Protein AF-0000000066448929 (afdb_homodimer)

Foldseek 3Di:
DPPPPPPADDLCNLCVQLVHHSVLLVCLVVVPDDDDPVSNVSSVVSCVVRVHDPPVVVVCVVVVAPLEEEEEEQADVLLCDDPLVCDLSVLLQPLLQVVSVVVVHGYHYDHYPDDCPVPDDHQAYEYEFAFAVRPNVVVCVVVVHQYEYAAWYPDDPATAAYEHQPLLLLLLVQLVLLVVLPWQAEAEEDEQTHTPNRVSNVVSQVVSCVVRHDYHYHHFHSNNFLCRLQVVLVVCCVVPVSGLEYEYARLSSVLNNLVNCVVVPNDANPRHAYAYEDPGPSQCVDVFRHKYKASVSSQSSVQRSVVRVCVVVVHDHRYHHGDRIGIDDTRRRPD/DPPPPPPQQDLCNLCVQLVHHSVLLVCLVVVPDDDDPVSSVSSVVSCVVRVHDPPVVVVCVVVVAPLEEEEEEQADQLLQDDPLNCWLSVLLQPLLQVVSVVVVHGYHYDHYPDDCPVPDDHQAYEYEFAFAVRPNVVVCVVVVHQYEYAAWYPDDPATAAYEHQPLLLLLLVQLVLLVVLPWQAEAEEDEQTHTPNRVSNVVSQVVSCVVRHDYHYHHFHSNNFLCRLQVVLVVCCVPPVSGLEYEYARLSSVLNNLVNCVVVPNDANPRHAYAYEGPGPSQCPDVFRHKYKASVSSQSSVQRSVVRVCVVVVHDHRYHHGDRIGIDDTRRRPD

Organism: Salmonella typhimurium (strain LT2 / SGSC1412 / ATCC 700720) (NCBI:txid99287)

Structure (mmCIF, N/CA/C/O backbone):
data_AF-0000000066448929-model_v1
#
loop_
_entity.id
_entity.type
_entity.pdbx_description
1 polymer 'Bacterial regulatory protein'
#
loop_
_atom_site.group_PDB
_atom_site.id
_atom_site.type_symbol
_atom_site.label_atom_id
_atom_site.label_alt_id
_atom_site.label_comp_id
_atom_site.label_asym_id
_atom_site.label_entity_id
_atom_site.label_seq_id
_atom_site.pdbx_PDB_ins_code
_atom_site.Cartn_x
_atom_site.Cartn_y
_atom_site.Cartn_z
_atom_site.occupancy
_atom_site.B_iso_or_equiv
_atom_site.auth_seq_id
_atom_site.auth_comp_id
_atom_site.auth_asym_id
_atom_site.auth_atom_id
_atom_site.pdbx_PDB_model_num
ATOM 1 N N . MET A 1 1 ? -36.062 29.766 12.711 1 28.19 1 MET A N 1
ATOM 2 C CA . MET A 1 1 ? -35.094 29.734 13.82 1 28.19 1 MET A CA 1
ATOM 3 C C . MET A 1 1 ? -33.656 29.812 13.312 1 28.19 1 MET A C 1
ATOM 5 O O . MET A 1 1 ? -33.25 29.016 12.461 1 28.19 1 MET A O 1
ATOM 9 N N . ALA A 1 2 ? -33.062 30.953 13.414 1 33.97 2 ALA A N 1
ATOM 10 C CA . ALA A 1 2 ? -31.672 31.25 13.008 1 33.97 2 ALA A CA 1
ATOM 11 C C . ALA A 1 2 ? -30.719 30.188 13.531 1 33.97 2 ALA A C 1
ATOM 13 O O . ALA A 1 2 ? -30.703 29.891 14.734 1 33.97 2 ALA A O 1
ATOM 14 N N . VAL A 1 3 ? -30.453 29.188 12.773 1 35.62 3 VAL A N 1
ATOM 15 C CA . VAL A 1 3 ? -29.359 28.297 13.141 1 35.62 3 VAL A CA 1
ATOM 16 C C . VAL A 1 3 ? -28.188 29.125 13.703 1 35.62 3 VAL A C 1
ATOM 18 O O . VAL A 1 3 ? -27.594 29.922 12.984 1 35.62 3 VAL A O 1
ATOM 21 N N . GLN A 1 4 ? -28.422 29.734 14.859 1 34.84 4 GLN A N 1
ATOM 22 C CA . GLN A 1 4 ? -27.328 30.391 15.562 1 34.84 4 GLN A CA 1
ATOM 23 C C . GLN A 1 4 ? -26.016 29.641 15.375 1 34.84 4 GLN A C 1
ATOM 25 O O . GLN A 1 4 ? -25.938 28.438 15.641 1 34.84 4 GLN A O 1
ATOM 30 N N . ASN A 1 5 ? -25.234 29.922 14.461 1 40.62 5 ASN A N 1
ATOM 31 C CA . ASN A 1 5 ? -23.859 29.516 14.242 1 40.62 5 ASN A CA 1
ATOM 32 C C . ASN A 1 5 ? -23.125 29.328 15.562 1 40.62 5 ASN A C 1
ATOM 34 O O . ASN A 1 5 ? -22.672 30.297 16.188 1 40.62 5 ASN A O 1
ATOM 38 N N . LYS A 1 6 ? -23.578 28.547 16.438 1 47.84 6 LYS A N 1
ATOM 39 C CA . LYS A 1 6 ? -22.953 28.328 17.734 1 47.84 6 LYS A CA 1
ATOM 40 C C . LYS A 1 6 ? -21.438 28.219 17.609 1 47.84 6 LYS A C 1
ATOM 42 O O . LYS A 1 6 ? -20.922 27.375 16.875 1 47.84 6 LYS A O 1
ATOM 47 N N . LYS A 1 7 ? -20.75 29.219 17.859 1 55.66 7 LYS A N 1
ATOM 48 C CA . LYS A 1 7 ? -19.297 29.359 17.922 1 55.66 7 LYS A CA 1
ATOM 49 C C . LYS A 1 7 ? -18.672 28.188 18.672 1 55.66 7 LYS A C 1
ATOM 51 O O . LYS A 1 7 ? -19.109 27.828 19.766 1 55.66 7 LYS A O 1
ATOM 56 N N . ARG A 1 8 ? -17.953 27.328 18.016 1 61.47 8 ARG A N 1
ATOM 57 C CA . ARG A 1 8 ? -17.203 26.25 18.656 1 61.47 8 ARG A CA 1
ATOM 58 C C . ARG A 1 8 ? -16.453 26.75 19.875 1 61.47 8 ARG A C 1
ATOM 60 O O . ARG A 1 8 ? -15.859 27.828 19.844 1 61.47 8 ARG A O 1
ATOM 67 N N . ALA A 1 9 ? -16.719 26.094 21.078 1 72.94 9 ALA A N 1
ATOM 68 C CA . ALA A 1 9 ? -16.031 26.453 22.312 1 72.94 9 ALA A CA 1
ATOM 69 C C . ALA A 1 9 ? -14.523 26.484 22.109 1 72.94 9 ALA A C 1
ATOM 71 O O . ALA A 1 9 ? -13.977 25.641 21.375 1 72.94 9 ALA A O 1
ATOM 72 N N . LYS A 1 10 ? -13.883 27.531 22.469 1 79.06 10 LYS A N 1
ATOM 73 C CA . LYS A 1 10 ? -12.43 27.656 22.469 1 79.06 10 LYS A CA 1
ATOM 74 C C . LYS A 1 10 ? -11.844 27.219 23.797 1 79.06 10 LYS A C 1
ATOM 76 O O . LYS A 1 10 ? -12.578 27.047 24.781 1 79.06 10 LYS A O 1
ATOM 81 N N . LEU A 1 11 ? -10.594 26.953 23.656 1 80.81 11 LEU A N 1
ATOM 82 C CA . LEU A 1 11 ? -9.891 26.531 24.875 1 80.81 11 LEU A CA 1
ATOM 83 C C . LEU A 1 11 ? -10.148 27.516 26 1 80.81 11 LEU A C 1
ATOM 85 O O . LEU A 1 11 ? -10.305 27.109 27.156 1 80.81 11 LEU A O 1
ATOM 89 N N . ILE A 1 12 ? -10.305 28.781 25.656 1 82.81 12 ILE A N 1
ATOM 90 C CA . ILE A 1 12 ? -10.516 29.812 26.641 1 82.81 12 ILE A CA 1
ATOM 91 C C . ILE A 1 12 ? -11.898 29.656 27.281 1 82.81 12 ILE A C 1
ATOM 93 O O . ILE A 1 12 ? -12.086 29.938 28.469 1 82.81 12 ILE A O 1
ATOM 97 N N . ASP A 1 13 ? -12.773 29.141 26.5 1 87 13 ASP A N 1
ATOM 98 C CA . ASP A 1 13 ? -14.109 28.906 27.031 1 87 13 ASP A CA 1
ATOM 99 C C . ASP A 1 13 ? -14.109 27.766 28.047 1 87 13 ASP A C 1
ATOM 101 O O . ASP A 1 13 ? -14.797 27.828 29.062 1 87 13 ASP A O 1
ATOM 105 N N . VAL A 1 14 ? -13.352 26.75 27.641 1 88.31 14 VAL A N 1
ATOM 106 C CA . VAL A 1 14 ? -13.195 25.625 28.562 1 88.31 14 VAL A CA 1
ATOM 107 C C . VAL A 1 14 ? -12.547 26.125 29.859 1 88.31 14 VAL A C 1
ATOM 109 O O . VAL A 1 14 ? -12.984 25.766 30.953 1 88.31 14 VAL A O 1
ATOM 112 N N . ALA A 1 15 ? -11.602 26.906 29.703 1 89.88 15 ALA A N 1
ATOM 113 C CA . ALA A 1 15 ? -10.891 27.469 30.844 1 89.88 15 ALA A CA 1
ATOM 114 C C . ALA A 1 15 ? -11.828 28.266 31.75 1 89.88 15 ALA A C 1
ATOM 116 O O . ALA A 1 15 ? -11.836 28.094 32.969 1 89.88 15 ALA A O 1
ATOM 117 N N . ARG A 1 16 ? -12.609 29.047 31.172 1 90 16 ARG A N 1
ATOM 118 C CA . ARG A 1 16 ? -13.578 29.859 31.891 1 90 16 ARG A CA 1
ATOM 119 C C . ARG A 1 16 ? -14.602 29 32.625 1 90 16 ARG A C 1
ATOM 121 O O . ARG A 1 16 ? -14.906 29.234 33.781 1 90 16 ARG A O 1
ATOM 128 N N . HIS A 1 17 ? -14.992 28.062 31.859 1 91.88 17 HIS A N 1
ATOM 129 C CA . HIS A 1 17 ? -16 27.172 32.406 1 91.88 17 HIS A CA 1
ATOM 130 C C . HIS A 1 17 ? -15.445 26.359 33.594 1 91.88 17 HIS A C 1
ATOM 132 O O . HIS A 1 17 ? -16.156 26.109 34.562 1 91.88 17 HIS A O 1
ATOM 138 N N . ALA A 1 18 ? -14.297 25.953 33.438 1 91.56 18 ALA A N 1
ATOM 139 C CA . ALA A 1 18 ? -13.648 25.125 34.469 1 91.56 18 ALA A CA 1
ATOM 140 C C . ALA A 1 18 ? -13.047 25.984 35.562 1 91.56 18 ALA A C 1
ATOM 142 O O . ALA A 1 18 ? -12.625 25.453 36.594 1 91.56 18 ALA A O 1
ATOM 143 N N . GLY A 1 19 ? -12.984 27.281 35.406 1 91.69 19 GLY A N 1
ATOM 144 C CA . GLY A 1 19 ? -12.43 28.188 36.406 1 91.69 19 GLY A CA 1
ATOM 145 C C . GLY A 1 19 ? -10.922 28.109 36.5 1 91.69 19 GLY A C 1
ATOM 146 O O . GLY A 1 19 ? -10.359 28.188 37.594 1 91.69 19 GLY A O 1
ATOM 147 N N . VAL A 1 20 ? -10.297 27.75 35.469 1 91.31 20 VAL A N 1
ATOM 148 C CA . VAL A 1 20 ? -8.844 27.656 35.438 1 91.31 20 VAL A CA 1
ATOM 149 C C . VAL A 1 20 ? -8.281 28.469 34.281 1 91.31 20 VAL A C 1
ATOM 151 O O . VAL A 1 20 ? -9.039 29.031 33.5 1 91.31 20 VAL A O 1
ATOM 154 N N . SER A 1 21 ? -6.992 28.672 34.281 1 85.25 21 SER A N 1
ATOM 155 C CA . SER A 1 21 ? -6.34 29.359 33.156 1 85.25 21 SER A CA 1
ATOM 156 C C . SER A 1 21 ? -6.34 28.516 31.906 1 85.25 21 SER A C 1
ATOM 158 O O . SER A 1 21 ? -6.43 27.281 31.969 1 85.25 21 SER A O 1
ATOM 160 N N . PRO A 1 22 ? -6.25 29.141 30.656 1 86.5 22 PRO A N 1
ATOM 161 C CA . PRO A 1 22 ? -6.113 28.359 29.406 1 86.5 22 PRO A CA 1
ATOM 162 C C . PRO A 1 22 ? -4.902 27.438 29.422 1 86.5 22 PRO A C 1
ATOM 164 O O . PRO A 1 22 ? -4.961 26.328 28.891 1 86.5 22 PRO A O 1
ATOM 167 N N . GLY A 1 23 ? -3.865 27.844 30.078 1 80.25 23 GLY A N 1
ATOM 168 C CA . GLY A 1 23 ? -2.682 27 30.203 1 80.25 23 GLY A CA 1
ATOM 169 C C . GLY A 1 23 ? -2.938 25.719 30.969 1 80.25 23 GLY A C 1
ATOM 170 O O . GLY A 1 23 ? -2.438 24.656 30.594 1 80.25 23 GLY A O 1
ATOM 171 N N . THR A 1 24 ? -3.74 25.891 32.031 1 83.31 24 THR A N 1
ATOM 172 C CA . THR A 1 24 ? -4.078 24.719 32.844 1 83.31 24 THR A CA 1
ATOM 173 C C . THR A 1 24 ? -4.91 23.734 32.031 1 83.31 24 THR A C 1
ATOM 175 O O . THR A 1 24 ? -4.711 22.516 32.125 1 83.31 24 THR A O 1
ATOM 178 N N . VAL A 1 25 ? -5.77 24.266 31.172 1 85.88 25 VAL A N 1
ATOM 179 C CA . VAL A 1 25 ? -6.574 23.406 30.312 1 85.88 25 VAL A CA 1
ATOM 180 C C . VAL A 1 25 ? -5.668 22.703 29.312 1 85.88 25 VAL A C 1
ATOM 182 O O . VAL A 1 25 ? -5.793 21.484 29.109 1 85.88 25 VAL A O 1
ATOM 185 N N . SER A 1 26 ? -4.789 23.453 28.766 1 78.06 26 SER A N 1
ATOM 186 C CA . SER A 1 26 ? -3.852 22.891 27.797 1 78.06 26 SER A CA 1
ATOM 187 C C . SER A 1 26 ? -3.016 21.766 28.422 1 78.06 26 SER A C 1
ATOM 189 O O . SER A 1 26 ? -2.865 20.703 27.844 1 78.06 26 SER A O 1
ATOM 191 N N . ASN A 1 27 ? -2.564 22.062 29.594 1 74.19 27 ASN A N 1
ATOM 192 C CA . ASN A 1 27 ? -1.768 21.078 30.312 1 74.19 27 ASN A CA 1
ATOM 193 C C . ASN A 1 27 ? -2.57 19.812 30.609 1 74.19 27 ASN A C 1
ATOM 195 O O . ASN A 1 27 ? -2.057 18.688 30.469 1 74.19 27 ASN A O 1
ATOM 199 N N . ALA A 1 28 ? -3.777 20 30.969 1 76.62 28 ALA A N 1
ATOM 200 C CA . ALA A 1 28 ? -4.641 18.859 31.297 1 76.62 28 ALA A CA 1
ATOM 201 C C . ALA A 1 28 ? -4.949 18.031 30.062 1 76.62 28 ALA A C 1
ATOM 203 O O . ALA A 1 28 ? -4.977 16.797 30.125 1 76.62 28 ALA A O 1
ATOM 204 N N . LEU A 1 29 ? -5.137 18.719 29 1 74.5 29 LEU A N 1
ATOM 205 C CA . LEU A 1 29 ? -5.547 18.062 27.766 1 74.5 29 LEU A CA 1
ATOM 206 C C . LEU A 1 29 ? -4.387 17.297 27.156 1 74.5 29 LEU A C 1
ATOM 208 O O . LEU A 1 29 ? -4.586 16.234 26.562 1 74.5 29 LEU A O 1
ATOM 212 N N . HIS A 1 30 ? -3.199 17.844 27.391 1 66.12 30 HIS A N 1
ATOM 213 C CA . HIS A 1 30 ? -2.057 17.281 26.672 1 66.12 30 HIS A CA 1
ATOM 214 C C . HIS A 1 30 ? -1.045 16.672 27.641 1 66.12 30 HIS A C 1
ATOM 216 O O . HIS A 1 30 ? 0.01 16.188 27.219 1 66.12 30 HIS A O 1
ATOM 222 N N . ASN A 1 31 ? -1.4 16.719 28.797 1 64.88 31 ASN A N 1
ATOM 223 C CA . ASN A 1 31 ? -0.588 16.156 29.875 1 64.88 31 ASN A CA 1
ATOM 224 C C . ASN A 1 31 ? 0.851 16.656 29.812 1 64.88 31 ASN A C 1
ATOM 226 O O . ASN A 1 31 ? 1.795 15.875 29.906 1 64.88 31 ASN A O 1
ATOM 230 N N . THR A 1 32 ? 0.966 17.812 29.516 1 59.34 32 THR A N 1
ATOM 231 C CA . THR A 1 32 ? 2.289 18.422 29.406 1 59.34 32 THR A CA 1
ATOM 232 C C . THR A 1 32 ? 2.834 18.781 30.797 1 59.34 32 THR A C 1
ATOM 234 O O . THR A 1 32 ? 4.039 18.688 31.031 1 59.34 32 THR A O 1
ATOM 237 N N . ARG A 1 33 ? 1.99 19.266 31.688 1 65.5 33 ARG A N 1
ATOM 238 C CA . ARG A 1 33 ? 2.32 19.547 33.062 1 65.5 33 ARG A CA 1
ATOM 239 C C . ARG A 1 33 ? 1.284 18.953 34.031 1 65.5 33 ARG A C 1
ATOM 241 O O . ARG A 1 33 ? 0.167 18.641 33.594 1 65.5 33 ARG A O 1
ATOM 248 N N . PHE A 1 34 ? 1.691 18.734 35.25 1 74 34 PHE A N 1
ATOM 249 C CA . PHE A 1 34 ? 0.805 18.141 36.25 1 74 34 PHE A CA 1
ATOM 250 C C . PHE A 1 34 ? -0.386 19.047 36.531 1 74 34 PHE A C 1
ATOM 252 O O . PHE A 1 34 ? -0.222 20.25 36.719 1 74 34 PHE A O 1
ATOM 259 N N . VAL A 1 35 ? -1.53 18.406 36.438 1 82.62 35 VAL A N 1
ATOM 260 C CA . VAL A 1 35 ? -2.777 19.062 36.812 1 82.62 35 VAL A CA 1
ATOM 261 C C . VAL A 1 35 ? -3.492 18.234 37.875 1 82.62 35 VAL A C 1
ATOM 263 O O . VAL A 1 35 ? -3.611 17.016 37.75 1 82.62 35 VAL A O 1
ATOM 266 N N . GLU A 1 36 ? -3.809 18.859 39.062 1 83.44 36 GLU A N 1
ATOM 267 C CA . GLU A 1 36 ? -4.477 18.188 40.188 1 83.44 36 GLU A CA 1
ATOM 268 C C . GLU A 1 36 ? -5.711 17.438 39.719 1 83.44 36 GLU A C 1
ATOM 270 O O . GLU A 1 36 ? -6.441 17.906 38.844 1 83.44 36 GLU A O 1
ATOM 275 N N . PRO A 1 37 ? -5.938 16.297 40.281 1 84.75 37 PRO A N 1
ATOM 276 C CA . PRO A 1 37 ? -7.051 15.438 39.844 1 84.75 37 PRO A CA 1
ATOM 277 C C . PRO A 1 37 ? -8.391 16.172 39.875 1 84.75 37 PRO A C 1
ATOM 279 O O . PRO A 1 37 ? -9.227 15.977 39 1 84.75 37 PRO A O 1
ATOM 282 N N . GLN A 1 38 ? -8.594 16.938 40.906 1 88.06 38 GLN A N 1
ATOM 283 C CA . GLN A 1 38 ? -9.852 17.672 41.031 1 88.06 38 GLN A CA 1
ATOM 284 C C . GLN A 1 38 ? -10.008 18.656 39.875 1 88.06 38 GLN A C 1
ATOM 286 O O . GLN A 1 38 ? -11.094 18.797 39.312 1 88.06 38 GLN A O 1
ATOM 291 N N . THR A 1 39 ? -8.969 19.281 39.531 1 88.94 39 THR A N 1
ATOM 292 C CA . THR A 1 39 ? -8.961 20.25 38.438 1 88.94 39 THR A CA 1
ATOM 293 C C . THR A 1 39 ? -9.164 19.547 37.094 1 88.94 39 THR A C 1
ATOM 295 O O . THR A 1 39 ? -9.914 20.047 36.25 1 88.94 39 THR A O 1
ATOM 298 N N . ARG A 1 40 ? -8.523 18.469 36.844 1 88.5 40 ARG A N 1
ATOM 299 C CA . ARG A 1 40 ? -8.672 17.688 35.625 1 88.5 40 ARG A CA 1
ATOM 300 C C . ARG A 1 40 ? -10.133 17.281 35.406 1 88.5 40 ARG A C 1
ATOM 302 O O . ARG A 1 40 ? -10.641 17.328 34.281 1 88.5 40 ARG A O 1
ATOM 309 N N . ARG A 1 41 ? -10.742 16.875 36.5 1 88.19 41 ARG A N 1
ATOM 310 C CA . ARG A 1 41 ? -12.148 16.484 36.438 1 88.19 41 ARG A CA 1
ATOM 311 C C . ARG A 1 41 ? -13.008 17.656 35.969 1 88.19 41 ARG A C 1
ATOM 313 O O . ARG A 1 41 ? -13.898 17.5 35.156 1 88.19 41 ARG A O 1
ATOM 320 N N . ARG A 1 42 ? -12.773 18.812 36.594 1 89.81 42 ARG A N 1
ATOM 321 C CA . ARG A 1 42 ? -13.523 20.016 36.219 1 89.81 42 ARG A CA 1
ATOM 322 C C . ARG A 1 42 ? -13.328 20.344 34.719 1 89.81 42 ARG A C 1
ATOM 324 O O . ARG A 1 42 ? -14.273 20.734 34.062 1 89.81 42 ARG A O 1
ATOM 331 N N . ILE A 1 43 ? -12.078 20.156 34.281 1 89.62 43 ILE A N 1
ATOM 332 C CA . ILE A 1 43 ? -11.742 20.438 32.906 1 89.62 43 ILE A CA 1
ATOM 333 C C . ILE A 1 43 ? -12.477 19.453 31.984 1 89.62 43 ILE A C 1
ATOM 335 O O . ILE A 1 43 ? -13.062 19.844 30.984 1 89.62 43 ILE A O 1
ATOM 339 N N . GLU A 1 44 ? -12.43 18.234 32.344 1 86.94 44 GLU A N 1
ATOM 340 C CA . GLU A 1 44 ? -13.125 17.203 31.547 1 86.94 44 GLU A CA 1
ATOM 341 C C . GLU A 1 44 ? -14.625 17.484 31.484 1 86.94 44 GLU A C 1
ATOM 343 O O . GLU A 1 44 ? -15.242 17.297 30.438 1 86.94 44 GLU A O 1
ATOM 348 N N . GLU A 1 45 ? -15.203 17.859 32.625 1 87.31 45 GLU A N 1
ATOM 349 C CA . GLU A 1 45 ? -16.609 18.219 32.656 1 87.31 45 GLU A CA 1
ATOM 350 C C . GLU A 1 45 ? -16.906 19.422 31.766 1 87.31 45 GLU A C 1
ATOM 352 O O . GLU A 1 45 ? -17.938 19.453 31.094 1 87.31 45 GLU A O 1
ATOM 357 N N . ALA A 1 46 ? -16.062 20.375 31.797 1 88.06 46 ALA A N 1
ATOM 358 C CA . ALA A 1 46 ? -16.219 21.562 30.953 1 88.06 46 ALA A CA 1
ATOM 359 C C . ALA A 1 46 ? -16.141 21.203 29.484 1 88.06 46 ALA A C 1
ATOM 361 O O . ALA A 1 46 ? -16.906 21.719 28.656 1 88.06 46 ALA A O 1
ATOM 362 N N . ILE A 1 47 ? -15.18 20.344 29.141 1 82.19 47 ILE A N 1
ATOM 363 C CA . ILE A 1 47 ? -15.016 19.875 27.781 1 82.19 47 ILE A CA 1
ATOM 364 C C . ILE A 1 47 ? -16.297 19.203 27.297 1 82.19 47 ILE A C 1
ATOM 366 O O . ILE A 1 47 ? -16.781 19.484 26.203 1 82.19 47 ILE A O 1
ATOM 370 N N . ALA A 1 48 ? -16.859 18.422 28.125 1 80.25 48 ALA A N 1
ATOM 371 C CA . ALA A 1 48 ? -18.094 17.719 27.797 1 80.25 48 ALA A CA 1
ATOM 372 C C . ALA A 1 48 ? -19.266 18.703 27.688 1 80.25 48 ALA A C 1
ATOM 374 O O . ALA A 1 48 ? -20.062 18.594 26.75 1 80.25 48 ALA A O 1
ATOM 375 N N . ALA A 1 49 ? -19.312 19.578 28.641 1 83.5 49 ALA A N 1
ATOM 376 C CA . ALA A 1 49 ? -20.406 20.547 28.703 1 83.5 49 ALA A CA 1
ATOM 377 C C . ALA A 1 49 ? -20.406 21.453 27.484 1 83.5 49 ALA A C 1
ATOM 379 O O . ALA A 1 49 ? -21.469 21.828 26.969 1 83.5 49 ALA A O 1
ATOM 380 N N . LEU A 1 50 ? -19.188 21.766 27.047 1 82.25 50 LEU A N 1
ATOM 381 C CA . LEU A 1 50 ? -19.062 22.719 25.969 1 82.25 50 LEU A CA 1
ATOM 382 C C . LEU A 1 50 ? -18.875 22.016 24.625 1 82.25 50 LEU A C 1
ATOM 384 O O . LEU A 1 50 ? -18.781 22.656 23.578 1 82.25 50 LEU A O 1
ATOM 388 N N . ASN A 1 51 ? -18.766 20.75 24.719 1 76.94 51 ASN A N 1
ATOM 389 C CA . ASN A 1 51 ? -18.453 19.953 23.547 1 76.94 51 ASN A CA 1
ATOM 390 C C . ASN A 1 51 ? -17.172 20.438 22.859 1 76.94 51 ASN A C 1
ATOM 392 O O . ASN A 1 51 ? -17.172 20.656 21.641 1 76.94 51 ASN A O 1
ATOM 396 N N . TYR A 1 52 ? -16.234 20.672 23.797 1 74.06 52 TYR A N 1
ATOM 397 C CA . TYR A 1 52 ? -14.969 21.234 23.328 1 74.06 52 TYR A CA 1
ATOM 398 C C . TYR A 1 52 ? -14.086 20.156 22.734 1 74.06 52 TYR A C 1
ATOM 400 O O . TYR A 1 52 ? -13.922 19.078 23.312 1 74.06 52 TYR A O 1
ATOM 408 N N . THR A 1 53 ? -13.641 20.344 21.547 1 63.38 53 THR A N 1
ATOM 409 C CA . THR A 1 53 ? -12.602 19.531 20.938 1 63.38 53 THR A CA 1
ATOM 410 C C . THR A 1 53 ? -11.336 20.344 20.703 1 63.38 53 THR A C 1
ATOM 412 O O . THR A 1 53 ? -11.391 21.438 20.141 1 63.38 53 THR A O 1
ATOM 415 N N . PRO A 1 54 ? -10.281 19.859 21.516 1 60.34 54 PRO A N 1
ATOM 416 C CA . PRO A 1 54 ? -9.031 20.594 21.266 1 60.34 54 PRO A CA 1
ATOM 417 C C . PRO A 1 54 ? -8.758 20.828 19.781 1 60.34 54 PRO A C 1
ATOM 419 O O . PRO A 1 54 ? -9 19.922 18.969 1 60.34 54 PRO A O 1
ATOM 422 N N . ASN A 1 55 ? -8.617 22.109 19.578 1 59.94 55 ASN A N 1
ATOM 423 C CA . ASN A 1 55 ? -8.305 22.453 18.188 1 59.94 55 ASN A CA 1
ATOM 424 C C . ASN A 1 55 ? -6.855 22.109 17.844 1 59.94 55 ASN A C 1
ATOM 426 O O . ASN A 1 55 ? -5.938 22.859 18.203 1 59.94 55 ASN A O 1
ATOM 430 N N . ILE A 1 56 ? -6.562 20.969 17.375 1 59.5 56 ILE A N 1
ATOM 431 C CA . ILE A 1 56 ? -5.238 20.484 17.016 1 59.5 56 ILE A CA 1
ATOM 432 C C . ILE A 1 56 ? -4.543 21.5 16.109 1 59.5 56 ILE A C 1
ATOM 434 O O . ILE A 1 56 ? -3.336 21.719 16.234 1 59.5 56 ILE A O 1
ATOM 438 N N . ARG A 1 57 ? -5.27 22.156 15.391 1 62.44 57 ARG A N 1
ATOM 439 C CA . ARG A 1 57 ? -4.707 23.141 14.477 1 62.44 57 ARG A CA 1
ATOM 440 C C . ARG A 1 57 ? -4.074 24.297 15.25 1 62.44 57 ARG A C 1
ATOM 442 O O . ARG A 1 57 ? -2.99 24.766 14.906 1 62.44 57 ARG A O 1
ATOM 449 N N . ALA A 1 58 ? -4.801 24.703 16.219 1 57.25 58 ALA A N 1
ATOM 450 C CA . ALA A 1 58 ? -4.293 25.812 17.031 1 57.25 58 ALA A CA 1
ATOM 451 C C . ALA A 1 58 ? -2.988 25.422 17.734 1 57.25 58 ALA A C 1
ATOM 453 O O . ALA A 1 58 ? -2.062 26.234 17.812 1 57.25 58 ALA A O 1
ATOM 454 N N . ARG A 1 59 ? -2.945 24.266 18.188 1 58.19 59 ARG A N 1
ATOM 455 C CA . ARG A 1 59 ? -1.732 23.781 18.844 1 58.19 59 ARG A CA 1
ATOM 456 C C . ARG A 1 59 ? -0.569 23.719 17.859 1 58.19 59 ARG A C 1
ATOM 458 O O . ARG A 1 59 ? 0.557 24.094 18.188 1 58.19 59 ARG A O 1
ATOM 465 N N . GLN A 1 60 ? -0.875 23.188 16.75 1 63.09 60 GLN A N 1
ATOM 466 C CA . GLN A 1 60 ? 0.151 23.094 15.727 1 63.09 60 GLN A CA 1
ATOM 467 C C . GLN A 1 60 ? 0.674 24.469 15.336 1 63.09 60 GLN A C 1
ATOM 469 O O . GLN A 1 60 ? 1.87 24.641 15.086 1 63.09 60 GLN A O 1
ATOM 474 N N . LEU A 1 61 ? -0.169 25.391 15.398 1 57.94 61 LEU A N 1
ATOM 475 C CA . LEU A 1 61 ? 0.204 26.766 15.102 1 57.94 61 LEU A CA 1
ATOM 476 C C . LEU A 1 61 ? 1.149 27.328 16.172 1 57.94 61 LEU A C 1
ATOM 478 O O . LEU A 1 61 ? 2.109 28.031 15.852 1 57.94 61 LEU A O 1
ATOM 482 N N . ARG A 1 62 ? 0.886 26.906 17.359 1 54.5 62 ARG A N 1
ATOM 483 C CA . ARG A 1 62 ? 1.684 27.406 18.469 1 54.5 62 ARG A CA 1
ATOM 484 C C . ARG A 1 62 ? 3.053 26.734 18.516 1 54.5 62 ARG A C 1
ATOM 486 O O . ARG A 1 62 ? 4.07 27.406 18.719 1 54.5 62 ARG A O 1
ATOM 493 N N . THR A 1 63 ? 3.025 25.453 18.266 1 62.47 63 THR A N 1
ATOM 494 C CA . THR A 1 63 ? 4.258 24.688 18.422 1 62.47 63 THR A CA 1
ATOM 495 C C . THR A 1 63 ? 5.035 24.656 17.109 1 62.47 63 THR A C 1
ATOM 497 O O . THR A 1 63 ? 6.234 24.375 17.094 1 62.47 63 THR A O 1
ATOM 500 N N . GLY A 1 64 ? 4.324 24.859 16.094 1 68.94 64 GLY A N 1
ATOM 501 C CA . GLY A 1 64 ? 4.93 24.734 14.781 1 68.94 64 GLY A CA 1
ATOM 502 C C . GLY A 1 64 ? 5.09 23.297 14.328 1 68.94 64 GLY A C 1
ATOM 503 O O . GLY A 1 64 ? 5.711 23.031 13.305 1 68.94 64 GLY A O 1
ATOM 504 N N . LYS A 1 65 ? 4.578 22.406 15.203 1 79.5 65 LYS A N 1
ATOM 505 C CA . LYS A 1 65 ? 4.668 20.984 14.867 1 79.5 65 LYS A CA 1
ATOM 506 C C . LYS A 1 65 ? 3.434 20.516 14.102 1 79.5 65 LYS A C 1
ATOM 508 O O . LYS A 1 65 ? 2.314 20.938 14.406 1 79.5 65 LYS A O 1
ATOM 513 N N . THR A 1 66 ? 3.67 19.719 13.125 1 86.69 66 THR A N 1
ATOM 514 C CA . THR A 1 66 ? 2.568 19.219 12.312 1 86.69 66 THR A CA 1
ATOM 515 C C . THR A 1 66 ? 2.139 17.828 12.781 1 86.69 66 THR A C 1
ATOM 517 O O . THR A 1 66 ? 1.068 17.344 12.414 1 86.69 66 THR A O 1
ATOM 520 N N . ASN A 1 67 ? 2.988 17.125 13.539 1 91 67 ASN A N 1
ATOM 521 C CA . ASN A 1 67 ? 2.795 15.75 13.953 1 91 67 ASN A CA 1
ATOM 522 C C . ASN A 1 67 ? 2.633 14.82 12.758 1 91 67 ASN A C 1
ATOM 524 O O . ASN A 1 67 ? 1.772 13.938 12.766 1 91 67 ASN A O 1
ATOM 528 N N . THR A 1 68 ? 3.414 15.094 11.75 1 94.19 68 THR A N 1
ATOM 529 C CA . THR A 1 68 ? 3.396 14.242 10.57 1 94.19 68 THR A CA 1
ATOM 530 C C . THR A 1 68 ? 4.805 13.773 10.219 1 94.19 68 THR A C 1
ATOM 532 O O . THR A 1 68 ? 5.781 14.484 10.477 1 94.19 68 THR A O 1
ATOM 535 N N . ILE A 1 69 ? 4.855 12.594 9.742 1 96.94 69 ILE A N 1
ATOM 536 C CA . ILE A 1 69 ? 6.07 11.953 9.25 1 96.94 69 ILE A CA 1
ATOM 537 C C . ILE A 1 69 ? 5.91 11.609 7.773 1 96.94 69 ILE A C 1
ATOM 539 O O . ILE A 1 69 ? 4.93 10.977 7.379 1 96.94 69 ILE A O 1
ATOM 543 N N . ALA A 1 70 ? 6.848 12.031 6.949 1 97.06 70 ALA A N 1
ATOM 544 C CA . ALA A 1 70 ? 6.785 11.719 5.523 1 97.06 70 ALA A CA 1
ATOM 545 C C . ALA A 1 70 ? 7.52 10.422 5.219 1 97.06 70 ALA A C 1
ATOM 547 O O . ALA A 1 70 ? 8.648 10.211 5.676 1 97.06 70 ALA A O 1
ATOM 548 N N . LEU A 1 71 ? 6.852 9.539 4.539 1 96.81 71 LEU A N 1
ATOM 549 C CA . LEU A 1 71 ? 7.512 8.367 3.965 1 96.81 71 LEU A CA 1
ATOM 550 C C . LEU A 1 71 ? 7.934 8.641 2.523 1 96.81 71 LEU A C 1
ATOM 552 O O . LEU A 1 71 ? 7.082 8.828 1.651 1 96.81 71 LEU A O 1
ATOM 556 N N . LEU A 1 72 ? 9.242 8.609 2.26 1 95.38 72 LEU A N 1
ATOM 557 C CA . LEU A 1 72 ? 9.844 8.922 0.964 1 95.38 72 LEU A CA 1
ATOM 558 C C . LEU A 1 72 ? 10.562 7.703 0.398 1 95.38 72 LEU A C 1
ATOM 560 O O . LEU A 1 72 ? 10.875 6.762 1.133 1 95.38 72 LEU A O 1
ATOM 564 N N . SER A 1 73 ? 10.719 7.715 -0.877 1 92.69 73 SER A N 1
ATOM 565 C CA . SER A 1 73 ? 11.484 6.664 -1.536 1 92.69 73 SER A CA 1
ATOM 566 C C . SER A 1 73 ? 12.391 7.238 -2.621 1 92.69 73 SER A C 1
ATOM 568 O O . SER A 1 73 ? 11.984 8.133 -3.365 1 92.69 73 SER A O 1
ATOM 570 N N . SER A 1 74 ? 13.617 6.758 -2.666 1 90.12 74 SER A N 1
ATOM 571 C CA . SER A 1 74 ? 14.562 7.191 -3.689 1 90.12 74 SER A CA 1
ATOM 572 C C . SER A 1 74 ? 14.438 6.344 -4.953 1 90.12 74 SER A C 1
ATOM 574 O O . SER A 1 74 ? 15.125 6.59 -5.945 1 90.12 74 SER A O 1
ATOM 576 N N . VAL A 1 75 ? 13.539 5.375 -4.938 1 85.25 75 VAL A N 1
ATOM 577 C CA . VAL A 1 75 ? 13.312 4.52 -6.098 1 85.25 75 VAL A CA 1
ATOM 578 C C . VAL A 1 75 ? 12.375 5.215 -7.078 1 85.25 75 VAL A C 1
ATOM 580 O O . VAL A 1 75 ? 11.359 5.781 -6.68 1 85.25 75 VAL A O 1
ATOM 583 N N . PRO A 1 76 ? 12.742 5.141 -8.359 1 82.19 76 PRO A N 1
ATOM 584 C CA . PRO A 1 76 ? 11.891 5.82 -9.344 1 82.19 76 PRO A CA 1
ATOM 585 C C . PRO A 1 76 ? 10.5 5.195 -9.453 1 82.19 76 PRO A C 1
ATOM 587 O O . PRO A 1 76 ? 10.328 4.012 -9.148 1 82.19 76 PRO A O 1
ATOM 590 N N . LEU A 1 77 ? 9.617 6.02 -9.977 1 78.25 77 LEU A N 1
ATOM 591 C CA . LEU A 1 77 ? 8.219 5.621 -10.148 1 78.25 77 LEU A CA 1
ATOM 592 C C . LEU A 1 77 ? 8.109 4.465 -11.141 1 78.25 77 LEU A C 1
ATOM 594 O O . LEU A 1 77 ? 7.25 3.594 -10.984 1 78.25 77 LEU A O 1
ATOM 598 N N . ALA A 1 78 ? 8.938 4.367 -12.109 1 77.5 78 ALA A N 1
ATOM 599 C CA . ALA A 1 78 ? 8.891 3.342 -13.148 1 77.5 78 ALA A CA 1
ATOM 600 C C . ALA A 1 78 ? 9.102 1.95 -12.555 1 77.5 78 ALA A C 1
ATOM 602 O O . ALA A 1 78 ? 8.648 0.953 -13.125 1 77.5 78 ALA A O 1
ATOM 603 N N . ILE A 1 79 ? 9.773 1.89 -11.547 1 77.06 79 ILE A N 1
ATOM 604 C CA . ILE A 1 79 ? 10.016 0.628 -10.859 1 77.06 79 ILE A CA 1
ATOM 605 C C . ILE A 1 79 ? 8.812 0.276 -9.992 1 77.06 79 ILE A C 1
ATOM 607 O O . ILE A 1 79 ? 8.406 -0.887 -9.922 1 77.06 79 ILE A O 1
ATOM 611 N N . ALA A 1 80 ? 8.164 1.302 -9.531 1 64.38 80 ALA A N 1
ATOM 612 C CA . ALA A 1 80 ? 7.07 1.123 -8.578 1 64.38 80 ALA A CA 1
ATOM 613 C C . ALA A 1 80 ? 5.723 1.096 -9.289 1 64.38 80 ALA A C 1
ATOM 615 O O . ALA A 1 80 ? 4.676 0.97 -8.648 1 64.38 80 ALA A O 1
ATOM 616 N N . SER A 1 81 ? 5.594 1.062 -10.57 1 59.97 81 SER A N 1
ATOM 617 C CA . SER A 1 81 ? 4.348 1.256 -11.305 1 59.97 81 SER A CA 1
ATOM 618 C C . SER A 1 81 ? 3.65 -0.075 -11.57 1 59.97 81 SER A C 1
ATOM 620 O O . SER A 1 81 ? 4.246 -1.14 -11.391 1 59.97 81 SER A O 1
ATOM 622 N N . GLY A 1 82 ? 2.342 0.01 -11.867 1 56.69 82 GLY A N 1
ATOM 623 C CA . GLY A 1 82 ? 1.487 -1.119 -12.195 1 56.69 82 GLY A CA 1
ATOM 624 C C . GLY A 1 82 ? 0.777 -1.7 -10.984 1 56.69 82 GLY A C 1
ATOM 625 O O . GLY A 1 82 ? 0.713 -1.065 -9.93 1 56.69 82 GLY A O 1
ATOM 626 N N . ALA A 1 83 ? -0.024 -2.721 -11.281 1 51.28 83 ALA A N 1
ATOM 627 C CA . ALA A 1 83 ? -0.839 -3.395 -10.273 1 51.28 83 ALA A CA 1
ATOM 628 C C . ALA A 1 83 ? -0.004 -3.77 -9.055 1 51.28 83 ALA A C 1
ATOM 630 O O . ALA A 1 83 ? -0.537 -3.926 -7.953 1 51.28 83 ALA A O 1
ATOM 631 N N . SER A 1 84 ? 1.218 -3.896 -9.312 1 53.31 84 SER A N 1
ATOM 632 C CA . SER A 1 84 ? 2.162 -4.289 -8.273 1 53.31 84 SER A CA 1
ATOM 633 C C . SER A 1 84 ? 2.619 -3.084 -7.457 1 53.31 84 SER A C 1
ATOM 635 O O . SER A 1 84 ? 3.611 -3.162 -6.73 1 53.31 84 SER A O 1
ATOM 637 N N . ARG A 1 85 ? 1.793 -2.066 -7.633 1 53.53 85 ARG A N 1
ATOM 638 C CA . ARG A 1 85 ? 2.131 -0.811 -6.969 1 53.53 85 ARG A CA 1
ATOM 639 C C . ARG A 1 85 ? 2.262 -1.003 -5.465 1 53.53 85 ARG A C 1
ATOM 641 O O . ARG A 1 85 ? 2.691 -0.094 -4.75 1 53.53 85 ARG A O 1
ATOM 648 N N . LEU A 1 86 ? 1.844 -2.23 -5.055 1 57.25 86 LEU A N 1
ATOM 649 C CA . LEU A 1 86 ? 1.951 -2.57 -3.641 1 57.25 86 LEU A CA 1
ATOM 650 C C . LEU A 1 86 ? 3.363 -3.033 -3.299 1 57.25 86 LEU A C 1
ATOM 652 O O . LEU A 1 86 ? 3.545 -3.943 -2.486 1 57.25 86 LEU A O 1
ATOM 656 N N . GLY A 1 87 ? 4.23 -2.357 -3.783 1 75.88 87 GLY A N 1
ATOM 657 C CA . GLY A 1 87 ? 5.656 -2.645 -3.764 1 75.88 87 GLY A CA 1
ATOM 658 C C . GLY A 1 87 ? 6.297 -2.412 -2.408 1 75.88 87 GLY A C 1
ATOM 659 O O . GLY A 1 87 ? 5.617 -2.473 -1.379 1 75.88 87 GLY A O 1
ATOM 660 N N . PHE A 1 88 ? 7.465 -2.426 -2.271 1 83.44 88 PHE A N 1
ATOM 661 C CA . PHE A 1 88 ? 8.359 -2.244 -1.133 1 83.44 88 PHE A CA 1
ATOM 662 C C . PHE A 1 88 ? 7.887 -1.093 -0.253 1 83.44 88 PHE A C 1
ATOM 664 O O . PHE A 1 88 ? 7.684 -1.267 0.951 1 83.44 88 PHE A O 1
ATOM 671 N N . MET A 1 89 ? 7.43 -0.049 -0.81 1 89.06 89 MET A N 1
ATOM 672 C CA . MET A 1 89 ? 7.027 1.153 -0.084 1 89.06 89 MET A CA 1
ATOM 673 C C . MET A 1 89 ? 5.703 0.937 0.637 1 89.06 89 MET A C 1
ATOM 675 O O . MET A 1 89 ? 5.543 1.347 1.787 1 89.06 89 MET A O 1
ATOM 679 N N . MET A 1 90 ? 4.84 0.308 -0.019 1 86.62 90 MET A N 1
ATOM 680 C CA . MET A 1 90 ? 3.514 0.115 0.564 1 86.62 90 MET A CA 1
ATOM 681 C C . MET A 1 90 ? 3.568 -0.871 1.726 1 86.62 90 MET A C 1
ATOM 683 O O . MET A 1 90 ? 2.811 -0.745 2.689 1 86.62 90 MET A O 1
ATOM 687 N N . GLU A 1 91 ? 4.418 -1.811 1.628 1 86.5 91 GLU A N 1
ATOM 688 C CA . GLU A 1 91 ? 4.582 -2.756 2.73 1 86.5 91 GLU A CA 1
ATOM 689 C C . GLU A 1 91 ? 5.141 -2.064 3.971 1 86.5 91 GLU A C 1
ATOM 691 O O . GLU A 1 91 ? 4.809 -2.438 5.098 1 86.5 91 GLU A O 1
ATOM 696 N N . VAL A 1 92 ? 5.902 -1.095 3.74 1 91.25 92 VAL A N 1
ATOM 697 C CA . VAL A 1 92 ? 6.473 -0.321 4.836 1 91.25 92 VAL A CA 1
ATOM 698 C C . VAL A 1 92 ? 5.438 0.66 5.375 1 91.25 92 VAL A C 1
ATOM 700 O O . VAL A 1 92 ? 5.375 0.909 6.582 1 91.25 92 VAL A O 1
ATOM 703 N N . ALA A 1 93 ? 4.598 1.134 4.543 1 91.62 93 ALA A N 1
ATOM 704 C CA . ALA A 1 93 ? 3.727 2.275 4.816 1 91.62 93 ALA A CA 1
ATOM 705 C C . ALA A 1 93 ? 2.713 1.945 5.906 1 91.62 93 ALA A C 1
ATOM 707 O O . ALA A 1 93 ? 2.527 2.723 6.848 1 91.62 93 ALA A O 1
ATOM 708 N N . LEU A 1 94 ? 2.074 0.841 5.82 1 86.94 94 LEU A N 1
ATOM 709 C CA . LEU A 1 94 ? 0.981 0.569 6.746 1 86.94 94 LEU A CA 1
ATOM 710 C C . LEU A 1 94 ? 1.502 0.41 8.172 1 86.94 94 LEU A C 1
ATOM 712 O O . LEU A 1 94 ? 0.954 0.998 9.109 1 86.94 94 LEU A O 1
ATOM 716 N N . THR A 1 95 ? 2.518 -0.417 8.32 1 90.62 95 THR A N 1
ATOM 717 C CA . THR A 1 95 ? 3.105 -0.596 9.641 1 90.62 95 THR A CA 1
ATOM 718 C C . THR A 1 95 ? 3.607 0.735 10.195 1 90.62 95 THR A C 1
ATOM 720 O O . THR A 1 95 ? 3.4 1.043 11.375 1 90.62 95 THR A O 1
ATOM 723 N N . SER A 1 96 ? 4.191 1.499 9.344 1 95.06 96 SER A N 1
ATOM 724 C CA . SER A 1 96 ? 4.672 2.812 9.758 1 95.06 96 SER A CA 1
ATOM 725 C C . SER A 1 96 ? 3.516 3.711 10.195 1 95.06 96 SER A C 1
ATOM 727 O O . SER A 1 96 ? 3.611 4.406 11.203 1 95.06 96 SER A O 1
ATOM 729 N N . ALA A 1 97 ? 2.486 3.688 9.422 1 94.06 97 ALA A N 1
ATOM 730 C CA . ALA A 1 97 ? 1.323 4.516 9.734 1 94.06 97 ALA A CA 1
ATOM 731 C C . ALA A 1 97 ? 0.723 4.129 11.086 1 94.06 97 ALA A C 1
ATOM 733 O O . ALA A 1 97 ? 0.383 5 11.891 1 94.06 97 ALA A O 1
ATOM 734 N N . MET A 1 98 ? 0.601 2.834 11.336 1 91.62 98 MET A N 1
ATOM 735 C CA . MET A 1 98 ? 0.032 2.34 12.586 1 91.62 98 MET A CA 1
ATOM 736 C C . MET A 1 98 ? 0.879 2.771 13.781 1 91.62 98 MET A C 1
ATOM 738 O O . MET A 1 98 ? 0.358 3.318 14.75 1 91.62 98 MET A O 1
ATOM 742 N N . MET A 1 99 ? 2.119 2.623 13.688 1 95.06 99 MET A N 1
ATOM 743 C CA . MET A 1 99 ? 3.016 2.941 14.797 1 95.06 99 MET A CA 1
ATOM 744 C C . MET A 1 99 ? 3.111 4.449 15 1 95.06 99 MET A C 1
ATOM 746 O O . MET A 1 99 ? 3.176 4.922 16.141 1 95.06 99 MET A O 1
ATOM 750 N N . ALA A 1 100 ? 3.193 5.152 13.891 1 95.56 100 ALA A N 1
ATOM 751 C CA . ALA A 1 100 ? 3.223 6.605 14.008 1 95.56 100 ALA A CA 1
ATOM 752 C C . ALA A 1 100 ? 1.985 7.125 14.734 1 95.56 100 ALA A C 1
ATOM 754 O O . ALA A 1 100 ? 2.084 8.016 15.586 1 95.56 100 ALA A O 1
ATOM 755 N N . LEU A 1 101 ? 0.866 6.594 14.391 1 92.69 101 LEU A N 1
ATOM 756 C CA . LEU A 1 101 ? -0.381 7.051 14.992 1 92.69 101 LEU A CA 1
ATOM 757 C C . LEU A 1 101 ? -0.396 6.762 16.5 1 92.69 101 LEU A C 1
ATOM 759 O O . LEU A 1 101 ? -0.922 7.555 17.281 1 92.69 101 LEU A O 1
ATOM 763 N N . GLU A 1 102 ? 0.165 5.613 16.844 1 91.38 102 GLU A N 1
ATOM 764 C CA . GLU A 1 102 ? 0.304 5.297 18.266 1 91.38 102 GLU A CA 1
ATOM 765 C C . GLU A 1 102 ? 1.112 6.367 18.984 1 91.38 102 GLU A C 1
ATOM 767 O O . GLU A 1 102 ? 0.954 6.559 20.203 1 91.38 102 GLU A O 1
ATOM 772 N N . LYS A 1 103 ? 1.957 7.016 18.281 1 92.62 103 LYS A N 1
ATOM 773 C CA . LYS A 1 103 ? 2.793 8.078 18.844 1 92.62 103 LYS A CA 1
ATOM 774 C C . LYS A 1 103 ? 2.215 9.453 18.516 1 92.62 103 LYS A C 1
ATOM 776 O O . LYS A 1 103 ? 2.938 10.453 18.531 1 92.62 103 LYS A O 1
ATOM 781 N N . GLN A 1 104 ? 0.945 9.461 18.109 1 90.25 104 GLN A N 1
ATOM 782 C CA . GLN A 1 104 ? 0.19 10.68 17.859 1 90.25 104 GLN A CA 1
ATOM 783 C C . GLN A 1 104 ? 0.767 11.445 16.656 1 90.25 104 GLN A C 1
ATOM 785 O O . GLN A 1 104 ? 0.822 12.672 16.672 1 90.25 104 GLN A O 1
ATOM 790 N N . HIS A 1 105 ? 1.3 10.703 15.734 1 93.94 105 HIS A N 1
ATOM 791 C CA . HIS A 1 105 ? 1.752 11.227 14.453 1 93.94 105 HIS A CA 1
ATOM 792 C C . HIS A 1 105 ? 1.036 10.539 13.297 1 93.94 105 HIS A C 1
ATOM 794 O O . HIS A 1 105 ? 0.581 9.398 13.43 1 93.94 105 HIS A O 1
ATOM 800 N N . ALA A 1 106 ? 0.885 11.312 12.25 1 94.62 106 ALA A N 1
ATOM 801 C CA . ALA A 1 106 ? 0.312 10.719 11.047 1 94.62 106 ALA A CA 1
ATOM 802 C C . ALA A 1 106 ? 1.374 10.539 9.969 1 94.62 106 ALA A C 1
ATOM 804 O O . ALA A 1 106 ? 2.363 11.273 9.93 1 94.62 106 ALA A O 1
ATOM 805 N N . LEU A 1 107 ? 1.143 9.578 9.109 1 96.81 107 LEU A N 1
ATOM 806 C CA . LEU A 1 107 ? 2.09 9.289 8.039 1 96.81 107 LEU A CA 1
ATOM 807 C C . LEU A 1 107 ? 1.632 9.906 6.723 1 96.81 107 LEU A C 1
ATOM 809 O O . LEU A 1 107 ? 0.513 9.656 6.27 1 96.81 107 LEU A O 1
ATOM 813 N N . ILE A 1 108 ? 2.527 10.695 6.148 1 96.19 108 ILE A N 1
ATOM 814 C CA . ILE A 1 108 ? 2.326 11.227 4.805 1 96.19 108 ILE A CA 1
ATOM 815 C C . ILE A 1 108 ? 2.967 10.289 3.781 1 96.19 108 ILE A C 1
ATOM 817 O O . ILE A 1 108 ? 4.156 9.977 3.877 1 96.19 108 ILE A O 1
ATOM 821 N N . LEU A 1 109 ? 2.141 9.828 2.875 1 94.94 109 LEU A N 1
ATOM 822 C CA . LEU A 1 109 ? 2.637 9 1.78 1 94.94 109 LEU A CA 1
ATOM 823 C C . LEU A 1 109 ? 3.072 9.859 0.6 1 94.94 109 LEU A C 1
ATOM 825 O O . LEU A 1 109 ? 2.242 10.516 -0.034 1 94.94 109 LEU A O 1
ATOM 829 N N . VAL A 1 110 ? 4.344 9.828 0.281 1 93.31 110 VAL A N 1
ATOM 830 C CA . VAL A 1 110 ? 4.875 10.617 -0.824 1 93.31 110 VAL A CA 1
ATOM 831 C C . VAL A 1 110 ? 5.242 9.703 -1.988 1 93.31 110 VAL A C 1
ATOM 833 O O . VAL A 1 110 ? 6.043 8.781 -1.832 1 93.31 110 VAL A O 1
ATOM 836 N N . PRO A 1 111 ? 4.629 9.961 -3.146 1 88.81 111 PRO A N 1
ATOM 837 C CA . PRO A 1 111 ? 4.98 9.117 -4.293 1 88.81 111 PRO A CA 1
ATOM 838 C C . PRO A 1 111 ? 6.477 9.148 -4.609 1 88.81 111 PRO A C 1
ATOM 840 O O . PRO A 1 111 ? 7.125 10.18 -4.449 1 88.81 111 PRO A O 1
ATOM 843 N N . PRO A 1 112 ? 6.926 8.023 -5.102 1 83.69 112 PRO A N 1
ATOM 844 C CA . PRO A 1 112 ? 8.344 7.969 -5.461 1 83.69 112 PRO A CA 1
ATOM 845 C C . PRO A 1 112 ? 8.75 9.078 -6.43 1 83.69 112 PRO A C 1
ATOM 847 O O . PRO A 1 112 ? 8.008 9.383 -7.367 1 83.69 112 PRO A O 1
ATOM 850 N N . GLY A 1 113 ? 9.898 9.656 -6.113 1 75.44 113 GLY A N 1
ATOM 851 C CA . GLY A 1 113 ? 10.469 10.656 -7 1 75.44 113 GLY A CA 1
ATOM 852 C C . GLY A 1 113 ? 9.898 12.047 -6.773 1 75.44 113 GLY A C 1
ATOM 853 O O . GLY A 1 113 ? 10.344 13.016 -7.391 1 75.44 113 GLY A O 1
ATOM 854 N N . ALA A 1 114 ? 8.93 12.172 -5.945 1 81.5 114 ALA A N 1
ATOM 855 C CA . ALA A 1 114 ? 8.312 13.477 -5.711 1 81.5 114 ALA A CA 1
ATOM 856 C C . ALA A 1 114 ? 8.984 14.195 -4.543 1 81.5 114 ALA A C 1
ATOM 858 O O . ALA A 1 114 ? 9.57 13.555 -3.664 1 81.5 114 ALA A O 1
ATOM 859 N N . ASN A 1 115 ? 9.016 15.523 -4.629 1 78.69 115 ASN A N 1
ATOM 860 C CA . ASN A 1 115 ? 9.469 16.375 -3.531 1 78.69 115 ASN A CA 1
ATOM 861 C C . ASN A 1 115 ? 8.297 17.016 -2.793 1 78.69 115 ASN A C 1
ATOM 863 O O . ASN A 1 115 ? 7.668 17.938 -3.307 1 78.69 115 ASN A O 1
ATOM 867 N N . PRO A 1 116 ? 8.094 16.562 -1.605 1 82.19 116 PRO A N 1
ATOM 868 C CA . PRO A 1 116 ? 6.922 17.062 -0.886 1 82.19 116 PRO A CA 1
ATOM 869 C C . PRO A 1 116 ? 7.176 18.406 -0.201 1 82.19 116 PRO A C 1
ATOM 871 O O . PRO A 1 116 ? 6.23 19.062 0.239 1 82.19 116 PRO A O 1
ATOM 874 N N . LEU A 1 117 ? 8.359 18.875 -0.104 1 82.31 117 LEU A N 1
ATOM 875 C CA . LEU A 1 117 ? 8.711 20.016 0.729 1 82.31 117 LEU A CA 1
ATOM 876 C C . LEU A 1 117 ? 8.117 21.312 0.169 1 82.31 117 LEU A C 1
ATOM 878 O O . LEU A 1 117 ? 7.961 22.297 0.896 1 82.31 117 LEU A O 1
ATOM 882 N N . ASP A 1 118 ? 7.801 21.219 -1.085 1 75.56 118 ASP A N 1
ATOM 883 C CA . ASP A 1 118 ? 7.207 22.391 -1.697 1 75.56 118 ASP A CA 1
ATOM 884 C C . ASP A 1 118 ? 5.699 22.438 -1.46 1 75.56 118 ASP A C 1
ATOM 886 O O . ASP A 1 118 ? 5.074 23.5 -1.593 1 75.56 118 ASP A O 1
ATOM 890 N N . ALA A 1 119 ? 5.172 21.375 -1.096 1 79.38 119 ALA A N 1
ATOM 891 C CA . ALA A 1 119 ? 3.717 21.266 -1.039 1 79.38 119 ALA A CA 1
ATOM 892 C C . ALA A 1 119 ? 3.227 21.25 0.405 1 79.38 119 ALA A C 1
ATOM 894 O O . ALA A 1 119 ? 2.17 21.797 0.718 1 79.38 119 ALA A O 1
ATOM 895 N N . VAL A 1 120 ? 3.996 20.609 1.249 1 85.06 120 VAL A N 1
ATOM 896 C CA . VAL A 1 120 ? 3.482 20.359 2.592 1 85.06 120 VAL A CA 1
ATOM 897 C C . VAL A 1 120 ? 4.629 20.391 3.6 1 85.06 120 VAL A C 1
ATOM 899 O O . VAL A 1 120 ? 5.785 20.156 3.242 1 85.06 120 VAL A O 1
ATOM 902 N N . SER A 1 121 ? 4.25 20.766 4.832 1 84.62 121 SER A N 1
ATOM 903 C CA . SER A 1 121 ? 5.203 20.703 5.938 1 84.62 121 SER A CA 1
ATOM 904 C C . SER A 1 121 ? 5.043 19.406 6.73 1 84.62 121 SER A C 1
ATOM 906 O O . SER A 1 121 ? 3.934 18.891 6.848 1 84.62 121 SER A O 1
ATOM 908 N N . PHE A 1 122 ? 6.152 18.875 7.207 1 91.5 122 PHE A N 1
ATOM 909 C CA . PHE A 1 122 ? 6.156 17.703 8.086 1 91.5 122 PHE A CA 1
ATOM 910 C C . PHE A 1 122 ? 7.348 17.75 9.039 1 91.5 122 PHE A C 1
ATOM 912 O O . PHE A 1 122 ? 8.32 18.469 8.789 1 91.5 122 PHE A O 1
ATOM 919 N N . ASP A 1 123 ? 7.238 16.969 10.117 1 92.19 123 ASP A N 1
ATOM 920 C CA . ASP A 1 123 ? 8.18 17.125 11.227 1 92.19 123 ASP A CA 1
ATOM 921 C C . ASP A 1 123 ? 9.391 16.219 11.039 1 92.19 123 ASP A C 1
ATOM 923 O O . ASP A 1 123 ? 10.461 16.484 11.586 1 92.19 123 ASP A O 1
ATOM 927 N N . ALA A 1 124 ? 9.25 15.125 10.422 1 96.31 124 ALA A N 1
ATOM 928 C CA . ALA A 1 124 ? 10.312 14.141 10.227 1 96.31 124 ALA A CA 1
ATOM 929 C C . ALA A 1 124 ? 10.047 13.297 8.984 1 96.31 124 ALA A C 1
ATOM 931 O O . ALA A 1 124 ? 8.984 13.391 8.375 1 96.31 124 ALA A O 1
ATOM 932 N N . ALA A 1 125 ? 11.086 12.492 8.609 1 97.31 125 ALA A N 1
ATOM 933 C CA . ALA A 1 125 ? 10.914 11.688 7.398 1 97.31 125 ALA A CA 1
ATOM 934 C C . ALA A 1 125 ? 11.602 10.336 7.543 1 97.31 125 ALA A C 1
ATOM 936 O O . ALA A 1 125 ? 12.523 10.18 8.344 1 97.31 125 ALA A O 1
ATOM 937 N N . ILE A 1 126 ? 11.055 9.398 6.879 1 97.75 126 ILE A N 1
ATOM 938 C CA . ILE A 1 126 ? 11.703 8.133 6.582 1 97.75 126 ILE A CA 1
ATOM 939 C C . ILE A 1 126 ? 11.977 8.031 5.086 1 97.75 126 ILE A C 1
ATOM 941 O O . ILE A 1 126 ? 11.078 8.234 4.266 1 97.75 126 ILE A O 1
ATOM 945 N N . LEU A 1 127 ? 13.211 7.809 4.715 1 96.5 127 LEU A N 1
ATOM 946 C CA . LEU A 1 127 ? 13.578 7.656 3.312 1 96.5 127 LEU A CA 1
ATOM 947 C C . LEU A 1 127 ? 14.016 6.227 3.014 1 96.5 127 LEU A C 1
ATOM 949 O O . LEU A 1 127 ? 14.945 5.711 3.641 1 96.5 127 LEU A O 1
ATOM 953 N N . ILE A 1 128 ? 13.312 5.586 2.057 1 95.5 128 ILE A N 1
ATOM 954 C CA . ILE A 1 128 ? 13.602 4.207 1.679 1 95.5 128 ILE A CA 1
ATOM 955 C C . ILE A 1 128 ? 14.734 4.18 0.652 1 95.5 128 ILE A C 1
ATOM 957 O O . ILE A 1 128 ? 14.625 4.793 -0.413 1 95.5 128 ILE A O 1
ATOM 961 N N . GLU A 1 129 ? 15.797 3.48 0.998 1 94.56 129 GLU A N 1
ATOM 962 C CA . GLU A 1 129 ? 16.922 3.127 0.142 1 94.56 129 GLU A CA 1
ATOM 963 C C . GLU A 1 129 ? 17.516 4.363 -0.531 1 94.56 129 GLU A C 1
ATOM 965 O O . GLU A 1 129 ? 17.469 4.488 -1.757 1 94.56 129 GLU A O 1
ATOM 970 N N . PRO A 1 130 ? 18.188 5.184 0.213 1 96.12 130 PRO A N 1
ATOM 971 C CA . PRO A 1 130 ? 18.797 6.387 -0.354 1 96.12 130 PRO A CA 1
ATOM 972 C C . PRO A 1 130 ? 19.906 6.066 -1.354 1 96.12 130 PRO A C 1
ATOM 974 O O . PRO A 1 130 ? 20.625 5.078 -1.19 1 96.12 130 PRO A O 1
ATOM 977 N N . ALA A 1 131 ? 19.984 6.926 -2.359 1 95.94 131 ALA A N 1
ATOM 978 C CA . ALA A 1 131 ? 21.078 6.852 -3.318 1 95.94 131 ALA A CA 1
ATOM 979 C C . ALA A 1 131 ? 22.297 7.617 -2.814 1 95.94 131 ALA A C 1
ATOM 981 O O . ALA A 1 131 ? 22.203 8.375 -1.85 1 95.94 131 ALA A O 1
ATOM 982 N N . GLU A 1 132 ? 23.406 7.281 -3.42 1 96.44 132 GLU A N 1
ATOM 983 C CA . GLU A 1 132 ? 24.562 8.164 -3.223 1 96.44 132 GLU A CA 1
ATOM 984 C C . GLU A 1 132 ? 24.219 9.602 -3.633 1 96.44 132 GLU A C 1
ATOM 986 O O . GLU A 1 132 ? 23.656 9.828 -4.703 1 96.44 132 GLU A O 1
ATOM 991 N N . ASN A 1 133 ? 24.516 10.578 -2.736 1 94.19 133 ASN A N 1
ATOM 992 C CA . ASN A 1 133 ? 24.188 11.984 -2.971 1 94.19 133 ASN A CA 1
ATOM 993 C C . ASN A 1 133 ? 22.703 12.172 -3.232 1 94.19 133 ASN A C 1
ATOM 995 O O . ASN A 1 133 ? 22.312 12.891 -4.16 1 94.19 133 ASN A O 1
ATOM 999 N N . ASP A 1 134 ? 21.953 11.547 -2.49 1 94.56 134 ASP A N 1
ATOM 1000 C CA . ASP A 1 134 ? 20.5 11.555 -2.674 1 94.56 134 ASP A CA 1
ATOM 1001 C C . ASP A 1 134 ? 19.938 12.969 -2.551 1 94.56 134 ASP A C 1
ATOM 1003 O O . ASP A 1 134 ? 20.109 13.625 -1.521 1 94.56 134 ASP A O 1
ATOM 1007 N N . PRO A 1 135 ? 19.234 13.422 -3.559 1 92.25 135 PRO A N 1
ATOM 1008 C CA . PRO A 1 135 ? 18.703 14.789 -3.529 1 92.25 135 PRO A CA 1
ATOM 1009 C C . PRO A 1 135 ? 17.656 14.992 -2.445 1 92.25 135 PRO A C 1
ATOM 1011 O O . PRO A 1 135 ? 17.531 16.094 -1.89 1 92.25 135 PRO A O 1
ATOM 1014 N N . GLN A 1 136 ? 16.906 13.992 -2.135 1 92.69 136 GLN A N 1
ATOM 1015 C CA . GLN A 1 136 ? 15.891 14.133 -1.097 1 92.69 136 GLN A CA 1
ATOM 1016 C C . GLN A 1 136 ? 16.531 14.289 0.28 1 92.69 136 GLN A C 1
ATOM 1018 O O . GLN A 1 136 ? 16.062 15.078 1.103 1 92.69 136 GLN A O 1
ATOM 1023 N N . LEU A 1 137 ? 17.578 13.531 0.511 1 93.19 137 LEU A N 1
ATOM 1024 C CA . LEU A 1 137 ? 18.297 13.664 1.777 1 93.19 137 LEU A CA 1
ATOM 1025 C C . LEU A 1 137 ? 18.891 15.055 1.924 1 93.19 137 LEU A C 1
ATOM 1027 O O . LEU A 1 137 ? 18.859 15.641 3.01 1 93.19 137 LEU A O 1
ATOM 1031 N N . GLN A 1 138 ? 19.391 15.523 0.854 1 90.88 138 GLN A N 1
ATOM 1032 C CA . GLN A 1 138 ? 19.969 16.859 0.861 1 90.88 138 GLN A CA 1
ATOM 1033 C C . GLN A 1 138 ? 18.906 17.922 1.152 1 90.88 138 GLN A C 1
ATOM 1035 O O . GLN A 1 138 ? 19.125 18.828 1.949 1 90.88 138 GLN A O 1
ATOM 1040 N N . ALA A 1 139 ? 17.781 17.797 0.542 1 88.44 139 ALA A N 1
ATOM 1041 C CA . ALA A 1 139 ? 16.688 18.734 0.741 1 88.44 139 ALA A CA 1
ATOM 1042 C C . ALA A 1 139 ? 16.203 18.703 2.188 1 88.44 139 ALA A C 1
ATOM 1044 O O . ALA A 1 139 ? 15.93 19.766 2.773 1 88.44 139 ALA A O 1
ATOM 1045 N N . LEU A 1 140 ? 16.094 17.516 2.758 1 91.44 140 LEU A N 1
ATOM 1046 C CA . LEU A 1 140 ? 15.664 17.375 4.145 1 91.44 140 LEU A CA 1
ATOM 1047 C C . LEU A 1 140 ? 16.672 18.031 5.094 1 91.44 140 LEU A C 1
ATOM 1049 O O . LEU A 1 140 ? 16.281 18.734 6.027 1 91.44 140 LEU A O 1
ATOM 1053 N N . ALA A 1 141 ? 17.906 17.781 4.844 1 89.44 141 ALA A N 1
ATOM 1054 C CA . ALA A 1 141 ? 18.969 18.375 5.66 1 89.44 141 ALA A CA 1
ATOM 1055 C C . ALA A 1 141 ? 18.922 19.891 5.605 1 89.44 141 ALA A C 1
ATOM 1057 O O . ALA A 1 141 ? 19.031 20.562 6.637 1 89.44 141 ALA A O 1
ATOM 1058 N N . GLN A 1 142 ? 18.75 20.359 4.422 1 82.94 142 GLN A N 1
ATOM 1059 C CA . GLN A 1 142 ? 18.688 21.812 4.223 1 82.94 142 GLN A CA 1
ATOM 1060 C C . GLN A 1 142 ? 17.484 22.406 4.949 1 82.94 142 GLN A C 1
ATOM 1062 O O . GLN A 1 142 ? 17.562 23.516 5.473 1 82.94 142 GLN A O 1
ATOM 1067 N N . ALA A 1 143 ? 16.422 21.672 4.977 1 82.69 143 ALA A N 1
ATOM 1068 C CA . ALA A 1 143 ? 15.195 22.125 5.621 1 82.69 143 ALA A CA 1
ATOM 1069 C C . ALA A 1 143 ? 15.25 21.891 7.129 1 82.69 143 ALA A C 1
ATOM 1071 O O . ALA A 1 143 ? 14.352 22.312 7.859 1 82.69 143 ALA A O 1
ATOM 1072 N N . GLY A 1 144 ? 16.328 21.25 7.594 1 88.25 144 GLY A N 1
ATOM 1073 C CA . GLY A 1 144 ? 16.453 20.953 9.008 1 88.25 144 GLY A CA 1
ATOM 1074 C C . GLY A 1 144 ? 15.469 19.891 9.492 1 88.25 144 GLY A C 1
ATOM 1075 O O . GLY A 1 144 ? 15.07 19.891 10.656 1 88.25 144 GLY A O 1
ATOM 1076 N N . ILE A 1 145 ? 15.016 19.031 8.625 1 91.31 145 ILE A N 1
ATOM 1077 C CA . ILE A 1 145 ? 14.047 17.984 8.961 1 91.31 145 ILE A CA 1
ATOM 1078 C C . ILE A 1 145 ? 14.773 16.688 9.297 1 91.31 145 ILE A C 1
ATOM 1080 O O . ILE A 1 145 ? 15.484 16.141 8.453 1 91.31 145 ILE A O 1
ATOM 1084 N N . PRO A 1 146 ? 14.609 16.172 10.562 1 95.44 146 PRO A N 1
ATOM 1085 C CA . PRO A 1 146 ? 15.227 14.898 10.914 1 95.44 146 PRO A CA 1
ATOM 1086 C C . PRO A 1 146 ? 14.75 13.75 10.031 1 95.44 146 PRO A C 1
ATOM 1088 O O . PRO A 1 146 ? 13.586 13.711 9.641 1 95.44 146 PRO A O 1
ATOM 1091 N N . CYS A 1 147 ? 15.703 12.812 9.805 1 96.06 147 CYS A N 1
ATOM 1092 C CA . CYS A 1 147 ? 15.391 11.719 8.891 1 96.06 147 CYS A CA 1
ATOM 1093 C C . CYS A 1 147 ? 16.078 10.43 9.328 1 96.06 147 CYS A C 1
ATOM 1095 O O . CYS A 1 147 ? 17.203 10.469 9.844 1 96.06 147 CYS A O 1
ATOM 1097 N N . VAL A 1 148 ? 15.367 9.328 9.188 1 97.75 148 VAL A N 1
ATOM 1098 C CA . VAL A 1 148 ? 15.922 7.984 9.25 1 97.75 148 VAL A CA 1
ATOM 1099 C C . VAL A 1 148 ? 15.781 7.305 7.887 1 97.75 148 VAL A C 1
ATOM 1101 O O . VAL A 1 148 ? 14.797 7.535 7.172 1 97.75 148 VAL A O 1
ATOM 1104 N N . THR A 1 149 ? 16.812 6.527 7.527 1 97.69 149 THR A N 1
ATOM 1105 C CA . THR A 1 149 ? 16.719 5.84 6.246 1 97.69 149 THR A CA 1
ATOM 1106 C C . THR A 1 149 ? 16.547 4.336 6.445 1 97.69 149 THR A C 1
ATOM 1108 O O . THR A 1 149 ? 17 3.787 7.449 1 97.69 149 THR A O 1
ATOM 1111 N N . ILE A 1 150 ? 15.812 3.715 5.598 1 97.12 150 ILE A N 1
ATOM 1112 C CA . ILE A 1 150 ? 15.805 2.264 5.453 1 97.12 150 ILE A CA 1
ATOM 1113 C C . ILE A 1 150 ? 16.859 1.839 4.441 1 97.12 150 ILE A C 1
ATOM 1115 O O . ILE A 1 150 ? 16.688 2.023 3.236 1 97.12 150 ILE A O 1
ATOM 1119 N N . GLY A 1 151 ? 17.891 1.23 4.93 1 97.19 151 GLY A N 1
ATOM 1120 C CA . GLY A 1 151 ? 19.125 1.062 4.168 1 97.19 151 GLY A CA 1
ATOM 1121 C C . GLY A 1 151 ? 20.125 2.174 4.402 1 97.19 151 GLY A C 1
ATOM 1122 O O . GLY A 1 151 ? 19.75 3.342 4.516 1 97.19 151 GLY A O 1
ATOM 1123 N N . ARG A 1 152 ? 21.375 1.863 4.426 1 96.62 152 ARG A N 1
ATOM 1124 C CA . ARG A 1 152 ? 22.453 2.818 4.684 1 96.62 152 ARG A CA 1
ATOM 1125 C C . ARG A 1 152 ? 22.688 3.715 3.475 1 96.62 152 ARG A C 1
ATOM 1127 O O . ARG A 1 152 ? 22.672 3.244 2.334 1 96.62 152 ARG A O 1
ATOM 1134 N N . THR A 1 153 ? 22.891 5 3.75 1 96.12 153 THR A N 1
ATOM 1135 C CA . THR A 1 153 ? 23.281 5.914 2.682 1 96.12 153 THR A CA 1
ATOM 1136 C C . THR A 1 153 ? 24.703 5.629 2.211 1 96.12 153 THR A C 1
ATOM 1138 O O . THR A 1 153 ? 25.641 5.637 3.014 1 96.12 153 THR A O 1
ATOM 1141 N N . PRO A 1 154 ? 24.828 5.387 0.963 1 96.5 154 PRO A N 1
ATOM 1142 C CA . PRO A 1 154 ? 26.188 5.09 0.495 1 96.5 154 PRO A CA 1
ATOM 1143 C C . PRO A 1 154 ? 27.016 6.348 0.268 1 96.5 154 PRO A C 1
ATOM 1145 O O . PRO A 1 154 ? 26.469 7.441 0.121 1 96.5 154 PRO A O 1
ATOM 1148 N N . GLY A 1 155 ? 28.359 6.168 0.286 1 93.25 155 GLY A N 1
ATOM 1149 C CA . GLY A 1 155 ? 29.281 7.191 -0.171 1 93.25 155 GLY A CA 1
ATOM 1150 C C . GLY A 1 155 ? 29.469 8.32 0.83 1 93.25 155 GLY A C 1
ATOM 1151 O O . GLY A 1 155 ? 29.812 9.438 0.454 1 93.25 155 GLY A O 1
ATOM 1152 N N . THR A 1 156 ? 29.031 8.156 1.974 1 90.5 156 THR A N 1
ATOM 1153 C CA . THR A 1 156 ? 29.234 9.164 3.012 1 90.5 156 THR A CA 1
ATOM 1154 C C . THR A 1 156 ? 29.797 8.523 4.285 1 90.5 156 THR A C 1
ATOM 1156 O O . THR A 1 156 ? 29.453 7.387 4.609 1 90.5 156 THR A O 1
ATOM 1159 N N . ASP A 1 157 ? 30.547 9.305 5.004 1 87.06 157 ASP A N 1
ATOM 1160 C CA . ASP A 1 157 ? 31.141 8.859 6.266 1 87.06 157 ASP A CA 1
ATOM 1161 C C . ASP A 1 157 ? 30.203 9.148 7.438 1 87.06 157 ASP A C 1
ATOM 1163 O O . ASP A 1 157 ? 30.406 8.641 8.539 1 87.06 157 ASP A O 1
ATOM 1167 N N . THR A 1 158 ? 29.266 9.938 7.215 1 83.25 158 THR A N 1
ATOM 1168 C CA . THR A 1 158 ? 28.328 10.336 8.258 1 83.25 158 THR A CA 1
ATOM 1169 C C . THR A 1 158 ? 26.891 10.133 7.809 1 83.25 158 THR A C 1
ATOM 1171 O O . THR A 1 158 ? 26.125 11.094 7.664 1 83.25 158 THR A O 1
ATOM 1174 N N . PRO A 1 159 ? 26.594 8.922 7.723 1 84 159 PRO A N 1
ATOM 1175 C CA . PRO A 1 159 ? 25.219 8.656 7.305 1 84 159 PRO A CA 1
ATOM 1176 C C . PRO A 1 159 ? 24.188 9.055 8.359 1 84 159 PRO A C 1
ATOM 1178 O O . PRO A 1 159 ? 24.5 9.047 9.555 1 84 159 PRO A O 1
ATOM 1181 N N . VAL A 1 160 ? 23.047 9.469 7.891 1 93 160 VAL A N 1
ATOM 1182 C CA . VAL A 1 160 ? 21.922 9.617 8.812 1 93 160 VAL A CA 1
ATOM 1183 C C . VAL A 1 160 ? 21.578 8.273 9.445 1 93 160 VAL A C 1
ATOM 1185 O O . VAL A 1 160 ? 21.922 7.219 8.898 1 93 160 VAL A O 1
ATOM 1188 N N . PRO A 1 161 ? 20.984 8.297 10.664 1 96.81 161 PRO A N 1
ATOM 1189 C CA . PRO A 1 161 ? 20.594 7.016 11.258 1 96.81 161 PRO A CA 1
ATOM 1190 C C . PRO A 1 161 ? 19.812 6.129 10.297 1 96.81 161 PRO A C 1
ATOM 1192 O O . PRO A 1 161 ? 19.016 6.629 9.492 1 96.81 161 PRO A O 1
ATOM 1195 N N . TRP A 1 162 ? 20.109 4.844 10.352 1 98 162 TRP A N 1
ATOM 1196 C CA . TRP A 1 162 ? 19.484 3.973 9.359 1 98 162 TRP A CA 1
ATOM 1197 C C . TRP A 1 162 ? 19.141 2.615 9.961 1 98 162 TRP A C 1
ATOM 1199 O O . TRP A 1 162 ? 19.641 2.264 11.031 1 98 162 TRP A O 1
ATOM 1209 N N . VAL A 1 163 ? 18.219 1.902 9.312 1 98.25 163 VAL A N 1
ATOM 1210 C CA . VAL A 1 163 ? 17.938 0.492 9.562 1 98.25 163 VAL A CA 1
ATOM 1211 C C . VAL A 1 163 ? 18.641 -0.368 8.523 1 98.25 163 VAL A C 1
ATOM 1213 O O . VAL A 1 163 ? 18.516 -0.132 7.316 1 98.25 163 VAL A O 1
ATOM 1216 N N . GLU A 1 164 ? 19.391 -1.335 8.992 1 97.56 164 GLU A N 1
ATOM 1217 C CA . GLU A 1 164 ? 20.141 -2.213 8.102 1 97.56 164 GLU A CA 1
ATOM 1218 C C . GLU A 1 164 ? 19.219 -3.146 7.332 1 97.56 164 GLU A C 1
ATOM 1220 O O . GLU A 1 164 ? 18.297 -3.742 7.914 1 97.56 164 GLU A O 1
ATOM 1225 N N . LEU A 1 165 ? 19.453 -3.303 6.012 1 96.81 165 LEU A N 1
ATOM 1226 C CA . LEU A 1 165 ? 18.641 -4.176 5.176 1 96.81 165 LEU A CA 1
ATOM 1227 C C . LEU A 1 165 ? 19.391 -5.469 4.852 1 96.81 165 LEU A C 1
ATOM 1229 O O . LEU A 1 165 ? 18.812 -6.383 4.254 1 96.81 165 LEU A O 1
ATOM 1233 N N . HIS A 1 166 ? 20.625 -5.59 5.148 1 97.38 166 HIS A N 1
ATOM 1234 C CA . HIS A 1 166 ? 21.453 -6.781 4.949 1 97.38 166 HIS A CA 1
ATOM 1235 C C . HIS A 1 166 ? 21.484 -7.188 3.479 1 97.38 166 HIS A C 1
ATOM 1237 O O . HIS A 1 166 ? 21.203 -8.344 3.146 1 97.38 166 HIS A O 1
ATOM 1243 N N . SER A 1 167 ? 21.844 -6.176 2.678 1 97.44 167 SER A N 1
ATOM 1244 C CA . SER A 1 167 ? 21.859 -6.402 1.237 1 97.44 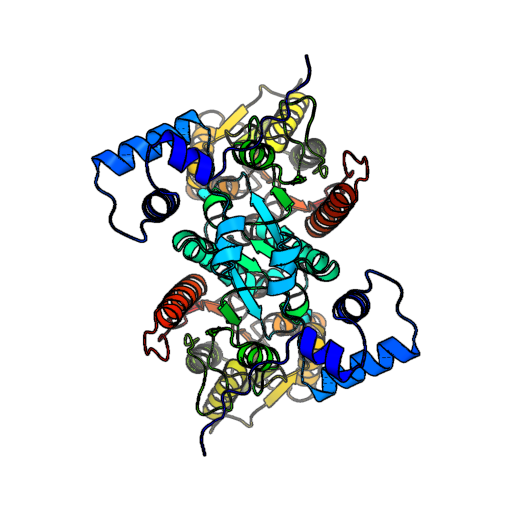167 SER A CA 1
ATOM 1245 C C . SER A 1 167 ? 22.938 -7.414 0.855 1 97.44 167 SER A C 1
ATOM 1247 O O . SER A 1 167 ? 22.75 -8.219 -0.054 1 97.44 167 SER A O 1
ATOM 1249 N N . ALA A 1 168 ? 24.062 -7.398 1.533 1 97.75 168 ALA A N 1
ATOM 1250 C CA . ALA A 1 168 ? 25.141 -8.352 1.264 1 97.75 168 ALA A CA 1
ATOM 1251 C C . ALA A 1 168 ? 24.688 -9.781 1.568 1 97.75 168 ALA A C 1
ATOM 1253 O O . ALA A 1 168 ? 24.922 -10.695 0.774 1 97.75 168 ALA A O 1
ATOM 1254 N N . ALA A 1 169 ? 24.062 -9.922 2.666 1 97.94 169 ALA A N 1
ATOM 1255 C CA . ALA A 1 169 ? 23.562 -11.234 3.057 1 97.94 169 ALA A CA 1
ATOM 1256 C C . ALA A 1 169 ? 22.516 -11.742 2.064 1 97.94 169 ALA A C 1
ATOM 1258 O O . ALA A 1 169 ? 22.5 -12.93 1.733 1 97.94 169 ALA A O 1
ATOM 1259 N N . THR A 1 170 ? 21.672 -10.867 1.646 1 98.38 170 THR A N 1
ATOM 1260 C CA . THR A 1 170 ? 20.656 -11.219 0.664 1 98.38 170 THR A CA 1
ATOM 1261 C C . THR A 1 170 ? 21.297 -11.734 -0.624 1 98.38 170 THR A C 1
ATOM 1263 O O . THR A 1 170 ? 20.906 -12.781 -1.142 1 98.38 170 THR A O 1
ATOM 1266 N N . ALA A 1 171 ? 22.281 -10.984 -1.096 1 98.56 171 ALA A N 1
ATOM 1267 C CA . ALA A 1 171 ? 22.953 -11.391 -2.324 1 98.56 171 ALA A CA 1
ATOM 1268 C C . ALA A 1 171 ? 23.641 -12.742 -2.154 1 98.56 171 ALA A C 1
ATOM 1270 O O . ALA A 1 171 ? 23.547 -13.609 -3.027 1 98.56 171 ALA A O 1
ATOM 1271 N N . GLN A 1 172 ? 24.281 -12.914 -1.068 1 97.81 172 GLN A N 1
ATOM 1272 C CA . GLN A 1 172 ? 24.969 -14.172 -0.789 1 97.81 172 GLN A CA 1
ATOM 1273 C C . GLN A 1 172 ? 23.984 -15.336 -0.747 1 97.81 172 GLN A C 1
ATOM 1275 O O . GLN A 1 172 ? 24.25 -16.406 -1.31 1 97.81 172 GLN A O 1
ATOM 1280 N N . LEU A 1 173 ? 22.844 -15.141 -0.074 1 98.19 173 LEU A N 1
ATOM 1281 C CA . LEU A 1 173 ? 21.812 -16.156 0.028 1 98.19 173 LEU A CA 1
ATOM 1282 C C . LEU A 1 173 ? 21.328 -16.578 -1.354 1 98.19 173 LEU A C 1
ATOM 1284 O O . LEU A 1 173 ? 21.188 -17.781 -1.633 1 98.19 173 LEU A O 1
ATOM 1288 N N . LEU A 1 174 ? 21.141 -15.617 -2.211 1 98.69 174 LEU A N 1
ATOM 1289 C CA . LEU A 1 174 ? 20.578 -15.875 -3.531 1 98.69 174 LEU A CA 1
ATOM 1290 C C . LEU A 1 174 ? 21.609 -16.531 -4.441 1 98.69 174 LEU A C 1
ATOM 1292 O O . LEU A 1 174 ? 21.281 -17.469 -5.172 1 98.69 174 LEU A O 1
ATOM 1296 N N . LEU A 1 175 ? 22.844 -16.141 -4.363 1 98.5 175 LEU A N 1
ATOM 1297 C CA . LEU A 1 175 ? 23.906 -16.719 -5.18 1 98.5 175 LEU A CA 1
ATOM 1298 C C . LEU A 1 175 ? 24.188 -18.156 -4.746 1 98.5 175 LEU A C 1
ATOM 1300 O O . LEU A 1 175 ? 24.359 -19.031 -5.586 1 98.5 175 LEU A O 1
ATOM 1304 N N . THR A 1 176 ? 24.25 -18.359 -3.471 1 97.94 176 THR A N 1
ATOM 1305 C CA . THR A 1 176 ? 24.453 -19.703 -2.949 1 97.94 176 THR A CA 1
ATOM 1306 C C . THR A 1 176 ? 23.328 -20.641 -3.398 1 97.94 176 THR A C 1
ATOM 1308 O O . THR A 1 176 ? 23.578 -21.781 -3.795 1 97.94 176 THR A O 1
ATOM 1311 N N . HIS A 1 177 ? 22.141 -20.094 -3.344 1 98.56 177 HIS A N 1
ATOM 1312 C CA . HIS A 1 177 ? 21 -20.906 -3.762 1 98.56 177 HIS A CA 1
ATOM 1313 C C . HIS A 1 177 ? 21.078 -21.25 -5.242 1 98.56 177 HIS A C 1
ATOM 1315 O O . HIS A 1 177 ? 20.797 -22.391 -5.637 1 98.56 177 HIS A O 1
ATOM 1321 N N . LEU A 1 178 ? 21.422 -20.266 -6.078 1 98.38 178 LEU A N 1
ATOM 1322 C CA . LEU A 1 178 ? 21.594 -20.547 -7.5 1 98.38 178 LEU A CA 1
ATOM 1323 C C . LEU A 1 178 ? 22.609 -21.656 -7.719 1 98.38 178 LEU A C 1
ATOM 1325 O O . LEU A 1 178 ? 22.359 -22.594 -8.477 1 98.38 178 LEU A O 1
ATOM 1329 N N . GLU A 1 179 ? 23.672 -21.609 -6.996 1 96.81 179 GLU A N 1
ATOM 1330 C CA . GLU A 1 179 ? 24.719 -22.609 -7.098 1 96.81 179 GLU A CA 1
ATOM 1331 C C . GLU A 1 179 ? 24.219 -23.984 -6.664 1 96.81 179 GLU A C 1
ATOM 1333 O O . GLU A 1 179 ? 24.406 -24.984 -7.371 1 96.81 179 GLU A O 1
ATOM 1338 N N . THR A 1 180 ? 23.562 -24.031 -5.551 1 97.12 180 THR A N 1
ATOM 1339 C CA . THR A 1 180 ? 23.109 -25.297 -4.984 1 97.12 180 THR A CA 1
ATOM 1340 C C . THR A 1 180 ? 21.984 -25.891 -5.84 1 97.12 180 THR A C 1
ATOM 1342 O O . THR A 1 180 ? 21.797 -27.109 -5.848 1 97.12 180 THR A O 1
ATOM 1345 N N . SER A 1 181 ? 21.297 -25 -6.586 1 97.38 181 SER A N 1
ATOM 1346 C CA . SER A 1 181 ? 20.219 -25.453 -7.457 1 97.38 181 SER A CA 1
ATOM 1347 C C . SER A 1 181 ? 20.75 -25.953 -8.789 1 97.38 181 SER A C 1
ATOM 1349 O O . SER A 1 181 ? 19.984 -26.438 -9.633 1 97.38 181 SER A O 1
ATOM 1351 N N . GLY A 1 182 ? 22.094 -25.734 -9.039 1 95.88 182 GLY A N 1
ATOM 1352 C CA . GLY A 1 182 ? 22.703 -26.359 -10.203 1 95.88 182 GLY A CA 1
ATOM 1353 C C . GLY A 1 182 ? 23.25 -25.344 -11.203 1 95.88 182 GLY A C 1
ATOM 1354 O O . GLY A 1 182 ? 23.781 -25.719 -12.25 1 95.88 182 GLY A O 1
ATOM 1355 N N . ALA A 1 183 ? 23.156 -24.062 -10.906 1 96.94 183 ALA A N 1
ATOM 1356 C CA . ALA A 1 183 ? 23.688 -23.078 -11.828 1 96.94 183 ALA A CA 1
ATOM 1357 C C . ALA A 1 183 ? 25.219 -23.109 -11.844 1 96.94 183 ALA A C 1
ATOM 1359 O O . ALA A 1 183 ? 25.859 -23.203 -10.789 1 96.94 183 ALA A O 1
ATOM 1360 N N . SER A 1 184 ? 25.766 -23.047 -13.008 1 96.12 184 SER A N 1
ATOM 1361 C CA . SER A 1 184 ? 27.219 -23.078 -13.172 1 96.12 184 SER A CA 1
ATOM 1362 C C . SER A 1 184 ? 27.766 -21.688 -13.445 1 96.12 184 SER A C 1
ATOM 1364 O O . SER A 1 184 ? 28.859 -21.344 -12.977 1 96.12 184 SER A O 1
ATOM 1366 N N . LYS A 1 185 ? 27.109 -20.938 -14.25 1 98.12 185 LYS A N 1
ATOM 1367 C CA . LYS A 1 185 ? 27.453 -19.547 -14.57 1 98.12 185 LYS A CA 1
ATOM 1368 C C . LYS A 1 185 ? 26.266 -18.609 -14.328 1 98.12 185 LYS A C 1
ATOM 1370 O O . LYS A 1 185 ? 25.156 -18.891 -14.773 1 98.12 185 LYS A O 1
ATOM 1375 N N . CYS A 1 186 ? 26.578 -17.5 -13.586 1 98.56 186 CYS A N 1
ATOM 1376 C CA . CYS A 1 186 ? 25.469 -16.625 -13.219 1 98.56 186 CYS A CA 1
ATOM 1377 C C . CYS A 1 186 ? 25.75 -15.195 -13.664 1 98.56 186 CYS A C 1
ATOM 1379 O O . CYS A 1 186 ? 26.906 -14.75 -13.68 1 98.56 186 CYS A O 1
ATOM 1381 N N . ALA A 1 187 ? 24.719 -14.523 -14.047 1 98.94 187 ALA A N 1
ATOM 1382 C CA . ALA A 1 187 ? 24.766 -13.094 -14.32 1 98.94 187 ALA A CA 1
ATOM 1383 C C . ALA A 1 187 ? 24.062 -12.305 -13.219 1 98.94 187 ALA A C 1
ATOM 1385 O O . ALA A 1 187 ? 23.281 -12.867 -12.445 1 98.94 187 ALA A O 1
ATOM 1386 N N . LEU A 1 188 ? 24.406 -11.023 -13.133 1 98.94 188 LEU A N 1
ATOM 1387 C CA . LEU A 1 188 ? 23.797 -10.102 -12.18 1 98.94 188 LEU A CA 1
ATOM 1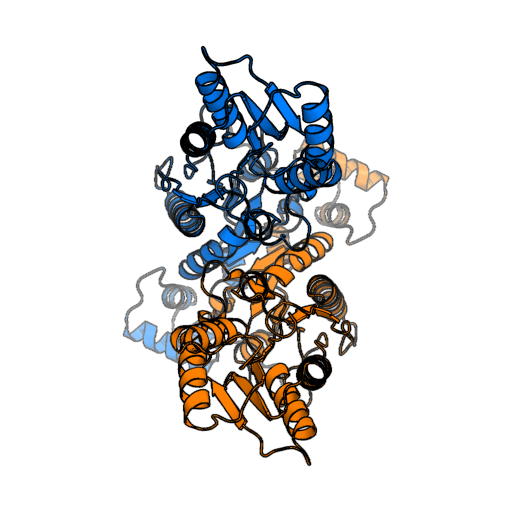388 C C . LEU A 1 188 ? 23.156 -8.914 -12.898 1 98.94 188 LEU A C 1
ATOM 1390 O O . LEU A 1 188 ? 23.812 -8.25 -13.703 1 98.94 188 LEU A O 1
ATOM 1394 N N . PHE A 1 189 ? 21.844 -8.719 -12.695 1 98.88 189 PHE A N 1
ATOM 1395 C CA . PHE A 1 189 ? 21.141 -7.516 -13.125 1 98.88 189 PHE A CA 1
ATOM 1396 C C . PHE A 1 189 ? 20.953 -6.551 -11.961 1 98.88 189 PHE A C 1
ATOM 1398 O O . PHE A 1 189 ? 20.328 -6.902 -10.953 1 98.88 189 PHE A O 1
ATOM 1405 N N . VAL A 1 190 ? 21.484 -5.332 -12.039 1 98.44 190 VAL A N 1
ATOM 1406 C CA . VAL A 1 190 ? 21.297 -4.301 -11.023 1 98.44 190 VAL A CA 1
ATOM 1407 C C . VAL A 1 190 ? 20.812 -3.006 -11.672 1 98.44 190 VAL A C 1
ATOM 1409 O O . VAL A 1 190 ? 20.828 -2.883 -12.898 1 98.44 190 VAL A O 1
ATOM 1412 N N . GLY A 1 191 ? 20.297 -2.127 -10.844 1 97.44 191 GLY A N 1
ATOM 1413 C CA . GLY A 1 191 ? 19.984 -0.789 -11.328 1 97.44 191 GLY A CA 1
ATOM 1414 C C . GLY A 1 191 ? 21.219 0.093 -11.453 1 97.44 191 GLY A C 1
ATOM 1415 O O . GLY A 1 191 ? 22.234 -0.173 -10.828 1 97.44 191 GLY A O 1
ATOM 1416 N N . ASN A 1 192 ? 21.016 1.143 -12.188 1 97.06 192 ASN A N 1
ATOM 1417 C CA . ASN A 1 192 ? 22.156 2.02 -12.445 1 97.06 192 ASN A CA 1
ATOM 1418 C C . ASN A 1 192 ? 22.312 3.074 -11.352 1 97.06 192 ASN A C 1
ATOM 1420 O O . ASN A 1 192 ? 23.219 3.896 -11.398 1 97.06 192 ASN A O 1
ATOM 1424 N N . THR A 1 193 ? 21.453 3.123 -10.422 1 95.38 193 THR A N 1
ATOM 1425 C CA . THR A 1 193 ? 21.547 4.051 -9.297 1 95.38 193 THR A CA 1
ATOM 1426 C C . THR A 1 193 ? 22.406 3.457 -8.188 1 95.38 193 THR A C 1
ATOM 1428 O O . THR A 1 193 ? 22.203 2.314 -7.777 1 95.38 193 THR A O 1
ATOM 1431 N N . ARG A 1 194 ? 23.344 4.227 -7.715 1 96.31 194 ARG A N 1
ATOM 1432 C CA . ARG A 1 194 ? 24.266 3.748 -6.691 1 96.31 194 ARG A CA 1
ATOM 1433 C C . ARG A 1 194 ? 23.609 3.756 -5.316 1 96.31 194 ARG A C 1
ATOM 1435 O O . ARG A 1 194 ? 23.594 4.781 -4.633 1 96.31 194 ARG A O 1
ATOM 1442 N N . ARG A 1 195 ? 23.125 2.645 -4.938 1 96.69 195 ARG A N 1
ATOM 1443 C CA . ARG A 1 195 ? 22.547 2.377 -3.621 1 96.69 195 ARG A CA 1
ATOM 1444 C C . ARG A 1 195 ? 23.328 1.283 -2.9 1 96.69 195 ARG A C 1
ATOM 1446 O O . ARG A 1 195 ? 24.031 0.491 -3.537 1 96.69 195 ARG A O 1
ATOM 1453 N N . THR A 1 196 ? 23.219 1.307 -1.6 1 97.06 196 THR A N 1
ATOM 1454 C CA . THR A 1 196 ? 23.906 0.282 -0.82 1 97.06 196 THR A CA 1
ATOM 1455 C C . THR A 1 196 ? 23.5 -1.113 -1.285 1 97.06 196 THR A C 1
ATOM 1457 O O . THR A 1 196 ? 24.328 -2.014 -1.369 1 97.06 196 THR A O 1
ATOM 1460 N N . SER A 1 197 ? 22.25 -1.342 -1.595 1 96.94 197 SER A N 1
ATOM 1461 C CA . SER A 1 197 ? 21.781 -2.637 -2.074 1 96.94 197 SER A CA 1
ATOM 1462 C C . SER A 1 197 ? 22.516 -3.059 -3.342 1 96.94 197 SER A C 1
ATOM 1464 O O . SER A 1 197 ? 22.891 -4.223 -3.49 1 96.94 197 SER A O 1
ATOM 1466 N N . VAL A 1 198 ? 22.734 -2.104 -4.25 1 97.75 198 VAL A N 1
ATOM 1467 C CA . VAL A 1 198 ? 23.422 -2.375 -5.512 1 97.75 198 VAL A CA 1
ATOM 1468 C C . VAL A 1 198 ? 24.891 -2.652 -5.254 1 97.75 198 VAL A C 1
ATOM 1470 O O . VAL A 1 198 ? 25.422 -3.674 -5.691 1 97.75 198 VAL A O 1
ATOM 1473 N N . LEU A 1 199 ? 25.547 -1.797 -4.484 1 98.12 199 LEU A N 1
ATOM 1474 C CA . LEU A 1 199 ? 26.969 -1.888 -4.23 1 98.12 199 LEU A CA 1
ATOM 1475 C C . LEU A 1 199 ? 27.312 -3.184 -3.5 1 98.12 199 LEU A C 1
ATOM 1477 O O . LEU A 1 199 ? 28.25 -3.883 -3.877 1 98.12 199 LEU A O 1
ATOM 1481 N N . GLU A 1 200 ? 26.531 -3.51 -2.559 1 98.25 200 GLU A N 1
ATOM 1482 C CA . GLU A 1 200 ? 26.797 -4.707 -1.767 1 98.25 200 GLU A CA 1
ATOM 1483 C C . GLU A 1 200 ? 26.484 -5.973 -2.561 1 98.25 200 GLU A C 1
ATOM 1485 O O . GLU A 1 200 ? 27.141 -6.996 -2.395 1 98.25 200 GLU A O 1
ATOM 1490 N N . SER A 1 201 ? 25.469 -5.926 -3.391 1 98.62 201 SER A N 1
ATOM 1491 C CA . SER A 1 201 ? 25.172 -7.07 -4.242 1 98.62 201 SER A CA 1
ATOM 1492 C C . SER A 1 201 ? 26.266 -7.293 -5.281 1 98.62 201 SER A C 1
ATOM 1494 O O . SER A 1 201 ? 26.641 -8.438 -5.551 1 98.62 201 SER A O 1
ATOM 1496 N N . GLU A 1 202 ? 26.75 -6.219 -5.832 1 98.56 202 GLU A N 1
ATOM 1497 C CA . GLU A 1 202 ? 27.844 -6.324 -6.781 1 98.56 202 GLU A CA 1
ATOM 1498 C C . GLU A 1 202 ? 29.094 -6.906 -6.121 1 98.56 202 GLU A C 1
ATOM 1500 O O . GLU A 1 202 ? 29.766 -7.766 -6.695 1 98.56 202 GLU A O 1
ATOM 1505 N N . ALA A 1 203 ? 29.375 -6.453 -4.949 1 98.5 203 ALA A N 1
ATOM 1506 C CA . ALA A 1 203 ? 30.547 -6.953 -4.223 1 98.5 203 ALA A CA 1
ATOM 1507 C C . ALA A 1 203 ? 30.406 -8.438 -3.91 1 98.5 203 ALA A C 1
ATOM 1509 O O . ALA A 1 203 ? 31.344 -9.211 -4.094 1 98.5 203 ALA A O 1
ATOM 1510 N N . ALA A 1 204 ? 29.234 -8.805 -3.457 1 98.44 204 ALA A N 1
ATOM 1511 C CA . ALA A 1 204 ? 28.969 -10.211 -3.154 1 98.44 204 ALA A CA 1
ATOM 1512 C C . ALA A 1 204 ? 29.094 -11.078 -4.41 1 98.44 204 ALA A C 1
ATOM 1514 O O . ALA A 1 204 ? 29.656 -12.172 -4.363 1 98.44 204 ALA A O 1
ATOM 1515 N N . TYR A 1 205 ? 28.625 -10.539 -5.484 1 98.69 205 TYR A N 1
ATOM 1516 C CA . TYR A 1 205 ? 28.672 -11.25 -6.754 1 98.69 205 TYR A CA 1
ATOM 1517 C C . TYR A 1 205 ? 30.109 -11.406 -7.238 1 98.69 205 TYR A C 1
ATOM 1519 O O . TYR A 1 205 ? 30.5 -12.469 -7.719 1 98.69 205 TYR A O 1
ATOM 1527 N N . GLN A 1 206 ? 30.859 -10.398 -7.09 1 98.44 206 GLN A N 1
ATOM 1528 C CA . GLN A 1 206 ? 32.281 -10.453 -7.477 1 98.44 206 GLN A CA 1
ATOM 1529 C C . GLN A 1 206 ? 33.031 -11.516 -6.668 1 98.44 206 GLN A C 1
ATOM 1531 O O . GLN A 1 206 ? 33.812 -12.273 -7.223 1 98.44 206 GLN A O 1
ATOM 1536 N N . ARG A 1 207 ? 32.719 -11.539 -5.422 1 97.81 207 ARG A N 1
ATOM 1537 C CA . ARG A 1 207 ? 33.344 -12.555 -4.574 1 97.81 207 ARG A CA 1
ATOM 1538 C C . ARG A 1 207 ? 32.906 -13.961 -4.992 1 97.81 207 ARG A C 1
ATOM 1540 O O . ARG A 1 207 ? 33.719 -14.891 -5.012 1 97.81 207 ARG A O 1
ATOM 1547 N N . TRP A 1 208 ? 31.672 -14.07 -5.297 1 97.12 208 TRP A N 1
ATOM 1548 C CA . TRP A 1 208 ? 31.125 -15.352 -5.738 1 97.12 208 TRP A CA 1
ATOM 1549 C C . TRP A 1 208 ? 31.781 -15.797 -7.039 1 97.12 208 TRP A C 1
ATOM 1551 O O . TRP A 1 208 ? 32.062 -16.984 -7.223 1 97.12 208 TRP A O 1
ATOM 1561 N N . CYS A 1 209 ? 32.125 -14.875 -7.926 1 97.81 209 CYS A N 1
ATOM 1562 C CA . CYS A 1 209 ? 32.688 -15.156 -9.234 1 97.81 209 CYS A CA 1
ATOM 1563 C C . CYS A 1 209 ? 34.156 -15.547 -9.109 1 97.81 209 CYS A C 1
ATOM 1565 O O . CYS A 1 209 ? 34.688 -16.25 -9.969 1 97.81 209 CYS A O 1
ATOM 1567 N N . ALA A 1 210 ? 34.75 -15.031 -8.07 1 97.06 210 ALA A N 1
ATOM 1568 C CA . ALA A 1 210 ? 36.188 -15.242 -7.934 1 97.06 210 ALA A CA 1
ATOM 1569 C C . ALA A 1 210 ? 36.562 -16.719 -8.008 1 97.06 210 ALA A C 1
ATOM 1571 O O . ALA A 1 210 ? 36.062 -17.531 -7.219 1 97.06 210 ALA A O 1
ATOM 1572 N N . GLY A 1 211 ? 37.375 -17.125 -9 1 94 211 GLY A N 1
ATOM 1573 C CA . GLY A 1 211 ? 37.812 -18.5 -9.188 1 94 211 GLY A CA 1
ATOM 1574 C C . GLY A 1 211 ? 36.781 -19.359 -9.898 1 94 211 GLY A C 1
ATOM 1575 O O . GLY A 1 211 ? 37 -20.547 -10.133 1 94 211 GLY A O 1
ATOM 1576 N N . ARG A 1 212 ? 35.625 -18.797 -10.289 1 94.56 212 ARG A N 1
ATOM 1577 C CA . ARG A 1 212 ? 34.562 -19.578 -10.891 1 94.56 212 ARG A CA 1
ATOM 1578 C C . ARG A 1 212 ? 34.281 -19.125 -12.32 1 94.56 212 ARG A C 1
ATOM 1580 O O . ARG A 1 212 ? 34.125 -19.953 -13.219 1 94.56 212 ARG A O 1
ATOM 1587 N N . GLN A 1 213 ? 34.219 -17.781 -12.438 1 97.31 213 GLN A N 1
ATOM 1588 C CA . GLN A 1 213 ? 33.875 -17.203 -13.734 1 97.31 213 GLN A CA 1
ATOM 1589 C C . GLN A 1 213 ? 34.281 -15.742 -13.812 1 97.31 213 GLN A C 1
ATOM 1591 O O . GLN A 1 213 ? 34.531 -15.109 -12.781 1 97.31 213 GLN A O 1
ATOM 1596 N N . ALA A 1 214 ? 34.312 -15.211 -15.07 1 97.5 214 ALA A N 1
ATOM 1597 C CA . ALA A 1 214 ? 34.344 -13.758 -15.242 1 97.5 214 ALA A CA 1
ATOM 1598 C C . ALA A 1 214 ? 33 -13.133 -14.938 1 97.5 214 ALA A C 1
ATOM 1600 O O . ALA A 1 214 ? 31.953 -13.672 -15.32 1 97.5 214 ALA A O 1
ATOM 1601 N N . PRO A 1 215 ? 33.031 -12.047 -14.25 1 98.25 215 PRO A N 1
ATOM 1602 C CA . PRO A 1 215 ? 31.766 -11.422 -13.898 1 98.25 215 PRO A CA 1
ATOM 1603 C C . PRO A 1 215 ? 30.969 -10.953 -15.117 1 98.25 215 PRO A C 1
ATOM 1605 O O . PRO A 1 215 ? 31.547 -10.438 -16.078 1 98.25 215 PRO A O 1
ATOM 1608 N N . VAL A 1 216 ? 29.656 -11.18 -15.141 1 98.75 216 VAL A N 1
ATOM 1609 C CA . VAL A 1 216 ? 28.688 -10.695 -16.125 1 98.75 216 VAL A CA 1
ATOM 1610 C C . VAL A 1 216 ? 27.641 -9.828 -15.43 1 98.75 216 VAL A C 1
ATOM 1612 O O . VAL A 1 216 ? 26.656 -10.344 -14.883 1 98.75 216 VAL A O 1
ATOM 1615 N N . VAL A 1 217 ? 27.844 -8.492 -15.492 1 98.69 217 VAL A N 1
ATOM 1616 C CA . VAL A 1 217 ? 26.984 -7.57 -14.773 1 98.69 217 VAL A CA 1
ATOM 1617 C C . VAL A 1 217 ? 26.281 -6.633 -15.758 1 98.69 217 VAL A C 1
ATOM 1619 O O . VAL A 1 217 ? 26.938 -6.059 -16.641 1 98.69 217 VAL A O 1
ATOM 1622 N N . TYR A 1 218 ? 25.016 -6.562 -15.664 1 98.81 218 TYR A N 1
ATOM 1623 C CA . TYR A 1 218 ? 24.219 -5.586 -16.406 1 98.81 218 TYR A CA 1
ATOM 1624 C C . TYR A 1 218 ? 23.703 -4.492 -15.484 1 98.81 218 TYR A C 1
ATOM 1626 O O . TYR A 1 218 ? 22.969 -4.77 -14.539 1 98.81 218 TYR A O 1
ATOM 1634 N N . SER A 1 219 ? 24.109 -3.262 -15.703 1 98.56 219 SER A N 1
ATOM 1635 C CA . SER A 1 219 ? 23.594 -2.082 -15.016 1 98.56 219 SER A CA 1
ATOM 1636 C C . SER A 1 219 ? 22.469 -1.431 -15.805 1 98.56 219 SER A C 1
ATOM 1638 O O . SER A 1 219 ? 22.703 -0.791 -16.828 1 98.56 219 SER A O 1
ATOM 1640 N N . LEU A 1 220 ? 21.297 -1.559 -15.25 1 98.44 220 LEU A N 1
ATOM 1641 C CA . LEU A 1 220 ? 20.109 -1.242 -16.031 1 98.44 220 LEU A CA 1
ATOM 1642 C C . LEU A 1 220 ? 19.531 0.116 -15.625 1 98.44 220 LEU A C 1
ATOM 1644 O O . LEU A 1 220 ? 19.531 0.464 -14.445 1 98.44 220 LEU A O 1
ATOM 1648 N N . ASN A 1 221 ? 19 0.82 -16.594 1 97 221 ASN A N 1
ATOM 1649 C CA . ASN A 1 221 ? 18.328 2.088 -16.328 1 97 221 ASN A CA 1
ATOM 1650 C C . ASN A 1 221 ? 17 1.88 -15.609 1 97 221 ASN A C 1
ATOM 1652 O O . ASN A 1 221 ? 16.031 1.393 -16.203 1 97 221 ASN A O 1
ATOM 1656 N N . GLU A 1 222 ? 16.953 2.314 -14.414 1 93.19 222 GLU A N 1
ATOM 1657 C CA . GLU A 1 222 ? 15.766 2.09 -13.578 1 93.19 222 GLU A CA 1
ATOM 1658 C C . GLU A 1 222 ? 14.539 2.779 -14.172 1 93.19 222 GLU A C 1
ATOM 1660 O O . GLU A 1 222 ? 13.414 2.305 -14 1 93.19 222 GLU A O 1
ATOM 1665 N N . SER A 1 223 ? 14.742 3.826 -14.914 1 90.06 223 SER A N 1
ATOM 1666 C CA . SER A 1 223 ? 13.625 4.578 -15.477 1 90.06 223 SER A CA 1
ATOM 1667 C C . SER A 1 223 ? 12.93 3.787 -16.578 1 90.06 223 SER A C 1
ATOM 1669 O O . SER A 1 223 ? 11.828 4.133 -17 1 90.06 223 SER A O 1
ATOM 1671 N N . GLU A 1 224 ? 13.555 2.684 -16.984 1 93.81 224 GLU A N 1
ATOM 1672 C CA . GLU A 1 224 ? 12.977 1.888 -18.062 1 93.81 224 GLU A CA 1
ATOM 1673 C C . GLU A 1 224 ? 12.188 0.701 -17.516 1 93.81 224 GLU A C 1
ATOM 1675 O O . GLU A 1 224 ? 11.57 -0.045 -18.281 1 93.81 224 GLU A O 1
ATOM 1680 N N . GLY A 1 225 ? 12.25 0.479 -16.25 1 91.5 225 GLY A N 1
ATOM 1681 C CA . GLY A 1 225 ? 11.406 -0.496 -15.578 1 91.5 225 GLY A CA 1
ATOM 1682 C C . GLY A 1 225 ? 11.531 -1.894 -16.156 1 91.5 225 GLY A C 1
ATOM 1683 O O . GLY A 1 225 ? 12.641 -2.406 -16.312 1 91.5 225 GLY A O 1
ATOM 1684 N N . GLU A 1 226 ? 10.453 -2.439 -16.484 1 93.62 226 GLU A N 1
ATOM 1685 C CA . GLU A 1 226 ? 10.383 -3.812 -16.969 1 93.62 226 GLU A CA 1
ATOM 1686 C C . GLU A 1 226 ? 11.141 -3.969 -18.281 1 93.62 226 GLU A C 1
ATOM 1688 O O . GLU A 1 226 ? 11.766 -5 -18.531 1 93.62 226 GLU A O 1
ATOM 1693 N N . ASN A 1 227 ? 11.086 -2.93 -19.094 1 96.19 227 ASN A N 1
ATOM 1694 C CA . ASN A 1 227 ? 11.727 -2.988 -20.406 1 96.19 227 ASN A CA 1
ATOM 1695 C C . ASN A 1 227 ? 13.242 -3.141 -20.281 1 96.19 227 ASN A C 1
ATOM 1697 O O . ASN A 1 227 ? 13.875 -3.797 -21.109 1 96.19 227 ASN A O 1
ATOM 1701 N N . ALA A 1 228 ? 13.773 -2.543 -19.297 1 97.5 228 ALA A N 1
ATOM 1702 C CA . ALA A 1 228 ? 15.211 -2.676 -19.062 1 97.5 228 ALA A CA 1
ATOM 1703 C C . ALA A 1 228 ? 15.594 -4.129 -18.812 1 97.5 228 ALA A C 1
ATOM 1705 O O . ALA A 1 228 ? 16.578 -4.621 -19.359 1 97.5 228 ALA A O 1
ATOM 1706 N N . GLY A 1 229 ? 14.82 -4.832 -18.016 1 98.19 229 GLY A N 1
ATOM 1707 C CA . GLY A 1 229 ? 15.055 -6.242 -17.75 1 98.19 229 GLY A CA 1
ATOM 1708 C C . GLY A 1 229 ? 14.891 -7.113 -18.984 1 98.19 229 GLY A C 1
ATOM 1709 O O . GLY A 1 229 ? 15.664 -8.047 -19.203 1 98.19 229 GLY A O 1
ATOM 1710 N N . TYR A 1 230 ? 13.898 -6.738 -19.75 1 98.5 230 TYR A N 1
ATOM 1711 C CA . TYR A 1 230 ? 13.609 -7.461 -20.984 1 98.5 230 TYR A CA 1
ATOM 1712 C C . TYR A 1 230 ? 14.789 -7.375 -21.953 1 98.5 230 TYR A C 1
ATOM 1714 O O . TYR A 1 230 ? 15.266 -8.398 -22.438 1 98.5 230 TYR A O 1
ATOM 1722 N N . GLN A 1 231 ? 15.266 -6.191 -22.172 1 98.69 231 GLN A N 1
ATOM 1723 C CA . GLN A 1 231 ? 16.375 -5.961 -23.094 1 98.69 231 GLN A CA 1
ATOM 1724 C C . GLN A 1 231 ? 17.656 -6.621 -22.609 1 98.69 231 GLN A C 1
ATOM 1726 O O . GLN A 1 231 ? 18.391 -7.219 -23.391 1 98.69 231 GLN A O 1
ATOM 1731 N N . ALA A 1 232 ? 17.906 -6.543 -21.344 1 98.81 232 ALA A N 1
ATOM 1732 C CA . ALA A 1 232 ? 19.109 -7.133 -20.75 1 98.81 232 ALA A CA 1
ATOM 1733 C C . ALA A 1 232 ? 19.109 -8.648 -20.922 1 98.81 232 ALA A C 1
ATOM 1735 O O . ALA A 1 232 ? 20.156 -9.242 -21.219 1 98.81 232 ALA A O 1
ATOM 1736 N N . ALA A 1 233 ? 17.969 -9.242 -20.703 1 98.88 233 ALA A N 1
ATOM 1737 C CA . ALA A 1 233 ? 17.859 -10.688 -20.844 1 98.88 233 ALA A CA 1
ATOM 1738 C C . ALA A 1 233 ? 18.141 -11.125 -22.281 1 98.88 233 ALA A C 1
ATOM 1740 O O . ALA A 1 233 ? 18.812 -12.133 -22.5 1 98.88 233 ALA A O 1
ATOM 1741 N N . GLN A 1 234 ? 17.641 -10.359 -23.203 1 98.56 234 GLN A N 1
ATOM 1742 C CA . GLN A 1 234 ? 17.906 -10.648 -24.609 1 98.56 234 GLN A CA 1
ATOM 1743 C C . GLN A 1 234 ? 19.391 -10.57 -24.922 1 98.56 234 GLN A C 1
ATOM 1745 O O . GLN A 1 234 ? 19.953 -11.461 -25.578 1 98.56 234 GLN A O 1
ATOM 1750 N N . GLN A 1 235 ? 19.969 -9.555 -24.469 1 98.69 235 GLN A N 1
ATOM 1751 C CA . GLN A 1 235 ? 21.391 -9.359 -24.688 1 98.69 235 GLN A CA 1
ATOM 1752 C C . GLN A 1 235 ? 22.203 -10.469 -24.031 1 98.69 235 GLN A C 1
ATOM 1754 O O . GLN A 1 235 ? 23.188 -10.953 -24.594 1 98.69 235 GLN A O 1
ATOM 1759 N N . LEU A 1 236 ? 21.797 -10.867 -22.844 1 98.75 236 LEU A N 1
ATOM 1760 C CA . LEU A 1 236 ? 22.469 -11.914 -22.094 1 98.75 236 LEU A CA 1
ATOM 1761 C C . LEU A 1 236 ? 22.5 -13.219 -22.891 1 98.75 236 LEU A C 1
ATOM 1763 O O . LEU A 1 236 ? 23.531 -13.867 -23 1 98.75 236 LEU A O 1
ATOM 1767 N N . LEU A 1 237 ? 21.359 -13.609 -23.406 1 98.06 237 LEU A N 1
ATOM 1768 C CA . LEU A 1 237 ? 21.234 -14.875 -24.141 1 98.06 237 LEU A CA 1
ATOM 1769 C C . LEU A 1 237 ? 22.141 -14.891 -25.359 1 98.06 237 LEU A C 1
ATOM 1771 O O . LEU A 1 237 ? 22.656 -15.945 -25.734 1 98.06 237 LEU A O 1
ATOM 1775 N N . GLN A 1 238 ? 22.312 -13.734 -25.922 1 97.88 238 GLN A N 1
ATOM 1776 C CA . GLN A 1 238 ? 23.141 -13.625 -27.125 1 97.88 238 GLN A CA 1
ATOM 1777 C C . GLN A 1 238 ? 24.625 -13.594 -26.766 1 97.88 238 GLN A C 1
ATOM 1779 O O . GLN A 1 238 ? 25.438 -14.32 -27.359 1 97.88 238 GLN A O 1
ATOM 1784 N N . ALA A 1 239 ? 24.984 -12.812 -25.812 1 98.31 239 ALA A N 1
ATOM 1785 C CA . ALA A 1 239 ? 26.391 -12.539 -25.484 1 98.31 239 ALA A CA 1
ATOM 1786 C C . ALA A 1 239 ? 26.969 -13.648 -24.625 1 98.31 239 ALA A C 1
ATOM 1788 O O . ALA A 1 239 ? 28.156 -13.938 -24.688 1 98.31 239 ALA A O 1
ATOM 1789 N N . HIS A 1 240 ? 26.109 -14.25 -23.812 1 98.25 240 HIS A N 1
ATOM 1790 C CA . HIS A 1 240 ? 26.562 -15.258 -22.844 1 98.25 240 HIS A CA 1
ATOM 1791 C C . HIS A 1 240 ? 25.625 -16.453 -22.828 1 98.25 240 HIS A C 1
ATOM 1793 O O . HIS A 1 240 ? 24.984 -16.734 -21.812 1 98.25 240 HIS A O 1
ATOM 1799 N N . PRO A 1 241 ? 25.609 -17.25 -23.875 1 97.06 241 PRO A N 1
ATOM 1800 C CA . PRO A 1 241 ? 24.688 -18.375 -23.969 1 97.06 241 PRO A CA 1
ATOM 1801 C C . PRO A 1 241 ? 24.953 -19.453 -22.922 1 97.06 241 PRO A C 1
ATOM 1803 O O . PRO A 1 241 ? 24.125 -20.344 -22.719 1 97.06 241 PRO A O 1
ATOM 1806 N N . ASP A 1 242 ? 26.078 -19.375 -22.266 1 97.38 242 ASP A N 1
ATOM 1807 C CA . ASP A 1 242 ? 26.453 -20.406 -21.297 1 97.38 242 ASP A CA 1
ATOM 1808 C C . ASP A 1 242 ? 25.969 -20.031 -19.891 1 97.38 242 ASP A C 1
ATOM 1810 O O . ASP A 1 242 ? 26.078 -20.844 -18.969 1 97.38 242 ASP A O 1
ATOM 1814 N N . VAL A 1 243 ? 25.391 -18.875 -19.734 1 98.5 243 VAL A N 1
ATOM 1815 C CA . VAL A 1 243 ? 24.828 -18.484 -18.453 1 98.5 243 VAL A CA 1
ATOM 1816 C C . VAL A 1 243 ? 23.531 -19.266 -18.203 1 98.5 243 VAL A C 1
ATOM 1818 O O . VAL A 1 243 ? 22.688 -19.391 -19.094 1 98.5 243 VAL A O 1
ATOM 1821 N N . ASP A 1 244 ? 23.438 -19.828 -17 1 98.5 244 ASP A N 1
ATOM 1822 C CA . ASP A 1 244 ? 22.266 -20.641 -16.703 1 98.5 244 ASP A CA 1
ATOM 1823 C C . ASP A 1 244 ? 21.609 -20.203 -15.391 1 98.5 244 ASP A C 1
ATOM 1825 O O . ASP A 1 244 ? 20.719 -20.891 -14.875 1 98.5 244 ASP A O 1
ATOM 1829 N N . GLY A 1 245 ? 22.031 -19.062 -14.734 1 98.62 245 GLY A N 1
ATOM 1830 C CA . GLY A 1 245 ? 21.422 -18.422 -13.578 1 98.62 245 GLY A CA 1
ATOM 1831 C C . GLY A 1 245 ? 21.547 -16.906 -13.594 1 98.62 245 GLY A C 1
ATOM 1832 O O . GLY A 1 245 ? 22.578 -16.375 -14.023 1 98.62 245 GLY A O 1
ATOM 1833 N N . VAL A 1 246 ? 20.547 -16.266 -13.156 1 98.88 246 VAL A N 1
ATOM 1834 C CA . VAL A 1 246 ? 20.609 -14.805 -13.109 1 98.88 246 VAL A CA 1
ATOM 1835 C C . VAL A 1 246 ? 20.016 -14.305 -11.797 1 98.88 246 VAL A C 1
ATOM 1837 O O . VAL A 1 246 ? 18.922 -14.734 -11.398 1 98.88 246 VAL A O 1
ATOM 1840 N N . LEU A 1 247 ? 20.781 -13.523 -11.078 1 98.88 247 LEU A N 1
ATOM 1841 C CA . LEU A 1 247 ? 20.281 -12.727 -9.961 1 98.88 247 LEU A CA 1
ATOM 1842 C C . LEU A 1 247 ? 19.828 -11.352 -10.43 1 98.88 247 LEU A C 1
ATOM 1844 O O . LEU A 1 247 ? 20.641 -10.523 -10.82 1 98.88 247 LEU A O 1
ATOM 1848 N N . VAL A 1 248 ? 18.531 -11.141 -10.438 1 98.75 248 VAL A N 1
ATOM 1849 C CA . VAL A 1 248 ? 17.953 -9.852 -10.812 1 98.75 248 VAL A CA 1
ATOM 1850 C C . VAL A 1 248 ? 17.516 -9.102 -9.562 1 98.75 248 VAL A C 1
ATOM 1852 O O . VAL A 1 248 ? 16.5 -9.445 -8.953 1 98.75 248 VAL A O 1
ATOM 1855 N N . LEU A 1 249 ? 18.172 -8.07 -9.266 1 97.56 249 LEU A N 1
ATOM 1856 C CA . LEU A 1 249 ? 18.031 -7.441 -7.957 1 97.56 249 LEU A CA 1
ATOM 1857 C C . LEU A 1 249 ? 16.656 -6.781 -7.816 1 97.56 249 LEU A C 1
ATOM 1859 O O . LEU A 1 249 ? 16.078 -6.762 -6.727 1 97.56 249 LEU A O 1
ATOM 1863 N N . ILE A 1 250 ? 16.141 -6.207 -8.852 1 94.5 250 ILE A N 1
ATOM 1864 C CA . ILE A 1 250 ? 14.875 -5.488 -8.836 1 94.5 250 ILE A CA 1
ATOM 1865 C C . ILE A 1 250 ? 13.797 -6.336 -9.5 1 94.5 250 ILE A C 1
ATOM 1867 O O . ILE A 1 250 ? 13.961 -6.785 -10.641 1 94.5 250 ILE A O 1
ATOM 1871 N N . ASP A 1 251 ? 12.719 -6.527 -8.828 1 93.62 251 ASP A N 1
ATOM 1872 C CA . ASP A 1 251 ? 11.695 -7.461 -9.281 1 93.62 251 ASP A CA 1
ATOM 1873 C C . ASP A 1 251 ? 11.039 -6.973 -10.57 1 93.62 251 ASP A C 1
ATOM 1875 O O . ASP A 1 251 ? 10.609 -7.781 -11.398 1 93.62 251 ASP A O 1
ATOM 1879 N N . THR A 1 252 ? 10.969 -5.68 -10.781 1 93 252 THR A N 1
ATOM 1880 C CA . THR A 1 252 ? 10.469 -5.141 -12.039 1 93 252 THR A CA 1
ATOM 1881 C C . THR A 1 252 ? 11.344 -5.582 -13.203 1 93 252 THR A C 1
ATOM 1883 O O . THR A 1 252 ? 10.836 -5.938 -14.273 1 93 252 THR A O 1
ATOM 1886 N N . PHE A 1 253 ? 12.625 -5.562 -13 1 96.38 253 PHE A N 1
ATOM 1887 C CA . PHE A 1 253 ? 13.547 -6.074 -14 1 96.38 253 PHE A CA 1
ATOM 1888 C C . PHE A 1 253 ? 13.352 -7.57 -14.211 1 96.38 253 PHE A C 1
ATOM 1890 O O . PHE A 1 253 ? 13.422 -8.062 -15.336 1 96.38 253 PHE A O 1
ATOM 1897 N N . ALA A 1 254 ? 13.109 -8.258 -13.125 1 97.19 254 ALA A N 1
ATOM 1898 C CA . ALA A 1 254 ? 12.922 -9.711 -13.195 1 97.19 254 ALA A CA 1
ATOM 1899 C C . ALA A 1 254 ? 11.711 -10.062 -14.055 1 97.19 254 ALA A C 1
ATOM 1901 O O . ALA A 1 254 ? 11.75 -11.023 -14.828 1 97.19 254 ALA A O 1
ATOM 1902 N N . SER A 1 255 ? 10.664 -9.297 -13.906 1 94.31 255 SER A N 1
ATOM 1903 C CA . SER A 1 255 ? 9.477 -9.508 -14.727 1 94.31 255 SER A CA 1
ATOM 1904 C C . SER A 1 255 ? 9.805 -9.398 -16.219 1 94.31 255 SER A C 1
ATOM 1906 O O . SER A 1 255 ? 9.352 -10.219 -17.016 1 94.31 255 SER A O 1
ATOM 1908 N N . GLY A 1 256 ? 10.57 -8.359 -16.547 1 97.06 256 GLY A N 1
ATOM 1909 C CA . GLY A 1 256 ? 11 -8.188 -17.922 1 97.06 256 GLY A CA 1
ATOM 1910 C C . GLY A 1 256 ? 11.883 -9.312 -18.422 1 97.06 256 GLY A C 1
ATOM 1911 O O . GLY A 1 256 ? 11.727 -9.781 -19.547 1 97.06 256 GLY A O 1
ATOM 1912 N N . ALA A 1 257 ? 12.781 -9.766 -17.625 1 98.69 257 ALA A N 1
ATOM 1913 C CA . ALA A 1 257 ? 13.695 -10.844 -17.984 1 98.69 257 ALA A CA 1
ATOM 1914 C C . ALA A 1 257 ? 12.938 -12.141 -18.234 1 98.69 257 ALA A C 1
ATOM 1916 O O . ALA A 1 257 ? 13.188 -12.82 -19.234 1 98.69 257 ALA A O 1
ATOM 1917 N N . VAL A 1 258 ? 12.023 -12.469 -17.359 1 98.38 258 VAL A N 1
ATOM 1918 C CA . VAL A 1 258 ? 11.227 -13.688 -17.5 1 98.38 258 VAL A CA 1
ATOM 1919 C C . VAL A 1 258 ? 10.453 -13.648 -18.812 1 98.38 258 VAL A C 1
ATOM 1921 O O . VAL A 1 258 ? 10.406 -14.648 -19.531 1 98.38 258 VAL A O 1
ATOM 1924 N N . ARG A 1 259 ? 9.898 -12.508 -19.109 1 97.75 259 ARG A N 1
ATOM 1925 C CA . ARG A 1 259 ? 9.164 -12.359 -20.359 1 97.75 259 ARG A CA 1
ATOM 1926 C C . ARG A 1 259 ? 10.062 -12.625 -21.562 1 97.75 259 ARG A C 1
ATOM 1928 O O . ARG A 1 259 ? 9.672 -13.336 -22.484 1 97.75 259 ARG A O 1
ATOM 1935 N N . ALA A 1 260 ? 11.219 -12.094 -21.531 1 98.56 260 ALA A N 1
ATOM 1936 C CA . ALA A 1 260 ? 12.18 -12.289 -22.609 1 98.56 260 ALA A CA 1
ATOM 1937 C C . ALA A 1 260 ? 12.562 -13.758 -22.75 1 98.56 260 ALA A C 1
ATOM 1939 O O . ALA A 1 260 ? 12.602 -14.297 -23.859 1 98.56 260 ALA A O 1
ATOM 1940 N N . PHE A 1 261 ? 12.844 -14.438 -21.641 1 98.56 261 PHE A N 1
ATOM 1941 C CA . PHE A 1 261 ? 13.219 -15.844 -21.656 1 98.56 261 PHE A CA 1
ATOM 1942 C C . PHE A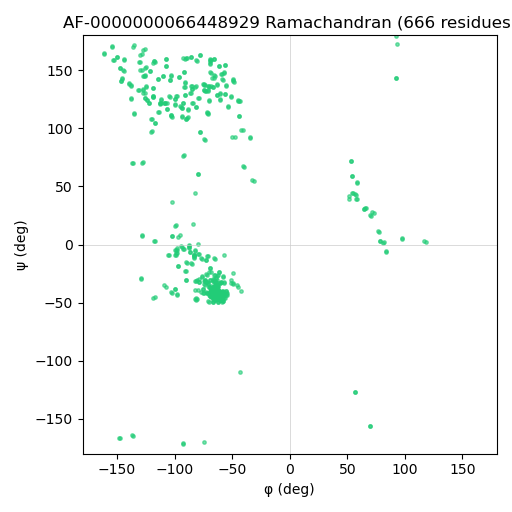 1 261 ? 12.086 -16.703 -22.219 1 98.56 261 PHE A C 1
ATOM 1944 O O . PHE A 1 261 ? 12.32 -17.594 -23.031 1 98.56 261 PHE A O 1
ATOM 1951 N N . GLN A 1 262 ? 10.922 -16.375 -21.812 1 97.25 262 GLN A N 1
ATOM 1952 C CA . GLN A 1 262 ? 9.766 -17.125 -22.266 1 97.25 262 GLN A CA 1
ATOM 1953 C C . GLN A 1 262 ? 9.547 -16.938 -23.766 1 97.25 262 GLN A C 1
ATOM 1955 O O . GLN A 1 262 ? 9.305 -17.906 -24.5 1 97.25 262 GLN A O 1
ATOM 1960 N N . GLU A 1 263 ? 9.633 -15.734 -24.188 1 97 263 GLU A N 1
ATOM 1961 C CA . GLU A 1 263 ? 9.43 -15.43 -25.594 1 97 263 GLU A CA 1
ATOM 1962 C C . GLU A 1 263 ? 10.469 -16.141 -26.469 1 97 263 GLU A C 1
ATOM 1964 O O . GLU A 1 263 ? 10.211 -16.438 -27.625 1 97 263 GLU A O 1
ATOM 1969 N N . GLN A 1 264 ? 11.57 -16.453 -25.875 1 97.31 264 GLN A N 1
ATOM 1970 C CA . GLN A 1 264 ? 12.648 -17.125 -26.609 1 97.31 264 GLN A CA 1
ATOM 1971 C C . GLN A 1 264 ? 12.68 -18.609 -26.297 1 97.31 264 GLN A C 1
ATOM 1973 O O . GLN A 1 264 ? 13.664 -19.297 -26.594 1 97.31 264 GLN A O 1
ATOM 1978 N N . ALA A 1 265 ? 11.742 -19.062 -25.609 1 97.38 265 ALA A N 1
ATOM 1979 C CA . ALA A 1 265 ? 11.547 -20.469 -25.266 1 97.38 265 ALA A CA 1
ATOM 1980 C C . ALA A 1 265 ? 12.68 -20.984 -24.391 1 97.38 265 ALA A C 1
ATOM 1982 O O . ALA A 1 265 ? 13.133 -22.125 -24.547 1 97.38 265 ALA A O 1
ATOM 1983 N N . VAL A 1 266 ? 13.188 -20.125 -23.656 1 97.88 266 VAL A N 1
ATOM 1984 C CA . VAL A 1 266 ? 14.156 -20.531 -22.641 1 97.88 266 VAL A CA 1
ATOM 1985 C C . VAL A 1 266 ? 13.438 -21.047 -21.406 1 97.88 266 VAL A C 1
ATOM 1987 O O . VAL A 1 266 ? 12.742 -20.297 -20.719 1 97.88 266 VAL A O 1
ATOM 1990 N N . ALA A 1 267 ? 13.656 -22.266 -21.078 1 97.56 267 ALA A N 1
ATOM 1991 C CA . ALA A 1 267 ? 12.93 -22.906 -19.984 1 97.56 267 ALA A CA 1
ATOM 1992 C C . ALA A 1 267 ? 13.43 -22.422 -18.625 1 97.56 267 ALA A C 1
ATOM 1994 O O . ALA A 1 267 ? 14.641 -22.359 -18.391 1 97.56 267 ALA A O 1
ATOM 1995 N N . ILE A 1 268 ? 12.586 -22.094 -17.797 1 98.19 268 ILE A N 1
ATOM 1996 C CA . ILE A 1 268 ? 12.852 -21.766 -16.406 1 98.19 268 ILE A CA 1
ATOM 1997 C C . ILE A 1 268 ? 12.227 -22.828 -15.5 1 98.19 268 ILE A C 1
ATOM 1999 O O . ILE A 1 268 ? 11.008 -23.047 -15.539 1 98.19 268 ILE A O 1
ATOM 2003 N N . PRO A 1 269 ? 12.984 -23.484 -14.711 1 97.44 269 PRO A N 1
ATOM 2004 C CA . PRO A 1 269 ? 14.367 -23.203 -14.328 1 97.44 269 PRO A CA 1
ATOM 2005 C C . PRO A 1 269 ? 15.383 -24.016 -15.117 1 97.44 269 PRO A C 1
ATOM 2007 O O . PRO A 1 269 ? 16.594 -23.859 -14.945 1 97.44 269 PRO A O 1
ATOM 2010 N N . GLU A 1 270 ? 14.961 -24.938 -15.977 1 96.94 270 GLU A N 1
ATOM 2011 C CA . GLU A 1 270 ? 15.828 -25.984 -16.531 1 96.94 270 GLU A CA 1
ATOM 2012 C C . GLU A 1 270 ? 17.016 -25.375 -17.266 1 96.94 270 GLU A C 1
ATOM 2014 O O . GLU A 1 270 ? 18.141 -25.875 -17.156 1 96.94 270 GLU A O 1
ATOM 2019 N N . ARG A 1 271 ? 16.781 -24.422 -18 1 97.56 271 ARG A N 1
ATOM 2020 C CA . ARG A 1 271 ? 17.844 -23.797 -18.781 1 97.56 271 ARG A CA 1
ATOM 2021 C C . ARG A 1 271 ? 18.359 -22.531 -18.109 1 97.56 271 ARG A C 1
ATOM 2023 O O . ARG A 1 271 ? 19.547 -22.203 -18.188 1 97.56 271 ARG A O 1
ATOM 2030 N N . MET A 1 272 ? 17.391 -21.781 -17.516 1 98.62 272 MET A N 1
ATOM 2031 C CA . MET A 1 272 ? 17.734 -20.516 -16.859 1 98.62 272 MET A CA 1
ATOM 2032 C C . MET A 1 272 ? 17.047 -20.391 -15.508 1 98.62 272 MET A C 1
ATOM 2034 O O . MET A 1 272 ? 15.82 -20.281 -15.438 1 98.62 272 MET A O 1
ATOM 2038 N N . ARG A 1 273 ? 17.828 -20.422 -14.445 1 98.75 273 ARG A N 1
ATOM 2039 C CA . ARG A 1 273 ? 17.297 -20.141 -13.117 1 98.75 273 ARG A CA 1
ATOM 2040 C C . ARG A 1 273 ? 17.266 -18.641 -12.828 1 98.75 273 ARG A C 1
ATOM 2042 O O . 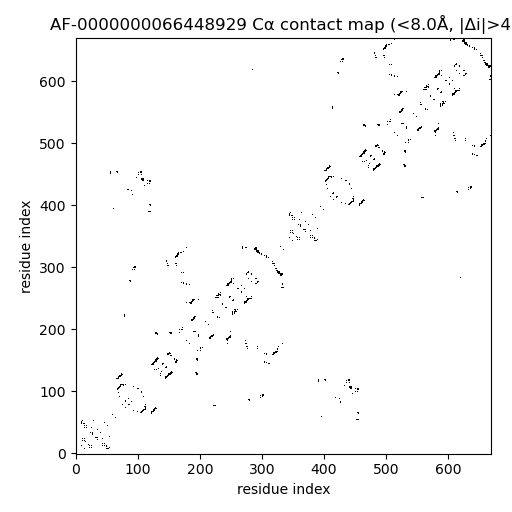ARG A 1 273 ? 18.203 -17.922 -13.18 1 98.75 273 ARG A O 1
ATOM 2049 N N . VAL A 1 274 ? 16.172 -18.156 -12.25 1 98.88 274 VAL A N 1
ATOM 2050 C CA . VAL A 1 274 ? 16 -16.734 -12 1 98.88 274 VAL A CA 1
ATOM 2051 C C . VAL A 1 274 ? 15.68 -16.5 -10.523 1 98.88 274 VAL A C 1
ATOM 2053 O O . VAL A 1 274 ? 14.797 -17.172 -9.961 1 98.88 274 VAL A O 1
ATOM 2056 N N . VAL A 1 275 ? 16.438 -15.648 -9.867 1 98.88 275 VAL A N 1
ATOM 2057 C CA . VAL A 1 275 ? 16.156 -15.234 -8.5 1 98.88 275 VAL A CA 1
ATOM 2058 C C . VAL A 1 275 ? 16.078 -13.711 -8.43 1 98.88 275 VAL A C 1
ATOM 2060 O O . VAL A 1 275 ? 16.688 -13.016 -9.25 1 98.88 275 VAL A O 1
ATOM 2063 N N . THR A 1 276 ? 15.32 -13.18 -7.488 1 98.31 276 THR A N 1
ATOM 2064 C CA . THR A 1 276 ? 15.242 -11.742 -7.254 1 98.31 276 THR A CA 1
ATOM 2065 C C . THR A 1 276 ? 15.289 -11.43 -5.758 1 98.31 276 THR A C 1
ATOM 2067 O O . THR A 1 276 ? 15.195 -12.344 -4.93 1 98.31 276 THR A O 1
ATOM 2070 N N . ARG A 1 277 ? 15.422 -10.211 -5.395 1 96.62 277 ARG A N 1
ATOM 2071 C CA . ARG A 1 277 ? 15.68 -9.797 -4.02 1 96.62 277 ARG A CA 1
ATOM 2072 C C . ARG A 1 277 ? 14.391 -9.773 -3.203 1 96.62 277 ARG A C 1
ATOM 2074 O O . ARG A 1 277 ? 14.352 -10.305 -2.09 1 96.62 277 ARG A O 1
ATOM 2081 N N . TYR A 1 278 ? 13.414 -9.242 -3.654 1 92.75 278 TYR A N 1
ATOM 2082 C CA . TYR A 1 278 ? 12.234 -8.867 -2.877 1 92.75 278 TYR A CA 1
ATOM 2083 C C . TYR A 1 278 ? 11.062 -9.797 -3.172 1 92.75 278 TYR A C 1
ATOM 2085 O O . TYR A 1 278 ? 10.641 -9.922 -4.324 1 92.75 278 TYR A O 1
ATOM 2093 N N . ASP A 1 279 ? 10.594 -10.422 -2.119 1 92.38 279 ASP A N 1
ATOM 2094 C CA . ASP A 1 279 ? 9.453 -11.328 -2.234 1 92.38 279 ASP A CA 1
ATOM 2095 C C . ASP A 1 279 ? 8.141 -10.562 -2.281 1 92.38 279 ASP A C 1
ATOM 2097 O O . ASP A 1 279 ? 7.258 -10.773 -1.44 1 92.38 279 ASP A O 1
ATOM 2101 N N . GLY A 1 280 ? 8.047 -9.719 -3.332 1 87.44 280 GLY A N 1
ATOM 2102 C CA . GLY A 1 280 ? 6.828 -8.945 -3.557 1 87.44 280 GLY A CA 1
ATOM 2103 C C . GLY A 1 280 ? 5.848 -9.641 -4.48 1 87.44 280 GLY A C 1
ATOM 2104 O O . GLY A 1 280 ? 6.039 -10.805 -4.836 1 87.44 280 GLY A O 1
ATOM 2105 N N . ILE A 1 281 ? 4.863 -8.953 -4.855 1 82.88 281 ILE A N 1
ATOM 2106 C CA . ILE A 1 281 ? 3.758 -9.484 -5.648 1 82.88 281 ILE A CA 1
ATOM 2107 C C . ILE A 1 281 ? 4.273 -9.945 -7.008 1 82.88 281 ILE A C 1
ATOM 2109 O O . ILE A 1 281 ? 3.85 -10.984 -7.52 1 82.88 281 ILE A O 1
ATOM 2113 N N . ARG A 1 282 ? 5.195 -9.211 -7.582 1 88.19 282 ARG A N 1
ATOM 2114 C CA . ARG A 1 282 ? 5.73 -9.562 -8.891 1 88.19 282 ARG A CA 1
ATOM 2115 C C . ARG A 1 282 ? 6.434 -10.914 -8.852 1 88.19 282 ARG A C 1
ATOM 2117 O O . ARG A 1 282 ? 6.305 -11.719 -9.781 1 88.19 282 ARG A O 1
ATOM 2124 N N . ALA A 1 283 ? 7.16 -11.102 -7.801 1 92.12 283 ALA A N 1
ATOM 2125 C CA . ALA A 1 283 ? 7.855 -12.383 -7.648 1 92.12 283 ALA A CA 1
ATOM 2126 C C . ALA A 1 283 ? 6.863 -13.523 -7.469 1 92.12 283 ALA A C 1
ATOM 2128 O O . ALA A 1 283 ? 6.996 -14.57 -8.109 1 92.12 283 ALA A O 1
ATOM 2129 N N . ARG A 1 284 ? 5.879 -13.281 -6.727 1 88.06 284 ARG A N 1
ATOM 2130 C CA . ARG A 1 284 ? 4.914 -14.312 -6.352 1 88.06 284 ARG A CA 1
ATOM 2131 C C . ARG A 1 284 ? 4 -14.656 -7.523 1 88.06 284 ARG A C 1
ATOM 2133 O O . ARG A 1 284 ? 3.598 -15.812 -7.688 1 88.06 284 ARG A O 1
ATOM 2140 N N . GLU A 1 285 ? 3.75 -13.695 -8.375 1 84.5 285 GLU A N 1
ATOM 2141 C CA . GLU A 1 285 ? 2.752 -13.891 -9.422 1 84.5 285 GLU A CA 1
ATOM 2142 C C . GLU A 1 285 ? 3.412 -14.25 -10.75 1 84.5 285 GLU A C 1
ATOM 2144 O O . GLU A 1 285 ? 2.727 -14.578 -11.719 1 84.5 285 GLU A O 1
ATOM 2149 N N . SER A 1 286 ? 4.688 -14.133 -10.766 1 91.56 286 SER A N 1
ATOM 2150 C CA . SER A 1 286 ? 5.406 -14.516 -11.977 1 91.56 286 SER A CA 1
ATOM 2151 C C . SER A 1 286 ? 5.102 -15.953 -12.375 1 91.56 286 SER A C 1
ATOM 2153 O O . SER A 1 286 ? 4.688 -16.766 -11.539 1 91.56 286 SER A O 1
ATOM 2155 N N . LEU A 1 287 ? 5.238 -16.25 -13.68 1 90.19 287 LEU A N 1
ATOM 2156 C CA . LEU A 1 287 ? 5.133 -17.609 -14.188 1 90.19 287 LEU A CA 1
ATOM 2157 C C . LEU A 1 287 ? 6.43 -18.047 -14.875 1 90.19 287 LEU A C 1
ATOM 2159 O O . LEU A 1 287 ? 6.719 -17.609 -15.992 1 90.19 287 LEU A O 1
ATOM 2163 N N . PRO A 1 288 ? 7.16 -18.922 -14.25 1 95.69 288 PRO A N 1
ATOM 2164 C CA . PRO A 1 288 ? 6.973 -19.516 -12.922 1 95.69 288 PRO A CA 1
ATOM 2165 C C . PRO A 1 288 ? 7.188 -18.5 -11.797 1 95.69 288 PRO A C 1
ATOM 2167 O O . PRO A 1 288 ? 7.82 -17.469 -12.008 1 95.69 288 PRO A O 1
ATOM 2170 N N . PRO A 1 289 ? 6.621 -18.75 -10.547 1 94.75 289 PRO A N 1
ATOM 2171 C CA . PRO A 1 289 ? 6.934 -17.891 -9.406 1 94.75 289 PRO A CA 1
ATOM 2172 C C . PRO A 1 289 ? 8.43 -17.844 -9.094 1 94.75 289 PRO A C 1
ATOM 2174 O O . PRO A 1 289 ? 9.117 -18.859 -9.211 1 94.75 289 PRO A O 1
ATOM 2177 N N . LEU A 1 290 ? 8.875 -16.688 -8.727 1 97.69 290 LEU A N 1
ATOM 2178 C CA . LEU A 1 290 ? 10.312 -16.469 -8.609 1 97.69 290 LEU A CA 1
ATOM 2179 C C . LEU A 1 290 ? 10.789 -16.766 -7.191 1 97.69 290 LEU A C 1
ATOM 2181 O O . LEU A 1 290 ? 10.125 -16.391 -6.219 1 97.69 290 LEU A O 1
ATOM 2185 N N . THR A 1 291 ? 11.867 -17.453 -7.078 1 98.62 291 THR A N 1
ATOM 2186 C CA . THR A 1 291 ? 12.617 -17.5 -5.828 1 98.62 291 THR A CA 1
ATOM 2187 C C . THR A 1 291 ? 13.094 -16.109 -5.422 1 98.62 291 THR A C 1
ATOM 2189 O O . THR A 1 291 ? 13.617 -15.367 -6.254 1 98.62 291 THR A O 1
ATOM 2192 N N . ALA A 1 292 ? 12.836 -15.773 -4.203 1 97.88 292 ALA A N 1
ATOM 2193 C CA . ALA A 1 292 ? 13.188 -14.453 -3.682 1 97.88 292 ALA A CA 1
ATOM 2194 C C . ALA A 1 292 ? 13.531 -14.531 -2.197 1 97.88 292 ALA A C 1
ATOM 2196 O O . ALA A 1 292 ? 13.953 -15.578 -1.702 1 97.88 292 ALA A O 1
ATOM 2197 N N . VAL A 1 293 ? 13.586 -13.344 -1.57 1 97.5 293 VAL A N 1
ATOM 2198 C CA . VAL A 1 293 ? 13.93 -13.328 -0.151 1 97.5 293 VAL A CA 1
ATOM 2199 C C . VAL A 1 293 ? 12.875 -12.539 0.623 1 97.5 293 VAL A C 1
ATOM 2201 O O . VAL A 1 293 ? 12.398 -11.508 0.15 1 97.5 293 VAL A O 1
ATOM 2204 N N . ASN A 1 294 ? 12.414 -13.117 1.743 1 96.06 294 ASN A N 1
ATOM 2205 C CA . ASN A 1 294 ? 11.641 -12.359 2.717 1 96.06 294 ASN A CA 1
ATOM 2206 C C . ASN A 1 294 ? 12.508 -11.375 3.484 1 96.06 294 ASN A C 1
ATOM 2208 O O . ASN A 1 294 ? 13.391 -11.773 4.246 1 96.06 294 ASN A O 1
ATOM 2212 N N . MET A 1 295 ? 12.297 -10.133 3.305 1 94.62 295 MET A N 1
ATOM 2213 C CA . MET A 1 295 ? 13.117 -9.078 3.898 1 94.62 295 MET A CA 1
ATOM 2214 C C . MET A 1 295 ? 12.516 -8.602 5.219 1 94.62 295 MET A C 1
ATOM 2216 O O . MET A 1 295 ? 13.062 -7.707 5.867 1 94.62 295 MET A O 1
ATOM 2220 N N . HIS A 1 296 ? 11.406 -9.133 5.602 1 93.94 296 HIS A N 1
ATOM 2221 C CA . HIS A 1 296 ? 10.719 -8.797 6.848 1 93.94 296 HIS A CA 1
ATOM 2222 C C . HIS A 1 296 ? 10.477 -7.297 6.953 1 93.94 296 HIS A C 1
ATOM 2224 O O . HIS A 1 296 ? 10.852 -6.672 7.945 1 93.94 296 HIS A O 1
ATOM 2230 N N . LEU A 1 297 ? 9.75 -6.781 5.965 1 92.06 297 LEU A N 1
ATOM 2231 C CA . LEU A 1 297 ? 9.609 -5.332 5.836 1 92.06 297 LEU A CA 1
ATOM 2232 C C . LEU A 1 297 ? 8.719 -4.77 6.938 1 92.06 297 LEU A C 1
ATOM 2234 O O . LEU A 1 297 ? 8.844 -3.6 7.305 1 92.06 297 LEU A O 1
ATOM 2238 N N . ASP A 1 298 ? 7.836 -5.559 7.473 1 90.5 298 ASP A N 1
ATOM 2239 C CA . ASP A 1 298 ? 7.047 -5.121 8.625 1 90.5 298 ASP A CA 1
ATOM 2240 C C . ASP A 1 298 ? 7.945 -4.812 9.82 1 90.5 298 ASP A C 1
ATOM 2242 O O . ASP A 1 298 ? 7.785 -3.779 10.469 1 90.5 298 ASP A O 1
ATOM 2246 N N . GLU A 1 299 ? 8.852 -5.711 10.031 1 94.69 299 GLU A N 1
ATOM 2247 C CA . GLU A 1 299 ? 9.797 -5.512 11.125 1 94.69 299 GLU A CA 1
ATOM 2248 C C . GLU A 1 299 ? 10.742 -4.352 10.836 1 94.69 299 GLU A C 1
ATOM 2250 O O . GLU A 1 299 ? 11.078 -3.576 11.734 1 94.69 299 GLU A O 1
ATOM 2255 N N . VAL A 1 300 ? 11.148 -4.219 9.641 1 95.88 300 VAL A N 1
ATOM 2256 C CA . VAL A 1 300 ? 11.992 -3.109 9.219 1 95.88 300 VAL A CA 1
ATOM 2257 C C . VAL A 1 300 ? 11.273 -1.785 9.469 1 95.88 300 VAL A C 1
ATOM 2259 O O . VAL A 1 300 ? 11.867 -0.84 9.992 1 95.88 300 VAL A O 1
ATOM 2262 N N . ALA A 1 301 ? 10.047 -1.753 9.125 1 95.5 301 ALA A N 1
ATOM 2263 C CA . ALA A 1 301 ? 9.234 -0.555 9.336 1 95.5 301 ALA A CA 1
ATOM 2264 C C . ALA A 1 301 ? 9.141 -0.219 10.82 1 95.5 301 ALA A C 1
ATOM 2266 O O . ALA A 1 301 ? 9.266 0.944 11.211 1 95.5 301 ALA A O 1
ATOM 2267 N N . ARG A 1 302 ? 8.922 -1.224 11.633 1 96.81 302 ARG A N 1
ATOM 2268 C CA . ARG A 1 302 ? 8.844 -1.036 13.078 1 96.81 302 ARG A CA 1
ATOM 2269 C C . ARG A 1 302 ? 10.133 -0.437 13.625 1 96.81 302 ARG A C 1
ATOM 2271 O O . ARG A 1 302 ? 10.094 0.494 14.43 1 96.81 302 ARG A O 1
ATOM 2278 N N . GLN A 1 303 ? 11.172 -0.944 13.172 1 97.88 303 GLN A N 1
ATOM 2279 C CA . GLN A 1 303 ? 12.469 -0.46 13.625 1 97.88 303 GLN A CA 1
ATOM 2280 C C . GLN A 1 303 ? 12.727 0.965 13.148 1 97.88 303 GLN A C 1
ATOM 2282 O O . GLN A 1 303 ? 13.32 1.773 13.867 1 97.88 303 GLN A O 1
ATOM 2287 N N . ALA A 1 304 ? 12.312 1.251 11.93 1 97.94 304 ALA A N 1
ATOM 2288 C CA . ALA A 1 304 ? 12.516 2.588 11.375 1 97.94 304 ALA A CA 1
ATOM 2289 C C . ALA A 1 304 ? 11.766 3.637 12.195 1 97.94 304 ALA A C 1
ATOM 2291 O O . ALA A 1 304 ? 12.328 4.68 12.539 1 97.94 304 ALA A O 1
ATOM 2292 N N . ILE A 1 305 ? 10.516 3.369 12.531 1 97.81 305 ILE A N 1
ATOM 2293 C CA . ILE A 1 305 ? 9.703 4.301 13.312 1 97.81 305 ILE A CA 1
ATOM 2294 C C . ILE A 1 305 ? 10.281 4.426 14.719 1 97.81 305 ILE A C 1
ATOM 2296 O O . ILE A 1 305 ? 10.398 5.531 15.25 1 97.81 305 ILE A O 1
ATOM 2300 N N . THR A 1 306 ? 10.656 3.301 15.305 1 97.44 306 THR A N 1
ATOM 2301 C CA . THR A 1 306 ? 11.266 3.316 16.625 1 97.44 306 THR A CA 1
ATOM 2302 C C . THR A 1 306 ? 12.523 4.18 16.641 1 97.44 306 THR A C 1
ATOM 2304 O O . THR A 1 306 ? 12.695 5.031 17.516 1 97.44 306 THR A O 1
ATOM 2307 N N . LEU A 1 307 ? 13.359 3.965 15.695 1 97.75 307 LEU A N 1
ATOM 2308 C CA . LEU A 1 307 ? 14.602 4.723 15.57 1 97.75 307 LEU A CA 1
ATOM 2309 C C . LEU A 1 307 ? 14.312 6.207 15.367 1 97.75 307 LEU A C 1
ATOM 2311 O O . LEU A 1 307 ? 14.969 7.059 15.969 1 97.75 307 LEU A O 1
ATOM 2315 N N . LEU A 1 308 ? 13.359 6.5 14.5 1 97.69 308 LEU A N 1
ATOM 2316 C CA . LEU A 1 308 ? 13 7.887 14.219 1 97.69 308 LEU A CA 1
ATOM 2317 C C . LEU A 1 308 ? 12.594 8.617 15.492 1 97.69 308 LEU A C 1
ATOM 2319 O O . LEU A 1 308 ? 13.055 9.734 15.75 1 97.69 308 LEU A O 1
ATOM 2323 N N . PHE A 1 309 ? 11.797 8.031 16.281 1 96.12 309 PHE A N 1
ATOM 2324 C CA . PHE A 1 309 ? 11.312 8.695 17.5 1 96.12 309 PHE A CA 1
ATOM 2325 C C . PHE A 1 309 ? 12.422 8.789 18.531 1 96.12 309 PHE A C 1
ATOM 2327 O O . PHE A 1 309 ? 12.453 9.734 19.328 1 96.12 309 PHE A O 1
ATOM 2334 N N . ALA A 1 310 ? 13.32 7.809 18.562 1 95.5 310 ALA A N 1
ATOM 2335 C CA . ALA A 1 310 ? 14.508 7.938 19.391 1 95.5 310 ALA A CA 1
ATOM 2336 C C . ALA A 1 310 ? 15.328 9.156 19 1 95.5 310 ALA A C 1
ATOM 2338 O O . ALA A 1 310 ? 15.773 9.922 19.859 1 95.5 310 ALA A O 1
ATOM 2339 N N . VAL A 1 311 ? 15.5 9.336 17.703 1 93 311 VAL A N 1
ATOM 2340 C CA . VAL A 1 311 ? 16.219 10.484 17.172 1 93 311 VAL A CA 1
ATOM 2341 C C . VAL A 1 311 ? 15.508 11.773 17.562 1 93 311 VAL A C 1
ATOM 2343 O O . VAL A 1 311 ? 16.141 12.742 18 1 93 311 VAL A O 1
ATOM 2346 N N . LEU A 1 312 ? 14.211 11.781 17.438 1 91.44 312 LEU A N 1
ATOM 2347 C CA . LEU A 1 312 ? 13.414 12.961 17.75 1 91.44 312 LEU A CA 1
ATOM 2348 C C . LEU A 1 312 ? 13.484 13.297 19.234 1 91.44 312 LEU A C 1
ATOM 2350 O O . LEU A 1 312 ? 13.352 14.453 19.609 1 91.44 312 LEU A O 1
ATOM 2354 N N . SER A 1 313 ? 13.727 12.305 20 1 90.88 313 SER A N 1
ATOM 2355 C CA . SER A 1 313 ? 13.828 12.5 21.453 1 90.88 313 SER A CA 1
ATOM 2356 C C . SER A 1 313 ? 15.234 12.898 21.859 1 90.88 313 SER A C 1
ATOM 2358 O O . SER A 1 313 ? 15.508 13.117 23.047 1 90.88 313 SER A O 1
ATOM 2360 N N . GLY A 1 314 ? 16.141 12.883 20.938 1 89.88 314 GLY A N 1
ATOM 2361 C CA . GLY A 1 314 ? 17.484 13.359 21.203 1 89.88 314 GLY A CA 1
ATOM 2362 C C . GLY A 1 314 ? 18.453 12.242 21.531 1 89.88 314 GLY A C 1
ATOM 2363 O O . GLY A 1 314 ? 19.594 12.5 21.938 1 89.88 314 GLY A O 1
ATOM 2364 N N . GLU A 1 315 ? 17.969 11.047 21.406 1 87.75 315 GLU A N 1
ATOM 2365 C CA . GLU A 1 315 ? 18.875 9.93 21.641 1 87.75 315 GLU A CA 1
ATOM 2366 C C . GLU A 1 315 ? 19.953 9.852 20.578 1 87.75 315 GLU A C 1
ATOM 2368 O O . GLU A 1 315 ? 19.703 10.141 19.406 1 87.75 315 GLU A O 1
ATOM 2373 N N . LYS A 1 316 ? 21.172 9.461 21.031 1 87 316 LYS A N 1
ATOM 2374 C CA . LYS A 1 316 ? 22.297 9.312 20.094 1 87 316 LYS A CA 1
ATOM 2375 C C . LYS A 1 316 ? 22.391 7.875 19.578 1 87 316 LYS A C 1
ATOM 2377 O O . LYS A 1 316 ? 23.125 7.062 20.141 1 87 316 LYS A O 1
ATOM 2382 N N . ILE A 1 317 ? 21.609 7.5 18.734 1 83.75 317 ILE A N 1
ATOM 2383 C CA . ILE A 1 317 ? 21.594 6.18 18.109 1 83.75 317 ILE A CA 1
ATOM 2384 C C . ILE A 1 317 ? 21.828 6.32 16.594 1 83.75 317 ILE A C 1
ATOM 2386 O O . ILE A 1 317 ? 21.219 7.184 15.953 1 83.75 317 ILE A O 1
ATOM 2390 N N . SER A 1 318 ? 22.734 5.398 16.188 1 84.06 318 SER A N 1
ATOM 2391 C CA . SER A 1 318 ? 23.125 5.57 14.789 1 84.06 318 SER A CA 1
ATOM 2392 C C . SER A 1 318 ? 22.359 4.625 13.875 1 84.06 318 SER A C 1
ATOM 2394 O O . SER A 1 318 ? 22.031 4.984 12.742 1 84.06 318 SER A O 1
ATOM 2396 N N . TYR A 1 319 ? 22.25 3.381 14.344 1 87.81 319 TYR A N 1
ATOM 2397 C CA . TYR A 1 319 ? 21.562 2.498 13.406 1 87.81 319 TYR A CA 1
ATOM 2398 C C . TYR A 1 319 ? 20.859 1.361 14.148 1 87.81 319 TYR A C 1
ATOM 2400 O O . TYR A 1 319 ? 21.078 1.166 15.344 1 87.81 319 TYR A O 1
ATOM 2408 N N . SER A 1 320 ? 19.875 0.75 13.531 1 91.44 320 SER A N 1
ATOM 2409 C CA . SER A 1 320 ? 19.219 -0.491 13.938 1 91.44 320 SER A CA 1
ATOM 2410 C C . SER A 1 320 ? 19.688 -1.662 13.07 1 91.44 320 SER A C 1
ATOM 2412 O O . SER A 1 320 ? 19.875 -1.512 11.867 1 91.44 320 SER A O 1
ATOM 2414 N N . ASP A 1 321 ? 19.859 -2.768 13.648 1 92.69 321 ASP A N 1
ATOM 2415 C CA . ASP A 1 321 ? 20.5 -3.912 13.008 1 92.69 321 ASP A CA 1
ATOM 2416 C C . ASP A 1 321 ? 19.578 -4.539 11.969 1 92.69 321 ASP A C 1
ATOM 2418 O O . ASP A 1 321 ? 20.016 -5.332 11.133 1 92.69 321 ASP A O 1
ATOM 2422 N N . GLY A 1 322 ? 18.375 -4.16 12.008 1 94.12 322 GLY A N 1
ATOM 2423 C CA . GLY A 1 322 ? 17.453 -4.809 11.086 1 94.12 322 GLY A CA 1
ATOM 2424 C C . GLY A 1 322 ? 17.188 -6.258 11.438 1 94.12 322 GLY A C 1
ATOM 2425 O O . GLY A 1 322 ? 17.094 -6.609 12.617 1 94.12 322 GLY A O 1
ATOM 2426 N N . ILE A 1 323 ? 16.797 -7.043 10.477 1 95.56 323 ILE A N 1
ATOM 2427 C CA . ILE A 1 323 ? 16.484 -8.461 10.609 1 95.56 323 ILE A CA 1
ATOM 2428 C C . ILE A 1 323 ? 17.031 -9.227 9.406 1 95.56 323 ILE A C 1
ATOM 2430 O O . ILE A 1 323 ? 16.984 -8.742 8.273 1 95.56 323 ILE A O 1
ATOM 2434 N N . MET A 1 324 ? 17.609 -10.398 9.672 1 97.25 324 MET A N 1
ATOM 2435 C CA . MET A 1 324 ? 18.219 -11.195 8.602 1 97.25 324 MET A CA 1
ATOM 2436 C C . MET A 1 324 ? 17.156 -11.695 7.629 1 97.25 324 MET A C 1
ATOM 2438 O O . MET A 1 324 ? 16.078 -12.125 8.047 1 97.25 324 MET A O 1
ATOM 2442 N N . PRO A 1 325 ? 17.469 -11.57 6.316 1 96.88 325 PRO A N 1
ATOM 2443 C CA . PRO A 1 325 ? 16.516 -12.07 5.312 1 96.88 325 PRO A CA 1
ATOM 2444 C C . PRO A 1 325 ? 16.406 -13.594 5.305 1 96.88 325 PRO A C 1
ATOM 2446 O O . PRO A 1 325 ? 17.281 -14.281 5.852 1 96.88 325 PRO A O 1
ATOM 2449 N N . GLU A 1 326 ? 15.32 -14.117 4.766 1 98 326 GLU A N 1
ATOM 2450 C CA . GLU A 1 326 ? 15.078 -15.547 4.629 1 98 326 GLU A CA 1
ATOM 2451 C C . GLU A 1 326 ? 14.773 -15.922 3.182 1 98 326 GLU A C 1
ATOM 2453 O O . GLU A 1 326 ? 13.992 -15.25 2.514 1 98 326 GLU A O 1
ATOM 2458 N N . LEU A 1 327 ? 15.391 -17 2.762 1 98.12 327 LEU A N 1
ATOM 2459 C CA . LEU A 1 327 ? 15.18 -17.484 1.4 1 98.12 327 LEU A CA 1
ATOM 2460 C C . LEU A 1 327 ? 13.781 -18.078 1.241 1 98.12 327 LEU A C 1
ATOM 2462 O O . LEU A 1 327 ? 13.312 -18.812 2.113 1 98.12 327 LEU A O 1
ATOM 2466 N N . VAL A 1 328 ? 13.102 -17.703 0.214 1 97.56 328 VAL A N 1
ATOM 2467 C CA . VAL A 1 328 ? 11.828 -18.297 -0.186 1 97.56 328 VAL A CA 1
ATOM 2468 C C . VAL A 1 328 ? 11.977 -18.953 -1.559 1 97.56 328 VAL A C 1
ATOM 2470 O O . VAL A 1 328 ? 11.969 -18.266 -2.584 1 97.56 328 VAL A O 1
ATOM 2473 N N . VAL A 1 329 ? 12.055 -20.234 -1.583 1 98.12 329 VAL A N 1
ATOM 2474 C CA . VAL A 1 329 ? 12.32 -20.984 -2.799 1 98.12 329 VAL A CA 1
ATOM 2475 C C . VAL A 1 329 ? 11.023 -21.234 -3.559 1 98.12 329 VAL A C 1
ATOM 2477 O O . VAL A 1 329 ? 10.008 -21.609 -2.961 1 98.12 329 VAL A O 1
ATOM 2480 N N . ARG A 1 330 ? 11.055 -20.984 -4.895 1 97 330 ARG A N 1
ATOM 2481 C CA . ARG A 1 330 ? 9.891 -21.234 -5.738 1 97 330 ARG A CA 1
ATOM 2482 C C . ARG A 1 330 ? 10.297 -21.922 -7.043 1 97 330 ARG A C 1
ATOM 2484 O O . ARG A 1 330 ? 11.43 -22.375 -7.18 1 97 330 ARG A O 1
ATOM 2491 N N . ALA A 1 331 ? 9.445 -21.938 -8.023 1 97.06 331 ALA A N 1
ATOM 2492 C CA . ALA A 1 331 ? 9.57 -22.812 -9.195 1 97.06 331 ALA A CA 1
ATOM 2493 C C . ALA A 1 331 ? 10.578 -22.234 -10.188 1 97.06 331 ALA A C 1
ATOM 2495 O O . ALA A 1 331 ? 10.992 -22.922 -11.117 1 97.06 331 ALA A O 1
ATOM 2496 N N . SER A 1 332 ? 11.055 -21 -9.961 1 98.5 332 SER A N 1
ATOM 2497 C CA . SER A 1 332 ? 12.008 -20.406 -10.891 1 98.5 332 SER A CA 1
ATOM 2498 C C . SER A 1 332 ? 13.398 -20.984 -10.703 1 98.5 332 SER A C 1
ATOM 2500 O O . SER A 1 332 ? 14.297 -20.734 -11.516 1 98.5 332 SER A O 1
ATOM 2502 N N . THR A 1 333 ? 13.625 -21.766 -9.578 1 98 333 THR A N 1
ATOM 2503 C CA . THR A 1 333 ? 14.938 -22.344 -9.344 1 98 333 THR A CA 1
ATOM 2504 C C . THR A 1 333 ? 14.836 -23.844 -9.062 1 98 333 THR A C 1
ATOM 2506 O O . THR A 1 333 ? 15.828 -24.562 -9.117 1 98 333 THR A O 1
ATOM 2509 N N . CYS A 1 334 ? 13.773 -24.266 -8.516 1 85.81 334 CYS A N 1
ATOM 2510 C CA . CYS A 1 334 ? 13.609 -25.672 -8.188 1 85.81 334 CYS A CA 1
ATOM 2511 C C . CYS A 1 334 ? 12.266 -26.203 -8.688 1 85.81 334 CYS A C 1
ATOM 2513 O O . CYS A 1 334 ? 11.266 -25.469 -8.68 1 85.81 334 CYS A O 1
ATOM 2515 N N . ARG A 1 335 ? 12.281 -27.391 -9.359 1 67.88 335 ARG A N 1
ATOM 2516 C CA . ARG A 1 335 ? 11.023 -28.016 -9.758 1 67.88 335 ARG A CA 1
ATOM 2517 C C . ARG A 1 335 ? 10.305 -28.594 -8.539 1 67.88 335 ARG A C 1
ATOM 2519 O O . ARG A 1 335 ? 10.938 -29.031 -7.582 1 67.88 335 ARG A O 1
ATOM 2526 N N . MET B 1 1 ? 36.125 29.859 13.945 1 28.58 1 MET B N 1
ATOM 2527 C CA . MET B 1 1 ? 35.156 30.656 13.172 1 28.58 1 MET B CA 1
ATOM 2528 C C . MET B 1 1 ? 33.719 30.297 13.547 1 28.58 1 MET B C 1
ATOM 2530 O O . MET B 1 1 ? 33.344 29.125 13.5 1 28.58 1 MET B O 1
ATOM 2534 N N . ALA B 1 2 ? 33.094 31.141 14.32 1 34.94 2 ALA B N 1
ATOM 2535 C CA . ALA B 1 2 ? 31.703 30.984 14.789 1 34.94 2 ALA B CA 1
ATOM 2536 C C . ALA B 1 2 ? 30.766 30.672 13.625 1 34.94 2 ALA B C 1
ATOM 2538 O O . ALA B 1 2 ? 30.75 31.391 12.625 1 34.94 2 ALA B O 1
ATOM 2539 N N . VAL B 1 3 ? 30.547 29.453 13.359 1 36.53 3 VAL B N 1
ATOM 2540 C CA . VAL B 1 3 ? 29.469 29.125 12.422 1 36.53 3 VAL B CA 1
ATOM 2541 C C . VAL B 1 3 ? 28.266 30.031 12.68 1 36.53 3 VAL B C 1
ATOM 2543 O O . VAL B 1 3 ? 27.641 29.969 13.734 1 36.53 3 VAL B O 1
ATOM 2546 N N . GLN B 1 4 ? 28.453 31.328 12.391 1 35.06 4 GLN B N 1
ATOM 2547 C CA . GLN B 1 4 ? 27.344 32.281 12.445 1 35.06 4 GLN B CA 1
ATOM 2548 C C . GLN B 1 4 ? 26.047 31.609 12.016 1 35.06 4 GLN B C 1
ATOM 2550 O O . GLN B 1 4 ? 25.969 31.016 10.93 1 35.06 4 GLN B O 1
ATOM 2555 N N . ASN B 1 5 ? 25.297 31.078 12.836 1 40.97 5 ASN B N 1
ATOM 2556 C CA . ASN B 1 5 ? 23.922 30.609 12.68 1 40.97 5 ASN B CA 1
ATOM 2557 C C . ASN B 1 5 ? 23.156 31.453 11.664 1 40.97 5 ASN B C 1
ATOM 2559 O O . ASN B 1 5 ? 22.688 32.562 11.992 1 40.97 5 ASN B O 1
ATOM 2563 N N . LYS B 1 6 ? 23.625 31.609 10.5 1 48.09 6 LYS B N 1
ATOM 2564 C CA . LYS B 1 6 ? 22.969 32.438 9.477 1 48.09 6 LYS B CA 1
ATOM 2565 C C . LYS B 1 6 ? 21.453 32.25 9.5 1 48.09 6 LYS B C 1
ATOM 2567 O O . LYS B 1 6 ? 20.969 31.109 9.344 1 48.09 6 LYS B O 1
ATOM 2572 N N . LYS B 1 7 ? 20.75 33.062 10.078 1 55.97 7 LYS B N 1
ATOM 2573 C CA . LYS B 1 7 ? 19.297 33.156 10.141 1 55.97 7 LYS B CA 1
ATOM 2574 C C . LYS B 1 7 ? 18.672 32.938 8.766 1 55.97 7 LYS B C 1
ATOM 2576 O O . LYS B 1 7 ? 19.109 33.531 7.781 1 55.97 7 LYS B O 1
ATOM 2581 N N . ARG B 1 8 ? 17.984 31.844 8.555 1 61.66 8 ARG B N 1
ATOM 2582 C CA . ARG B 1 8 ? 17.25 31.609 7.32 1 61.66 8 ARG B CA 1
ATOM 2583 C C . ARG B 1 8 ? 16.469 32.844 6.902 1 61.66 8 ARG B C 1
ATOM 2585 O O . ARG B 1 8 ? 15.859 33.531 7.738 1 61.66 8 ARG B O 1
ATOM 2592 N N . ALA B 1 9 ? 16.719 33.344 5.625 1 72.75 9 ALA B N 1
ATOM 2593 C CA . ALA B 1 9 ? 16.016 34.5 5.094 1 72.75 9 ALA B CA 1
ATOM 2594 C C . ALA B 1 9 ? 14.508 34.344 5.238 1 72.75 9 ALA B C 1
ATOM 2596 O O . ALA B 1 9 ? 13.977 33.219 5.102 1 72.75 9 ALA B O 1
ATOM 2597 N N . LYS B 1 10 ? 13.859 35.281 5.805 1 79.12 10 LYS B N 1
ATOM 2598 C CA . LYS B 1 10 ? 12.406 35.344 5.895 1 79.12 10 LYS B CA 1
ATOM 2599 C C . LYS B 1 10 ? 11.805 36.062 4.695 1 79.12 10 LYS B C 1
ATOM 2601 O O . LYS B 1 10 ? 12.531 36.688 3.924 1 79.12 10 LYS B O 1
ATOM 2606 N N . LEU B 1 11 ? 10.555 35.75 4.582 1 80.75 11 LEU B N 1
ATOM 2607 C CA . LEU B 1 11 ? 9.844 36.406 3.482 1 80.75 11 LEU B CA 1
ATOM 2608 C C . LEU B 1 11 ? 10.086 37.906 3.488 1 80.75 11 LEU B C 1
ATOM 2610 O O . LEU B 1 11 ? 10.227 38.531 2.428 1 80.75 11 LEU B O 1
ATOM 2614 N N . ILE B 1 12 ? 10.227 38.469 4.672 1 82.69 12 ILE B N 1
ATOM 2615 C CA . ILE B 1 12 ? 10.422 39.906 4.812 1 82.69 12 ILE B CA 1
ATOM 2616 C C . ILE B 1 12 ? 11.797 40.281 4.273 1 82.69 12 ILE B C 1
ATOM 2618 O O . ILE B 1 12 ? 11.961 41.375 3.715 1 82.69 12 ILE B O 1
ATOM 2622 N N . ASP B 1 13 ? 12.68 39.375 4.391 1 86.81 13 ASP B N 1
ATOM 2623 C CA . ASP B 1 13 ? 14.016 39.625 3.865 1 86.81 13 ASP B CA 1
ATOM 2624 C C . ASP B 1 13 ? 14.016 39.656 2.338 1 86.81 13 ASP B C 1
ATOM 2626 O O . ASP B 1 13 ? 14.688 40.469 1.724 1 86.81 13 ASP B O 1
ATOM 2630 N N . VAL B 1 14 ? 13.266 38.656 1.845 1 88.19 14 VAL B N 1
ATOM 2631 C CA . VAL B 1 14 ? 13.109 38.625 0.395 1 88.19 14 VAL B CA 1
ATOM 2632 C C . VAL B 1 14 ? 12.445 39.938 -0.079 1 88.19 14 VAL B C 1
ATOM 2634 O O . VAL B 1 14 ? 12.883 40.531 -1.065 1 88.19 14 VAL B O 1
ATOM 2637 N N . ALA B 1 15 ? 11.5 40.312 0.619 1 89.94 15 ALA B N 1
ATOM 2638 C CA . ALA B 1 15 ? 10.773 41.531 0.285 1 89.94 15 ALA B CA 1
ATOM 2639 C C . ALA B 1 15 ? 11.703 42.75 0.305 1 89.94 15 ALA B C 1
ATOM 2641 O O . ALA B 1 15 ? 11.703 43.562 -0.626 1 89.94 15 ALA B O 1
ATOM 2642 N N . ARG B 1 16 ? 12.477 42.844 1.274 1 89.94 16 ARG B N 1
ATOM 2643 C CA . ARG B 1 16 ? 13.438 43.938 1.431 1 89.94 16 ARG B CA 1
ATOM 2644 C C . ARG B 1 16 ? 14.461 43.938 0.299 1 89.94 16 ARG B C 1
ATOM 2646 O O . ARG B 1 16 ? 14.742 44.969 -0.29 1 89.94 16 ARG B O 1
ATOM 2653 N N . HIS B 1 17 ? 14.867 42.75 0.074 1 91.75 17 HIS B N 1
ATOM 2654 C CA . HIS B 1 17 ? 15.875 42.594 -0.964 1 91.75 17 HIS B CA 1
ATOM 2655 C C . HIS B 1 17 ? 15.312 42.969 -2.338 1 91.75 17 HIS B C 1
ATOM 2657 O O . HIS B 1 17 ? 16.016 43.562 -3.164 1 91.75 17 HIS B O 1
ATOM 2663 N N . ALA B 1 18 ? 14.164 42.562 -2.549 1 91.44 18 ALA B N 1
ATOM 2664 C CA . ALA B 1 18 ? 13.516 42.781 -3.838 1 91.44 18 ALA B CA 1
ATOM 2665 C C . ALA B 1 18 ? 12.891 44.188 -3.912 1 91.44 18 ALA B C 1
ATOM 2667 O O . ALA B 1 18 ? 12.461 44.625 -4.98 1 91.44 18 ALA B O 1
ATOM 2668 N N . GLY B 1 19 ? 12.836 44.906 -2.836 1 91.75 19 GLY B N 1
ATOM 2669 C CA . GLY B 1 19 ? 12.258 46.25 -2.793 1 91.75 19 GLY B CA 1
ATOM 2670 C C . GLY B 1 19 ? 10.75 46.25 -2.918 1 91.75 19 GLY B C 1
ATOM 2671 O O . GLY B 1 19 ? 10.172 47.125 -3.576 1 91.75 19 GLY B O 1
ATOM 2672 N N . VAL B 1 20 ? 10.141 45.219 -2.506 1 91.25 20 VAL B N 1
ATOM 2673 C CA . VAL B 1 20 ? 8.688 45.125 -2.572 1 91.25 20 VAL B CA 1
ATOM 2674 C C . VAL B 1 20 ? 8.125 44.75 -1.195 1 91.25 20 VAL B C 1
ATOM 2676 O O . VAL B 1 20 ? 8.891 44.531 -0.249 1 91.25 20 VAL B O 1
ATOM 2679 N N . SER B 1 21 ? 6.84 44.875 -1.049 1 85.06 21 SER B N 1
ATOM 2680 C CA . SER B 1 21 ? 6.195 44.469 0.2 1 85.06 21 SER B CA 1
ATOM 2681 C C . SER B 1 21 ? 6.215 42.969 0.38 1 85.06 21 SER B C 1
ATOM 2683 O O . SER B 1 21 ? 6.312 42.219 -0.597 1 85.06 21 SER B O 1
ATOM 2685 N N . PRO B 1 22 ? 6.129 42.406 1.676 1 86.62 22 PRO B N 1
ATOM 2686 C CA . PRO B 1 22 ? 6.016 40.969 1.903 1 86.62 22 PRO B CA 1
ATOM 2687 C C . PRO B 1 22 ? 4.809 40.375 1.194 1 86.62 22 PRO B C 1
ATOM 2689 O O . PRO B 1 22 ? 4.883 39.219 0.711 1 86.62 22 PRO B O 1
ATOM 2692 N N . GLY B 1 23 ? 3.766 41.094 1.074 1 80.19 23 GLY B N 1
ATOM 2693 C CA . GLY B 1 23 ? 2.588 40.625 0.362 1 80.19 23 GLY B CA 1
ATOM 2694 C C . GLY B 1 23 ? 2.844 40.375 -1.111 1 80.19 23 GLY B C 1
ATOM 2695 O O . GLY B 1 23 ? 2.354 39.406 -1.67 1 80.19 23 GLY B O 1
ATOM 2696 N N . THR B 1 24 ? 3.621 41.312 -1.676 1 83.19 24 THR B N 1
ATOM 2697 C CA . THR B 1 24 ? 3.955 41.156 -3.088 1 83.19 24 THR B CA 1
ATOM 2698 C C . THR B 1 24 ? 4.805 39.906 -3.314 1 83.19 24 THR B C 1
ATOM 2700 O O . THR B 1 24 ? 4.617 39.188 -4.301 1 83.19 24 THR B O 1
ATOM 2703 N N . VAL B 1 25 ? 5.676 39.625 -2.348 1 85.75 25 VAL B N 1
ATOM 2704 C CA . VAL B 1 25 ? 6.496 38.438 -2.432 1 85.75 25 VAL B CA 1
ATOM 2705 C C . VAL B 1 25 ? 5.605 37.188 -2.318 1 85.75 25 VAL B C 1
ATOM 2707 O O . VAL B 1 25 ? 5.746 36.25 -3.102 1 85.75 25 VAL B O 1
ATOM 2710 N N . SER B 1 26 ? 4.73 37.25 -1.404 1 78.06 26 SER B N 1
ATOM 2711 C CA . SER B 1 26 ? 3.811 36.156 -1.202 1 78.06 26 SER B CA 1
ATOM 2712 C C . SER B 1 26 ? 2.979 35.875 -2.453 1 78.06 26 SER B C 1
ATOM 2714 O O . SER B 1 26 ? 2.844 34.75 -2.883 1 78.06 26 SER B O 1
ATOM 2716 N N . ASN B 1 27 ? 2.508 36.969 -3.002 1 74.25 27 ASN B N 1
ATOM 2717 C CA . ASN B 1 27 ? 1.715 36.844 -4.223 1 74.25 27 ASN B CA 1
ATOM 2718 C C . ASN B 1 27 ? 2.527 36.25 -5.367 1 74.25 27 ASN B C 1
ATOM 2720 O O . ASN B 1 27 ? 2.027 35.406 -6.121 1 74.25 27 ASN B O 1
ATOM 2724 N N . ALA B 1 28 ? 3.729 36.656 -5.449 1 76.62 28 ALA B N 1
ATOM 2725 C CA . ALA B 1 28 ? 4.598 36.188 -6.523 1 76.62 28 ALA B CA 1
ATOM 2726 C C . ALA B 1 28 ? 4.93 34.719 -6.352 1 76.62 28 ALA B C 1
ATOM 2728 O O . ALA B 1 28 ? 4.973 33.938 -7.328 1 76.62 28 ALA B O 1
ATOM 2729 N N . LEU B 1 29 ? 5.121 34.344 -5.133 1 74.56 29 LEU B N 1
ATOM 2730 C CA . LEU B 1 29 ? 5.555 33 -4.82 1 74.56 29 LEU B CA 1
ATOM 2731 C C . LEU B 1 29 ? 4.406 32 -5 1 74.56 29 LEU B C 1
ATOM 2733 O O . LEU B 1 29 ? 4.621 30.875 -5.434 1 74.56 29 LEU B O 1
ATOM 2737 N N . HIS B 1 30 ? 3.215 32.531 -4.746 1 66.44 30 HIS B N 1
ATOM 2738 C CA . HIS B 1 30 ? 2.084 31.594 -4.699 1 66.44 30 HIS B CA 1
ATOM 2739 C C . HIS B 1 30 ? 1.066 31.922 -5.789 1 66.44 30 HIS B C 1
ATOM 2741 O O . HIS B 1 30 ? 0.018 31.281 -5.875 1 66.44 30 HIS B O 1
ATOM 2747 N N . ASN B 1 31 ? 1.401 32.844 -6.508 1 65.12 31 ASN B N 1
ATOM 2748 C CA . ASN B 1 31 ? 0.581 33.281 -7.637 1 65.12 31 ASN B CA 1
ATOM 2749 C C . ASN B 1 31 ? -0.86 33.531 -7.215 1 65.12 31 ASN B C 1
ATOM 2751 O O . ASN B 1 31 ? -1.799 33.062 -7.867 1 65.12 31 ASN B O 1
ATOM 2755 N N . THR B 1 32 ? -0.979 34.094 -6.152 1 59.66 32 THR B N 1
ATOM 2756 C CA . THR B 1 32 ? -2.307 34.375 -5.625 1 59.66 32 THR B CA 1
ATOM 2757 C C . THR B 1 32 ? -2.869 35.656 -6.258 1 59.66 32 THR B C 1
ATOM 2759 O O . THR B 1 32 ? -4.074 35.75 -6.484 1 59.66 32 THR B O 1
ATOM 2762 N N . ARG B 1 33 ? -2.043 36.656 -6.461 1 66.25 33 ARG B N 1
ATOM 2763 C CA . ARG B 1 33 ? -2.393 37.875 -7.16 1 66.25 33 ARG B CA 1
ATOM 2764 C C . ARG B 1 33 ? -1.361 38.219 -8.234 1 66.25 33 ARG B C 1
ATOM 2766 O O . ARG B 1 33 ? -0.242 37.688 -8.203 1 66.25 33 ARG B O 1
ATOM 2773 N N . PHE B 1 34 ? -1.782 39 -9.211 1 74.69 34 PHE B N 1
ATOM 2774 C CA . PHE B 1 34 ? -0.902 39.375 -10.312 1 74.69 34 PHE B CA 1
ATOM 2775 C C . PHE B 1 34 ? 0.279 40.188 -9.805 1 74.69 34 PHE B C 1
ATOM 2777 O O . PHE B 1 34 ? 0.105 41.125 -9 1 74.69 34 PHE B O 1
ATOM 2784 N N . VAL B 1 35 ? 1.422 39.719 -10.211 1 82.62 35 VAL B N 1
ATOM 2785 C CA . VAL B 1 35 ? 2.662 40.469 -9.969 1 82.62 35 VAL B CA 1
ATOM 2786 C C . VAL B 1 35 ? 3.371 40.719 -11.289 1 82.62 35 VAL B C 1
ATOM 2788 O O . VAL B 1 35 ? 3.5 39.844 -12.133 1 82.62 35 VAL B O 1
ATOM 2791 N N . GLU B 1 36 ? 3.668 42.062 -11.602 1 83.5 36 GLU B N 1
ATOM 2792 C CA . GLU B 1 36 ? 4.324 42.469 -12.844 1 83.5 36 GLU B CA 1
ATOM 2793 C C . GLU B 1 36 ? 5.57 41.625 -13.102 1 83.5 36 GLU B C 1
ATOM 2795 O O . GLU B 1 36 ? 6.309 41.281 -12.172 1 83.5 36 GLU B O 1
ATOM 2800 N N . PRO B 1 37 ? 5.801 41.312 -14.344 1 84.81 37 PRO B N 1
ATOM 2801 C CA . PRO B 1 37 ? 6.926 40.438 -14.711 1 84.81 37 PRO B CA 1
ATOM 2802 C C . PRO B 1 37 ? 8.258 40.969 -14.188 1 84.81 37 PRO B C 1
ATOM 2804 O O . PRO B 1 37 ? 9.102 40.188 -13.75 1 84.81 37 PRO B O 1
ATOM 2807 N N . GLN B 1 38 ? 8.445 42.25 -14.297 1 88 38 GLN B N 1
ATOM 2808 C CA . GLN B 1 38 ? 9.695 42.812 -13.805 1 88 38 GLN B CA 1
ATOM 2809 C C . GLN B 1 38 ? 9.852 42.594 -12.305 1 88 38 GLN B C 1
ATOM 2811 O O . GLN B 1 38 ? 10.945 42.281 -11.836 1 88 38 GLN B O 1
ATOM 2816 N N . THR B 1 39 ? 8.812 42.75 -11.594 1 88.81 39 THR B N 1
ATOM 2817 C CA . THR B 1 39 ? 8.805 42.531 -10.148 1 88.81 39 THR B CA 1
ATOM 2818 C C . THR B 1 39 ? 9.039 41.062 -9.805 1 88.81 39 THR B C 1
ATOM 2820 O O . THR B 1 39 ? 9.789 40.75 -8.875 1 88.81 39 THR B O 1
ATOM 2823 N N . ARG B 1 40 ? 8.398 40.188 -10.445 1 88.38 40 ARG B N 1
ATOM 2824 C CA . ARG B 1 40 ? 8.578 38.75 -10.25 1 88.38 40 ARG B CA 1
ATOM 2825 C C . ARG B 1 40 ? 10.039 38.344 -10.414 1 88.38 40 ARG B C 1
ATOM 2827 O O . ARG B 1 40 ? 10.555 37.531 -9.641 1 88.38 40 ARG B O 1
ATOM 2834 N N . ARG B 1 41 ? 10.641 38.906 -11.445 1 88.12 41 ARG B N 1
ATOM 2835 C CA . ARG B 1 41 ? 12.055 38.594 -11.68 1 88.12 41 ARG B CA 1
ATOM 2836 C C . ARG B 1 41 ? 12.906 39.062 -10.5 1 88.12 41 ARG B C 1
ATOM 2838 O O . ARG B 1 41 ? 13.805 38.312 -10.07 1 88.12 41 ARG B O 1
ATOM 2845 N N . ARG B 1 42 ? 12.656 40.281 -10.023 1 89.62 42 ARG B N 1
ATOM 2846 C CA . ARG B 1 42 ? 13.398 40.781 -8.875 1 89.62 42 ARG B CA 1
ATOM 2847 C C . ARG B 1 42 ? 13.219 39.875 -7.66 1 89.62 42 ARG B C 1
ATOM 2849 O O . ARG B 1 42 ? 14.164 39.625 -6.91 1 89.62 42 ARG B O 1
ATOM 2856 N N . ILE B 1 43 ? 11.977 39.406 -7.508 1 89.56 43 ILE B N 1
ATOM 2857 C CA . ILE B 1 43 ? 11.664 38.5 -6.387 1 89.56 43 ILE B CA 1
ATOM 2858 C C . ILE B 1 43 ? 12.414 37.188 -6.539 1 89.56 43 ILE B C 1
ATOM 2860 O O . ILE B 1 43 ? 13 36.688 -5.578 1 89.56 43 ILE B O 1
ATOM 2864 N N . GLU B 1 44 ? 12.367 36.656 -7.688 1 86.88 44 GLU B N 1
ATOM 2865 C CA . GLU B 1 44 ? 13.07 35.406 -7.953 1 86.88 44 GLU B CA 1
ATOM 2866 C C . GLU B 1 44 ? 14.57 35.562 -7.707 1 86.88 44 GLU B C 1
ATOM 2868 O O . GLU B 1 44 ? 15.211 34.656 -7.156 1 86.88 44 GLU B O 1
ATOM 2873 N N . GLU B 1 45 ? 15.133 36.656 -8.156 1 87.44 45 GLU B N 1
ATOM 2874 C CA . GLU B 1 45 ? 16.547 36.969 -7.914 1 87.44 45 GLU B CA 1
ATOM 2875 C C . GLU B 1 45 ? 16.844 37.062 -6.422 1 87.44 45 GLU B C 1
ATOM 2877 O O . GLU B 1 45 ? 17.875 36.594 -5.953 1 87.44 45 GLU B O 1
ATOM 2882 N N . ALA B 1 46 ? 15.992 37.719 -5.711 1 87.94 46 ALA B N 1
ATOM 2883 C CA . ALA B 1 46 ? 16.141 37.844 -4.262 1 87.94 46 ALA B CA 1
ATOM 2884 C C . ALA B 1 46 ? 16.078 36.5 -3.572 1 87.94 46 ALA B C 1
ATOM 2886 O O . ALA B 1 46 ? 16.859 36.219 -2.652 1 87.94 46 ALA B O 1
ATOM 2887 N N . ILE B 1 47 ? 15.141 35.656 -4 1 82.12 47 ILE B N 1
ATOM 2888 C CA . ILE B 1 47 ? 14.992 34.312 -3.469 1 82.12 47 ILE B CA 1
ATOM 2889 C C . ILE B 1 47 ? 16.297 33.531 -3.668 1 82.12 47 ILE B C 1
ATOM 2891 O O . ILE B 1 47 ? 16.781 32.875 -2.74 1 82.12 47 ILE B O 1
ATOM 2895 N N . ALA B 1 48 ? 16.844 33.656 -4.801 1 80.19 48 ALA B N 1
ATOM 2896 C CA . ALA B 1 48 ? 18.094 32.969 -5.125 1 80.19 48 ALA B CA 1
ATOM 2897 C C . ALA B 1 48 ? 19.25 33.531 -4.305 1 80.19 48 ALA B C 1
ATOM 2899 O O . ALA B 1 48 ? 20.062 32.781 -3.768 1 80.19 48 ALA B O 1
ATOM 2900 N N . ALA B 1 49 ? 19.281 34.844 -4.254 1 83.44 49 ALA B N 1
ATOM 2901 C CA . ALA B 1 49 ? 20.375 35.531 -3.568 1 83.44 49 ALA B CA 1
ATOM 2902 C C . ALA B 1 49 ? 20.375 35.219 -2.078 1 83.44 49 ALA B C 1
ATOM 2904 O O . ALA B 1 49 ? 21.438 35.062 -1.47 1 83.44 49 ALA B O 1
ATOM 2905 N N . LEU B 1 50 ? 19.156 35.062 -1.57 1 82.31 50 LEU B N 1
ATOM 2906 C CA . LEU B 1 50 ? 19.031 34.875 -0.13 1 82.31 50 LEU B CA 1
ATOM 2907 C C . LEU B 1 50 ? 18.859 33.375 0.205 1 82.31 50 LEU B C 1
ATOM 2909 O O . LEU B 1 50 ? 18.766 33 1.379 1 82.31 50 LEU B O 1
ATOM 2913 N N . ASN B 1 51 ? 18.766 32.625 -0.815 1 76.81 51 ASN B N 1
ATOM 2914 C CA . ASN B 1 51 ? 18.469 31.203 -0.65 1 76.81 51 ASN B CA 1
ATOM 2915 C C . ASN B 1 51 ? 17.203 30.984 0.174 1 76.81 51 ASN B C 1
ATOM 2917 O O . ASN B 1 51 ? 17.203 30.219 1.134 1 76.81 51 ASN B O 1
ATOM 2921 N N . TYR B 1 52 ? 16.25 31.844 -0.259 1 74 52 TYR B N 1
ATOM 2922 C CA . TYR B 1 52 ? 14.984 31.828 0.469 1 74 52 TYR B CA 1
ATOM 2923 C C . TYR B 1 52 ? 14.117 30.656 0.045 1 74 52 TYR B C 1
ATOM 2925 O O . TYR B 1 52 ? 13.953 30.391 -1.149 1 74 52 TYR B O 1
ATOM 2933 N N . THR B 1 53 ? 13.68 29.875 0.978 1 63.59 53 THR B N 1
ATOM 2934 C CA . THR B 1 53 ? 12.656 28.875 0.756 1 63.59 53 THR B CA 1
ATOM 2935 C C . THR B 1 53 ? 11.383 29.203 1.533 1 63.59 53 THR B C 1
ATOM 2937 O O . THR B 1 53 ? 11.445 29.484 2.732 1 63.59 53 THR B O 1
ATOM 2940 N N . PRO B 1 54 ? 10.328 29.5 0.641 1 60.56 54 PRO B N 1
ATOM 2941 C CA . PRO B 1 54 ? 9.086 29.781 1.359 1 60.56 54 PRO B CA 1
ATOM 2942 C C . PRO B 1 54 ? 8.82 28.797 2.498 1 60.56 54 PRO B C 1
ATOM 2944 O O . PRO B 1 54 ? 9.078 27.594 2.352 1 60.56 54 PRO B O 1
ATOM 2947 N N . ASN B 1 55 ? 8.68 29.469 3.611 1 60 55 ASN B N 1
ATOM 2948 C CA . ASN B 1 55 ? 8.367 28.641 4.777 1 60 55 ASN B CA 1
ATOM 2949 C C . ASN B 1 55 ? 6.926 28.141 4.75 1 60 55 ASN B C 1
ATOM 2951 O O . ASN B 1 55 ? 6.004 28.891 5.078 1 60 55 ASN B O 1
ATOM 2955 N N . ILE B 1 56 ? 6.648 27.047 4.191 1 59.69 56 ILE B N 1
ATOM 2956 C CA . ILE B 1 56 ? 5.328 26.438 4.062 1 59.69 56 ILE B CA 1
ATOM 2957 C C . ILE B 1 56 ? 4.633 26.422 5.422 1 59.69 56 ILE B C 1
ATOM 2959 O O . ILE B 1 56 ? 3.428 26.656 5.516 1 59.69 56 ILE B O 1
ATOM 2963 N N . ARG B 1 57 ? 5.355 26.281 6.379 1 62.19 57 ARG B N 1
ATOM 2964 C CA . ARG B 1 57 ? 4.793 26.25 7.727 1 62.19 57 ARG B CA 1
ATOM 2965 C C . ARG B 1 57 ? 4.16 27.578 8.102 1 62.19 57 ARG B C 1
ATOM 2967 O O . ARG B 1 57 ? 3.08 27.609 8.688 1 62.19 57 ARG B O 1
ATOM 2974 N N . ALA B 1 58 ? 4.879 28.594 7.777 1 57.53 58 ALA B N 1
ATOM 2975 C CA . ALA B 1 58 ? 4.363 29.938 8.086 1 57.53 58 ALA B CA 1
ATOM 2976 C C . ALA B 1 58 ? 3.059 30.203 7.34 1 57.53 58 ALA B C 1
ATOM 2978 O O . ALA B 1 58 ? 2.129 30.797 7.898 1 57.53 58 ALA B O 1
ATOM 2979 N N . ARG B 1 59 ? 3.021 29.797 6.16 1 58.28 59 ARG B N 1
ATOM 2980 C CA . ARG B 1 59 ? 1.81 29.969 5.367 1 58.28 59 ARG B CA 1
ATOM 2981 C C . ARG B 1 59 ? 0.648 29.172 5.961 1 58.28 59 ARG B C 1
ATOM 2983 O O . ARG B 1 59 ? -0.48 29.672 6.02 1 58.28 59 ARG B O 1
ATOM 2990 N N . GLN B 1 60 ? 0.956 28 6.277 1 63.16 60 GLN B N 1
ATOM 2991 C CA . GLN B 1 60 ? -0.07 27.141 6.867 1 63.16 60 GLN B CA 1
ATOM 2992 C C . GLN B 1 60 ? -0.6 27.75 8.164 1 63.16 60 GLN B C 1
ATOM 2994 O O . GLN B 1 60 ? -1.796 27.656 8.453 1 63.16 60 GLN B O 1
ATOM 2999 N N . LEU B 1 61 ? 0.239 28.406 8.812 1 58.16 61 LEU B N 1
ATOM 3000 C CA . LEU B 1 61 ? -0.141 29.062 10.055 1 58.16 61 LEU B CA 1
ATOM 3001 C C . LEU B 1 61 ? -1.089 30.234 9.781 1 58.16 61 LEU B C 1
ATOM 3003 O O . LEU B 1 61 ? -2.053 30.438 10.516 1 58.16 61 LEU B O 1
ATOM 3007 N N . ARG B 1 62 ? -0.815 30.875 8.703 1 54.72 62 ARG B N 1
ATOM 3008 C CA . ARG B 1 62 ? -1.618 32.031 8.359 1 54.72 62 ARG B CA 1
ATOM 3009 C C . ARG B 1 62 ? -2.982 31.625 7.816 1 54.72 62 ARG B C 1
ATOM 3011 O O . ARG B 1 62 ? -4.004 32.219 8.18 1 54.72 62 ARG B O 1
ATOM 3018 N N . THR B 1 63 ? -2.953 30.609 7 1 62.81 63 THR B N 1
ATOM 3019 C CA . THR B 1 63 ? -4.184 30.219 6.324 1 62.81 63 THR B CA 1
ATOM 3020 C C . THR B 1 63 ? -4.953 29.203 7.152 1 62.81 63 THR B C 1
ATOM 3022 O O . THR B 1 63 ? -6.152 29 6.938 1 62.81 63 THR B O 1
ATOM 3025 N N . GLY B 1 64 ? -4.238 28.562 7.965 1 69.19 64 GLY B N 1
ATOM 3026 C CA . GLY B 1 64 ? -4.84 27.484 8.727 1 69.19 64 GLY B CA 1
ATOM 3027 C C . GLY B 1 64 ? -4.992 26.203 7.926 1 69.19 64 GLY B C 1
ATOM 3028 O O . GLY B 1 64 ? -5.613 25.25 8.391 1 69.19 64 GLY B O 1
ATOM 3029 N N . LYS B 1 65 ? -4.488 26.281 6.68 1 79.56 65 LYS B N 1
ATOM 3030 C CA . LYS B 1 65 ? -4.574 25.094 5.824 1 79.56 65 LYS B CA 1
ATOM 3031 C C . LYS B 1 65 ? -3.338 24.219 5.973 1 79.56 65 LYS B C 1
ATOM 3033 O O . LYS B 1 65 ? -2.219 24.719 6.094 1 79.56 65 LYS B O 1
ATOM 3038 N N . THR B 1 66 ? -3.561 22.953 6 1 86.81 66 THR B N 1
ATOM 3039 C CA . THR B 1 66 ? -2.457 22.016 6.152 1 86.81 66 THR B CA 1
ATOM 3040 C C . THR B 1 66 ? -2.018 21.469 4.793 1 86.81 66 THR B C 1
ATOM 3042 O O . THR B 1 66 ? -0.945 20.875 4.676 1 86.81 66 THR B O 1
ATOM 3045 N N . ASN B 1 67 ? -2.873 21.578 3.762 1 91.06 67 ASN B N 1
ATOM 3046 C CA . ASN B 1 67 ? -2.668 21 2.441 1 91.06 67 ASN B CA 1
ATOM 3047 C C . ASN B 1 67 ? -2.496 19.484 2.521 1 91.06 67 ASN B C 1
ATOM 3049 O O . ASN B 1 67 ? -1.638 18.906 1.847 1 91.06 67 ASN B O 1
ATOM 3053 N N . THR B 1 68 ? -3.273 18.906 3.391 1 94.19 68 THR B N 1
ATOM 3054 C CA . THR B 1 68 ? -3.248 17.453 3.52 1 94.19 68 THR B CA 1
ATOM 3055 C C . THR B 1 68 ? -4.656 16.875 3.391 1 94.19 68 THR B C 1
ATOM 3057 O O . THR B 1 68 ? -5.637 17.516 3.754 1 94.19 68 THR B O 1
ATOM 3060 N N . ILE B 1 69 ? -4.699 15.734 2.807 1 96.94 69 ILE B N 1
ATOM 3061 C CA . ILE B 1 69 ? -5.91 14.938 2.646 1 96.94 69 ILE B CA 1
ATOM 3062 C C . ILE B 1 69 ? -5.746 13.594 3.35 1 96.94 69 ILE B C 1
ATOM 3064 O O . ILE B 1 69 ? -4.758 12.891 3.129 1 96.94 69 ILE B O 1
ATOM 3068 N N . ALA B 1 70 ? -6.688 13.25 4.215 1 97.19 70 ALA B N 1
ATOM 3069 C CA . ALA B 1 70 ? -6.617 11.961 4.906 1 97.19 70 ALA B CA 1
ATOM 3070 C C . ALA B 1 70 ? -7.348 10.875 4.121 1 97.19 70 ALA B C 1
ATOM 3072 O O . ALA B 1 70 ? -8.469 11.086 3.656 1 97.19 70 ALA B O 1
ATOM 3073 N N . LEU B 1 71 ? -6.668 9.789 3.893 1 96.62 71 LEU B N 1
ATOM 3074 C CA . LEU B 1 71 ? -7.32 8.594 3.385 1 96.62 71 LEU B CA 1
ATOM 3075 C C . LEU B 1 71 ? -7.738 7.672 4.531 1 96.62 71 LEU B C 1
ATOM 3077 O O . LEU B 1 71 ? -6.887 7.148 5.25 1 96.62 71 LEU B O 1
ATOM 3081 N N . LEU B 1 72 ? -9.047 7.438 4.676 1 95.25 72 LEU B N 1
ATOM 3082 C CA . LEU B 1 72 ? -9.641 6.66 5.754 1 95.25 72 LEU B CA 1
ATOM 3083 C C . LEU B 1 72 ? -10.359 5.43 5.207 1 95.25 72 LEU B C 1
ATOM 3085 O O . LEU B 1 72 ? -10.664 5.367 4.012 1 95.25 72 LEU B O 1
ATOM 3089 N N . SER B 1 73 ? -10.516 4.473 6.047 1 92.44 73 SER B N 1
ATOM 3090 C CA . SER B 1 73 ? -11.281 3.281 5.684 1 92.44 73 SER B CA 1
ATOM 3091 C C . SER B 1 73 ? -12.188 2.836 6.832 1 92.44 73 SER B C 1
ATOM 3093 O O . SER B 1 73 ? -11.773 2.859 7.996 1 92.44 73 SER B O 1
ATOM 3095 N N . SER B 1 74 ? -13.398 2.479 6.504 1 89.88 74 SER B N 1
ATOM 3096 C CA . SER B 1 74 ? -14.344 1.988 7.504 1 89.88 74 SER B CA 1
ATOM 3097 C C . SER B 1 74 ? -14.211 0.482 7.699 1 89.88 74 SER B C 1
ATOM 3099 O O . SER B 1 74 ? -14.891 -0.103 8.539 1 89.88 74 SER B O 1
ATOM 3101 N N . VAL B 1 75 ? -13.312 -0.136 6.949 1 84.75 75 VAL B N 1
ATOM 3102 C CA . VAL B 1 75 ? -13.086 -1.572 7.07 1 84.75 75 VAL B CA 1
ATOM 3103 C C . VAL B 1 75 ? -12.156 -1.853 8.25 1 84.75 75 VAL B C 1
ATOM 3105 O O . VAL B 1 75 ? -11.148 -1.166 8.43 1 84.75 75 VAL B O 1
ATOM 3108 N N . PRO B 1 76 ? -12.516 -2.875 9.039 1 82.06 76 PRO B N 1
ATOM 3109 C CA . PRO B 1 76 ? -11.68 -3.172 10.203 1 82.06 76 PRO B CA 1
ATOM 3110 C C . PRO B 1 76 ? -10.281 -3.656 9.812 1 82.06 76 PRO B C 1
ATOM 3112 O O . PRO B 1 76 ? -10.094 -4.188 8.719 1 82.06 76 PRO B O 1
ATOM 3115 N N . LEU B 1 77 ? -9.406 -3.521 10.789 1 77.69 77 LEU B N 1
ATOM 3116 C CA . LEU B 1 77 ? -8.016 -3.906 10.617 1 77.69 77 LEU B CA 1
ATOM 3117 C C . LEU B 1 77 ? -7.891 -5.41 10.383 1 77.69 77 LEU B C 1
ATOM 3119 O O . LEU B 1 77 ? -7.023 -5.855 9.625 1 77.69 77 LEU B O 1
ATOM 3123 N N . ALA B 1 78 ? -8.719 -6.211 10.938 1 77 78 ALA B N 1
ATOM 3124 C CA . ALA B 1 78 ? -8.664 -7.668 10.844 1 77 78 ALA B CA 1
ATOM 3125 C C . ALA B 1 78 ? -8.859 -8.133 9.398 1 77 78 ALA B C 1
ATOM 3127 O O . ALA B 1 78 ? -8.391 -9.203 9.016 1 77 78 ALA B O 1
ATOM 3128 N N . ILE B 1 79 ? -9.547 -7.43 8.703 1 76.31 79 ILE B N 1
ATOM 3129 C CA . ILE B 1 79 ? -9.773 -7.727 7.293 1 76.31 79 ILE B CA 1
ATOM 3130 C C . ILE B 1 79 ? -8.57 -7.289 6.469 1 76.31 79 ILE B C 1
ATOM 3132 O O . ILE B 1 79 ? -8.148 -7.988 5.543 1 76.31 79 ILE B O 1
ATOM 3136 N N . ALA B 1 80 ? -7.926 -6.266 6.98 1 63.25 80 ALA B N 1
ATOM 3137 C CA . ALA B 1 80 ? -6.836 -5.645 6.23 1 63.25 80 ALA B CA 1
ATOM 3138 C C . ALA B 1 80 ? -5.484 -6.188 6.68 1 63.25 80 ALA B C 1
ATOM 3140 O O . ALA B 1 80 ? -4.441 -5.758 6.188 1 63.25 80 ALA B O 1
ATOM 3141 N N . SER B 1 81 ? -5.352 -7.184 7.535 1 58.84 81 SER B N 1
ATOM 3142 C CA . SER B 1 81 ? -4.098 -7.602 8.156 1 58.84 81 SER B CA 1
ATOM 3143 C C . SER B 1 81 ? -3.395 -8.672 7.32 1 58.84 81 SER B C 1
ATOM 3145 O O . SER B 1 81 ? -3.994 -9.25 6.414 1 58.84 81 SER B O 1
ATOM 3147 N N . GLY B 1 82 ? -2.062 -8.805 7.566 1 55.91 82 GLY B N 1
ATOM 3148 C CA . GLY B 1 82 ? -1.2 -9.781 6.914 1 55.91 82 GLY B CA 1
ATOM 3149 C C . GLY B 1 82 ? -0.518 -9.234 5.676 1 55.91 82 GLY B C 1
ATOM 3150 O O . GLY B 1 82 ? -0.592 -8.031 5.398 1 55.91 82 GLY B O 1
ATOM 3151 N N . ALA B 1 83 ? 0.399 -10.055 5.16 1 50.34 83 ALA B N 1
ATOM 3152 C CA . ALA B 1 83 ? 1.2 -9.695 3.994 1 50.34 83 ALA B CA 1
ATOM 3153 C C . ALA B 1 83 ? 0.332 -9.078 2.902 1 50.34 83 ALA B C 1
ATOM 3155 O O . ALA B 1 83 ? 0.808 -8.258 2.113 1 50.34 83 ALA B O 1
ATOM 3156 N N . SER B 1 84 ? -0.869 -9.648 2.832 1 50.16 84 SER B N 1
ATOM 3157 C CA . SER B 1 84 ? -1.841 -9.227 1.83 1 50.16 84 SER B CA 1
ATOM 3158 C C . SER B 1 84 ? -2.545 -7.938 2.25 1 50.16 84 SER B C 1
ATOM 3160 O O . SER B 1 84 ? -3.479 -7.488 1.582 1 50.16 84 SER B O 1
ATOM 3162 N N . ARG B 1 85 ? -2.033 -7.5 3.518 1 48.31 85 ARG B N 1
ATOM 3163 C CA . ARG B 1 85 ? -2.689 -6.445 4.281 1 48.31 85 ARG B CA 1
ATOM 3164 C C . ARG B 1 85 ? -3.051 -5.266 3.385 1 48.31 85 ARG B C 1
ATOM 3166 O O . ARG B 1 85 ? -4.008 -4.539 3.662 1 48.31 85 ARG B O 1
ATOM 3173 N N . LEU B 1 86 ? -2.246 -4.969 2.41 1 55.78 86 LEU B N 1
ATOM 3174 C CA . LEU B 1 86 ? -2.371 -3.58 1.984 1 55.78 86 LEU B CA 1
ATOM 3175 C C . LEU B 1 86 ? -3.188 -3.475 0.702 1 55.78 86 LEU B C 1
ATOM 3177 O O . LEU B 1 86 ? -3.074 -2.492 -0.034 1 55.78 86 LEU B O 1
ATOM 3181 N N . GLY B 1 87 ? -4.254 -4.434 0.67 1 74.75 87 GLY B N 1
ATOM 3182 C CA . GLY B 1 87 ? -5.238 -4.738 -0.358 1 74.75 87 GLY B CA 1
ATOM 3183 C C . GLY B 1 87 ? -5.828 -3.498 -1.002 1 74.75 87 GLY B C 1
ATOM 3184 O O . GLY B 1 87 ? -5.109 -2.705 -1.613 1 74.75 87 GLY B O 1
ATOM 3185 N N . PHE B 1 88 ? -7.105 -3.188 -0.745 1 81.88 88 PHE B N 1
ATOM 3186 C CA . PHE B 1 88 ? -8.016 -2.225 -1.355 1 81.88 88 PHE B CA 1
ATOM 3187 C C . PHE B 1 88 ? -7.566 -0.797 -1.064 1 81.88 88 PHE B C 1
ATOM 3189 O O . PHE B 1 88 ? -7.379 0 -1.985 1 81.88 88 PHE B O 1
ATOM 3196 N N . MET B 1 89 ? -7.145 -0.528 0.106 1 88.94 89 MET B N 1
ATOM 3197 C CA . MET B 1 89 ? -6.754 0.81 0.541 1 88.94 89 MET B CA 1
ATOM 3198 C C . MET B 1 89 ? -5.426 1.222 -0.091 1 88.94 89 MET B C 1
ATOM 3200 O O . MET B 1 89 ? -5.273 2.361 -0.535 1 88.94 89 MET B O 1
ATOM 3204 N N . MET B 1 90 ? -4.57 0.331 -0.144 1 86.56 90 MET B N 1
ATOM 3205 C CA . MET B 1 90 ? -3.25 0.653 -0.671 1 86.56 90 MET B CA 1
ATOM 3206 C C . MET B 1 90 ? -3.307 0.889 -2.178 1 86.56 90 MET B C 1
ATOM 3208 O O . MET B 1 90 ? -2.553 1.704 -2.711 1 86.56 90 MET B O 1
ATOM 3212 N N . GLU B 1 91 ? -4.156 0.186 -2.834 1 86.69 91 GLU B N 1
ATOM 3213 C CA . GLU B 1 91 ? -4.324 0.406 -4.266 1 86.69 91 GLU B CA 1
ATOM 3214 C C . GLU B 1 91 ? -4.891 1.795 -4.547 1 86.69 91 GLU B C 1
ATOM 3216 O O . GLU B 1 91 ? -4.555 2.414 -5.559 1 86.69 91 GLU B O 1
ATOM 3221 N N . VAL B 1 92 ? -5.66 2.234 -3.646 1 91.19 92 VAL B N 1
ATOM 3222 C CA . VAL B 1 92 ? -6.242 3.566 -3.771 1 91.19 92 VAL B CA 1
ATOM 3223 C C . VAL B 1 92 ? -5.207 4.621 -3.377 1 91.19 92 VAL B C 1
ATOM 3225 O O . VAL B 1 92 ? -5.152 5.699 -3.973 1 91.19 92 VAL B O 1
ATOM 3228 N N . ALA B 1 93 ? -4.363 4.305 -2.473 1 91.69 93 ALA B N 1
ATOM 3229 C CA . ALA B 1 93 ? -3.502 5.258 -1.781 1 91.69 93 ALA B CA 1
ATOM 3230 C C . ALA B 1 93 ? -2.486 5.875 -2.738 1 91.69 93 ALA B C 1
ATOM 3232 O O . ALA B 1 93 ? -2.309 7.094 -2.766 1 91.69 93 ALA B O 1
ATOM 3233 N N . LEU B 1 94 ? -1.836 5.09 -3.514 1 87.12 94 LEU B N 1
ATOM 3234 C CA . LEU B 1 94 ? -0.742 5.621 -4.32 1 87.12 94 LEU B CA 1
ATOM 3235 C C . LEU B 1 94 ? -1.263 6.594 -5.375 1 87.12 94 LEU B C 1
ATOM 3237 O O . LEU B 1 94 ? -0.719 7.688 -5.539 1 87.12 94 LEU B O 1
ATOM 3241 N N . THR B 1 95 ? -2.279 6.164 -6.102 1 90.81 95 THR B N 1
ATOM 3242 C CA . THR B 1 95 ? -2.871 7.043 -7.105 1 90.81 95 THR B CA 1
ATOM 3243 C C . THR B 1 95 ? -3.383 8.328 -6.461 1 90.81 95 THR B C 1
ATOM 3245 O O . THR B 1 95 ? -3.18 9.422 -6.996 1 90.81 95 THR B O 1
ATOM 3248 N N . SER B 1 96 ? -3.977 8.18 -5.328 1 95 96 SER B N 1
ATOM 3249 C CA . SER B 1 96 ? -4.465 9.352 -4.605 1 95 96 SER B CA 1
ATOM 3250 C C . SER B 1 96 ? -3.318 10.273 -4.207 1 95 96 SER B C 1
ATOM 3252 O O . SER B 1 96 ? -3.422 11.492 -4.34 1 95 96 SER B O 1
ATOM 3254 N N . ALA B 1 97 ? -2.287 9.68 -3.717 1 94.06 97 ALA B N 1
ATOM 3255 C CA . ALA B 1 97 ? -1.129 10.469 -3.291 1 94.06 97 ALA B CA 1
ATOM 3256 C C . ALA B 1 97 ? -0.528 11.234 -4.461 1 94.06 97 ALA B C 1
ATOM 3258 O O . ALA B 1 97 ? -0.196 12.422 -4.332 1 94.06 97 ALA B O 1
ATOM 3259 N N . MET B 1 98 ? -0.397 10.578 -5.605 1 91.75 98 MET B N 1
ATOM 3260 C CA . MET B 1 98 ? 0.171 11.203 -6.797 1 91.75 98 MET B CA 1
ATOM 3261 C C . MET B 1 98 ? -0.683 12.383 -7.254 1 91.75 98 MET B C 1
ATOM 3263 O O . MET B 1 98 ? -0.167 13.484 -7.473 1 91.75 98 MET B O 1
ATOM 3267 N N . MET B 1 99 ? -1.927 12.219 -7.312 1 95.06 99 MET B N 1
ATOM 3268 C CA . MET B 1 99 ? -2.828 13.258 -7.797 1 95.06 99 MET B CA 1
ATOM 3269 C C . MET B 1 99 ? -2.934 14.398 -6.789 1 95.06 99 MET B C 1
ATOM 3271 O O . MET B 1 99 ? -3.002 15.57 -7.176 1 95.06 99 MET B O 1
ATOM 3275 N N . ALA B 1 100 ? -3.014 14.016 -5.531 1 95.56 100 ALA B N 1
ATOM 3276 C CA . ALA B 1 100 ? -3.053 15.055 -4.504 1 95.56 100 ALA B CA 1
ATOM 3277 C C . ALA B 1 100 ? -1.819 15.953 -4.582 1 95.56 100 ALA B C 1
ATOM 3279 O O . ALA B 1 100 ? -1.924 17.172 -4.461 1 95.56 100 ALA B O 1
ATOM 3280 N N . LEU B 1 101 ? -0.697 15.344 -4.758 1 92.88 101 LEU B N 1
ATOM 3281 C CA . LEU B 1 101 ? 0.546 16.109 -4.801 1 92.88 101 LEU B CA 1
ATOM 3282 C C . LEU B 1 101 ? 0.561 17.047 -5.996 1 92.88 101 LEU B C 1
ATOM 3284 O O . LEU B 1 101 ? 1.08 18.172 -5.906 1 92.88 101 LEU B O 1
ATOM 3288 N N . GLU B 1 102 ? 0.004 16.562 -7.098 1 91.56 102 GLU B N 1
ATOM 3289 C CA . GLU B 1 102 ? -0.136 17.438 -8.266 1 91.56 102 GLU B CA 1
ATOM 3290 C C . GLU B 1 102 ? -0.952 18.688 -7.934 1 91.56 102 GLU B C 1
ATOM 3292 O O . GLU B 1 102 ? -0.797 19.719 -8.578 1 91.56 102 GLU B O 1
ATOM 3297 N N . LYS B 1 103 ? -1.806 18.562 -7 1 92.75 103 LYS B N 1
ATOM 3298 C CA . LYS B 1 103 ? -2.65 19.672 -6.559 1 92.75 103 LYS B CA 1
ATOM 3299 C C . LYS B 1 103 ? -2.08 20.328 -5.309 1 92.75 103 LYS B C 1
ATOM 3301 O O . LYS B 1 103 ? -2.811 20.984 -4.555 1 92.75 103 LYS B O 1
ATOM 3306 N N . GLN B 1 104 ? -0.803 20.047 -5.031 1 90.38 104 GLN B N 1
ATOM 3307 C CA . GLN B 1 104 ? -0.054 20.656 -3.938 1 90.38 104 GLN B CA 1
ATOM 3308 C C . GLN B 1 104 ? -0.626 20.25 -2.582 1 90.38 104 GLN B C 1
ATOM 3310 O O . GLN B 1 104 ? -0.688 21.062 -1.658 1 90.38 104 GLN B O 1
ATOM 3315 N N . HIS B 1 105 ? -1.152 19.062 -2.539 1 94.06 105 HIS B N 1
ATOM 3316 C CA . HIS B 1 105 ? -1.601 18.422 -1.303 1 94.06 105 HIS B CA 1
ATOM 3317 C C . HIS B 1 105 ? -0.876 17.109 -1.066 1 94.06 105 HIS B C 1
ATOM 3319 O O . HIS B 1 105 ? -0.424 16.453 -2.016 1 94.06 105 HIS B O 1
ATOM 3325 N N . ALA B 1 106 ? -0.726 16.828 0.204 1 94.69 106 ALA B N 1
ATOM 3326 C CA . ALA B 1 106 ? -0.147 15.523 0.546 1 94.69 106 ALA B CA 1
ATOM 3327 C C . ALA B 1 106 ? -1.206 14.586 1.113 1 94.69 106 ALA B C 1
ATOM 3329 O O . ALA B 1 106 ? -2.201 15.031 1.688 1 94.69 106 ALA B O 1
ATOM 3330 N N . LEU B 1 107 ? -0.963 13.312 0.946 1 96.81 107 LEU B N 1
ATOM 3331 C CA . LEU B 1 107 ? -1.906 12.305 1.422 1 96.81 107 LEU B CA 1
ATOM 3332 C C . LEU B 1 107 ? -1.449 11.719 2.754 1 96.81 107 LEU B C 1
ATOM 3334 O O . LEU B 1 107 ? -0.326 11.219 2.865 1 96.81 107 LEU B O 1
ATOM 3338 N N . ILE B 1 108 ? -2.357 11.789 3.725 1 96.25 108 ILE B N 1
ATOM 3339 C CA . ILE B 1 108 ? -2.154 11.117 5.004 1 96.25 108 ILE B CA 1
ATOM 3340 C C . ILE B 1 108 ? -2.787 9.734 4.969 1 96.25 108 ILE B C 1
ATOM 3342 O O . ILE B 1 108 ? -3.977 9.594 4.668 1 96.25 108 ILE B O 1
ATOM 3346 N N . LEU B 1 109 ? -1.953 8.75 5.211 1 94.88 109 LEU B N 1
ATOM 3347 C CA . LEU B 1 109 ? -2.441 7.379 5.297 1 94.88 109 LEU B CA 1
ATOM 3348 C C . LEU B 1 109 ? -2.881 7.047 6.719 1 94.88 109 LEU B C 1
ATOM 3350 O O . LEU B 1 109 ? -2.055 7.008 7.633 1 94.88 109 LEU B O 1
ATOM 3354 N N . VAL B 1 110 ? -4.152 6.766 6.902 1 93.19 110 VAL B N 1
ATOM 3355 C CA . VAL B 1 110 ? -4.684 6.449 8.227 1 93.19 110 VAL B CA 1
ATOM 3356 C C . VAL B 1 110 ? -5.043 4.969 8.289 1 93.19 110 VAL B C 1
ATOM 3358 O O . VAL B 1 110 ? -5.844 4.48 7.492 1 93.19 110 VAL B O 1
ATOM 3361 N N . PRO B 1 111 ? -4.434 4.262 9.242 1 88.69 111 PRO B N 1
ATOM 3362 C CA . PRO B 1 111 ? -4.781 2.844 9.359 1 88.69 111 PRO B CA 1
ATOM 3363 C C . PRO B 1 111 ? -6.273 2.619 9.586 1 88.69 111 PRO B C 1
ATOM 3365 O O . PRO B 1 111 ? -6.926 3.418 10.266 1 88.69 111 PRO B O 1
ATOM 3368 N N . PRO B 1 112 ? -6.723 1.505 9.055 1 83.62 112 PRO B N 1
ATOM 3369 C CA . PRO B 1 112 ? -8.141 1.195 9.25 1 83.62 112 PRO B CA 1
ATOM 3370 C C . PRO B 1 112 ? -8.539 1.179 10.727 1 83.62 112 PRO B C 1
ATOM 3372 O O . PRO B 1 112 ? -7.797 0.668 11.57 1 83.62 112 PRO B O 1
ATOM 3375 N N . GLY B 1 113 ? -9.695 1.784 10.961 1 75.5 113 GLY B N 1
ATOM 3376 C CA . GLY B 1 113 ? -10.258 1.767 12.305 1 75.5 113 GLY B CA 1
ATOM 3377 C C . GLY B 1 113 ? -9.695 2.852 13.203 1 75.5 113 GLY B C 1
ATOM 3378 O O . GLY B 1 113 ? -10.141 3.02 14.336 1 75.5 113 GLY B O 1
ATOM 3379 N N . ALA B 1 114 ? -8.734 3.561 12.758 1 81.44 114 ALA B N 1
ATOM 3380 C CA . ALA B 1 114 ? -8.125 4.602 13.586 1 81.44 114 ALA B CA 1
ATOM 3381 C C . ALA B 1 114 ? -8.805 5.949 13.359 1 81.44 114 ALA B C 1
ATOM 3383 O O . ALA B 1 114 ? -9.383 6.188 12.305 1 81.44 114 ALA B O 1
ATOM 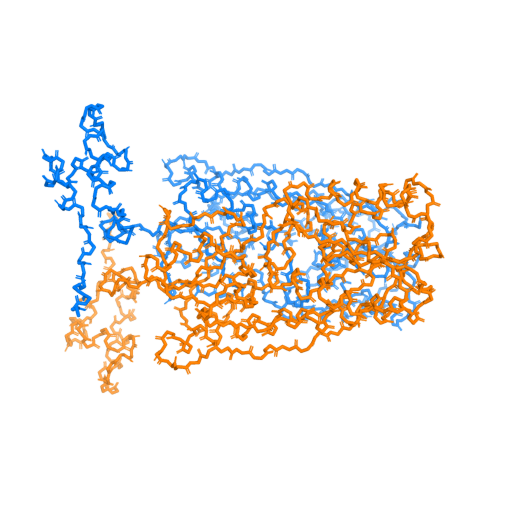3384 N N . ASN B 1 115 ? -8.844 6.758 14.414 1 78.69 115 ASN B N 1
ATOM 3385 C CA . ASN B 1 115 ? -9.305 8.141 14.328 1 78.69 115 ASN B CA 1
ATOM 3386 C C . ASN B 1 115 ? -8.141 9.117 14.336 1 78.69 115 ASN B C 1
ATOM 3388 O O . ASN B 1 115 ? -7.52 9.344 15.383 1 78.69 115 ASN B O 1
ATOM 3392 N N . PRO B 1 116 ? -7.93 9.727 13.227 1 82.19 116 PRO B N 1
ATOM 3393 C CA . PRO B 1 116 ? -6.758 10.602 13.141 1 82.19 116 PRO B CA 1
ATOM 3394 C C . PRO B 1 116 ? -7.02 12 13.711 1 82.19 116 PRO B C 1
ATOM 3396 O O . PRO B 1 116 ? -6.082 12.766 13.93 1 82.19 116 PRO B O 1
ATOM 3399 N N . LEU B 1 117 ? -8.203 12.375 14 1 82.19 117 LEU B N 1
ATOM 3400 C CA . LEU B 1 117 ? -8.57 13.75 14.32 1 82.19 117 LEU B CA 1
ATOM 3401 C C . LEU B 1 117 ? -7.977 14.172 15.664 1 82.19 117 LEU B C 1
ATOM 3403 O O . LEU B 1 117 ? -7.828 15.367 15.938 1 82.19 117 LEU B O 1
ATOM 3407 N N . ASP B 1 118 ? -7.652 13.164 16.406 1 75.5 118 ASP B N 1
ATOM 3408 C CA . ASP B 1 118 ? -7.062 13.477 17.703 1 75.5 118 ASP B CA 1
ATOM 3409 C C . ASP B 1 118 ? -5.559 13.688 17.594 1 75.5 118 ASP B C 1
ATOM 3411 O O . ASP B 1 118 ? -4.938 14.281 18.484 1 75.5 118 ASP B O 1
ATOM 3415 N N . ALA B 1 119 ? -5.027 13.266 16.531 1 79.31 119 ALA B N 1
ATOM 3416 C CA . ALA B 1 119 ? -3.572 13.258 16.438 1 79.31 119 ALA B CA 1
ATOM 3417 C C . ALA B 1 119 ? -3.084 14.328 15.461 1 79.31 119 ALA B C 1
ATOM 3419 O O . ALA B 1 119 ? -2.037 14.945 15.688 1 79.31 119 ALA B O 1
ATOM 3420 N N . VAL B 1 120 ? -3.852 14.547 14.422 1 85 120 VAL B N 1
ATOM 3421 C CA . VAL B 1 120 ? -3.342 15.398 13.359 1 85 120 VAL B CA 1
ATOM 3422 C C . VAL B 1 120 ? -4.492 16.172 12.727 1 85 120 VAL B C 1
ATOM 3424 O O . VAL B 1 120 ? -5.645 15.742 12.773 1 85 120 VAL B O 1
ATOM 3427 N N . SER B 1 121 ? -4.125 17.359 12.203 1 84.56 121 SER B N 1
ATOM 3428 C CA . SER B 1 121 ? -5.078 18.141 11.43 1 84.56 121 SER B CA 1
ATOM 3429 C C . SER B 1 121 ? -4.918 17.906 9.93 1 84.56 121 SER B C 1
ATOM 3431 O O . SER B 1 121 ? -3.807 17.656 9.461 1 84.56 121 SER B O 1
ATOM 3433 N N . PHE B 1 122 ? -6.02 17.906 9.211 1 91.56 122 PHE B N 1
ATOM 3434 C CA . PHE B 1 122 ? -6.023 17.812 7.754 1 91.56 122 PHE B CA 1
ATOM 3435 C C . PHE B 1 122 ? -7.223 18.547 7.172 1 91.56 122 PHE B C 1
ATOM 3437 O O . PHE B 1 122 ? -8.195 18.828 7.879 1 91.56 122 PHE B O 1
ATOM 3444 N N . ASP B 1 123 ? -7.117 18.859 5.875 1 92.12 123 ASP B N 1
ATOM 3445 C CA . ASP B 1 123 ? -8.062 19.797 5.266 1 92.12 123 ASP B CA 1
ATOM 3446 C C . ASP B 1 123 ? -9.273 19.047 4.699 1 92.12 123 ASP B C 1
ATOM 3448 O O . ASP B 1 123 ? -10.352 19.625 4.543 1 92.12 123 ASP B O 1
ATOM 3452 N N . ALA B 1 124 ? -9.117 17.875 4.273 1 96.31 124 ALA B N 1
ATOM 3453 C CA . ALA B 1 124 ? -10.172 17.078 3.652 1 96.31 124 ALA B CA 1
ATOM 3454 C C . ALA B 1 124 ? -9.898 15.586 3.824 1 96.31 124 ALA B C 1
ATOM 3456 O O . ALA B 1 124 ? -8.828 15.195 4.305 1 96.31 124 ALA B O 1
ATOM 3457 N N . ALA B 1 125 ? -10.922 14.773 3.465 1 97.38 125 ALA B N 1
ATOM 3458 C CA . ALA B 1 125 ? -10.75 13.328 3.646 1 97.38 125 ALA B CA 1
ATOM 3459 C C . ALA B 1 125 ? -11.43 12.547 2.523 1 97.38 125 ALA B C 1
ATOM 3461 O O . ALA B 1 125 ? -12.352 13.055 1.88 1 97.38 125 ALA B O 1
ATOM 3462 N N . ILE B 1 126 ? -10.867 11.445 2.248 1 97.81 126 ILE B N 1
ATOM 3463 C CA . ILE B 1 126 ? -11.516 10.391 1.479 1 97.81 126 ILE B CA 1
ATOM 3464 C C . ILE B 1 126 ? -11.781 9.188 2.381 1 97.81 126 ILE B C 1
ATOM 3466 O O . ILE B 1 126 ? -10.883 8.711 3.076 1 97.81 126 ILE B O 1
ATOM 3470 N N . LEU B 1 127 ? -13.016 8.742 2.451 1 96.5 127 LEU B N 1
ATOM 3471 C CA . LEU B 1 127 ? -13.383 7.586 3.256 1 96.5 127 LEU B CA 1
ATOM 3472 C C . LEU B 1 127 ? -13.812 6.422 2.369 1 96.5 127 LEU B C 1
ATOM 3474 O O . LEU B 1 127 ? -14.734 6.555 1.564 1 96.5 127 LEU B O 1
ATOM 3478 N N . ILE B 1 128 ? -13.109 5.285 2.514 1 95.38 128 ILE B N 1
ATOM 3479 C CA . ILE B 1 128 ? -13.391 4.098 1.715 1 95.38 128 ILE B CA 1
ATOM 3480 C C . ILE B 1 128 ? -14.516 3.299 2.361 1 95.38 128 ILE B C 1
ATOM 3482 O O . ILE B 1 128 ? -14.406 2.887 3.52 1 95.38 128 ILE B O 1
ATOM 3486 N N . GLU B 1 129 ? -15.57 3.105 1.618 1 94.44 129 GLU B N 1
ATOM 3487 C CA . GLU B 1 129 ? -16.703 2.221 1.904 1 94.44 129 GLU B CA 1
ATOM 3488 C C . GLU B 1 129 ? -17.297 2.514 3.279 1 94.44 129 GLU B C 1
ATOM 3490 O O . GLU B 1 129 ? -17.25 1.666 4.172 1 94.44 129 GLU B O 1
ATOM 3495 N N . PRO B 1 130 ? -17.969 3.604 3.416 1 96.19 130 PRO B N 1
ATOM 3496 C CA . PRO B 1 130 ? -18.594 3.955 4.695 1 96.19 130 PRO B CA 1
ATOM 3497 C C . PRO B 1 130 ? -19.688 2.98 5.102 1 96.19 130 PRO B C 1
ATOM 3499 O O . PRO B 1 130 ? -20.406 2.459 4.246 1 96.19 130 PRO B O 1
ATOM 3502 N N . ALA B 1 131 ? -19.766 2.779 6.41 1 95.88 131 ALA B N 1
ATOM 3503 C CA . ALA B 1 131 ? -20.859 2 6.977 1 95.88 131 ALA B CA 1
ATOM 3504 C C . ALA B 1 131 ? -22.078 2.875 7.223 1 95.88 131 ALA B C 1
ATOM 3506 O O . ALA B 1 131 ? -22 4.105 7.176 1 95.88 131 ALA B O 1
ATOM 3507 N N . GLU B 1 132 ? -23.188 2.188 7.359 1 96.38 132 GLU B N 1
ATOM 3508 C CA . GLU B 1 132 ? -24.344 2.91 7.895 1 96.38 132 GLU B CA 1
ATOM 3509 C C . GLU B 1 132 ? -24.016 3.539 9.25 1 96.38 132 GLU B C 1
ATOM 3511 O O . GLU B 1 132 ? -23.453 2.885 10.125 1 96.38 132 GLU B O 1
ATOM 3516 N N . ASN B 1 133 ? -24.312 4.863 9.398 1 94.06 133 ASN B N 1
ATOM 3517 C CA . ASN B 1 133 ? -24 5.605 10.617 1 94.06 133 ASN B CA 1
ATOM 3518 C C . ASN B 1 133 ? -22.516 5.543 10.938 1 94.06 133 ASN B C 1
ATOM 3520 O O . ASN B 1 133 ? -22.125 5.309 12.086 1 94.06 133 ASN B O 1
ATOM 3524 N N . ASP B 1 134 ? -21.75 5.691 9.984 1 94.56 134 ASP B N 1
ATOM 3525 C CA . ASP B 1 134 ? -20.297 5.562 10.109 1 94.56 134 ASP B CA 1
ATOM 3526 C C . ASP B 1 134 ? -19.75 6.582 11.102 1 94.56 134 ASP B C 1
ATOM 3528 O O . ASP B 1 134 ? -19.922 7.789 10.922 1 94.56 134 ASP B O 1
ATOM 3532 N N . PRO B 1 135 ? -19.031 6.121 12.102 1 92.19 135 PRO B N 1
ATOM 3533 C CA . PRO B 1 135 ? -18.516 7.043 13.117 1 92.19 135 PRO B CA 1
ATOM 3534 C C . PRO B 1 135 ? -17.469 8 12.562 1 92.19 135 PRO B C 1
ATOM 3536 O O . PRO B 1 135 ? -17.359 9.133 13.031 1 92.19 135 PRO B O 1
ATOM 3539 N N . GLN B 1 136 ? -16.719 7.586 11.609 1 92.69 136 GLN B N 1
ATOM 3540 C CA . GLN B 1 136 ? -15.711 8.469 11.031 1 92.69 136 GLN B CA 1
ATOM 3541 C C . GLN B 1 136 ? -16.359 9.609 10.258 1 92.69 136 GLN B C 1
ATOM 3543 O O . GLN B 1 136 ? -15.891 10.75 10.32 1 92.69 136 GLN B O 1
ATOM 3548 N N . LEU B 1 137 ? -17.391 9.273 9.523 1 93.12 137 LEU B N 1
ATOM 3549 C CA . LEU B 1 137 ? -18.109 10.312 8.797 1 93.12 137 LEU B CA 1
ATOM 3550 C C . LEU B 1 137 ? -18.719 11.336 9.75 1 93.12 137 LEU B C 1
ATOM 3552 O O . LEU B 1 137 ? -18.688 12.539 9.484 1 93.12 137 LEU B O 1
ATOM 3556 N N . GLN B 1 138 ? -19.219 10.828 10.797 1 90.81 138 GLN B N 1
ATOM 3557 C CA . GLN B 1 138 ? -19.797 11.703 11.805 1 90.81 138 GLN B CA 1
ATOM 3558 C C . GLN B 1 138 ? -18.75 12.625 12.422 1 90.81 138 GLN B C 1
ATOM 3560 O O . GLN B 1 138 ? -18.984 13.82 12.586 1 90.81 138 GLN B O 1
ATOM 3565 N N . ALA B 1 139 ? -17.641 12.078 12.734 1 88.25 139 ALA B N 1
ATOM 3566 C CA . ALA B 1 139 ? -16.531 12.852 13.312 1 88.25 139 ALA B CA 1
ATOM 3567 C C . ALA B 1 139 ? -16.062 13.93 12.352 1 88.25 139 ALA B C 1
ATOM 3569 O O . ALA B 1 139 ? -15.797 15.062 12.766 1 88.25 139 ALA B O 1
ATOM 3570 N N . LEU B 1 140 ? -15.938 13.594 11.078 1 91.31 140 LEU B N 1
ATOM 3571 C CA . LEU B 1 140 ? -15.516 14.555 10.062 1 91.31 140 LEU B CA 1
ATOM 3572 C C . LEU B 1 140 ? -16.531 15.688 9.938 1 91.31 140 LEU B C 1
ATOM 3574 O O . LEU B 1 140 ? -16.141 16.859 9.859 1 91.31 140 LEU B O 1
ATOM 3578 N N . ALA B 1 141 ? -17.766 15.336 9.906 1 89.25 141 ALA B N 1
ATOM 3579 C CA . ALA B 1 141 ? -18.828 16.328 9.82 1 89.25 141 ALA B CA 1
ATOM 3580 C C . ALA B 1 141 ? -18.797 17.281 11.008 1 89.25 141 ALA B C 1
ATOM 3582 O O . ALA B 1 141 ? -18.906 18.5 10.844 1 89.25 141 ALA B O 1
ATOM 3583 N N . GLN B 1 142 ? -18.625 16.688 12.125 1 82.69 142 GLN B N 1
ATOM 3584 C CA . GLN B 1 142 ? -18.562 17.484 13.352 1 82.69 142 GLN B CA 1
ATOM 3585 C C . GLN B 1 142 ? -17.359 18.422 13.336 1 82.69 142 GLN B C 1
ATOM 3587 O O . GLN B 1 142 ? -17.453 19.547 13.836 1 82.69 142 GLN B O 1
ATOM 3592 N N . ALA B 1 143 ? -16.312 17.969 12.766 1 82.62 143 ALA B N 1
ATOM 3593 C CA . ALA B 1 143 ? -15.086 18.766 12.695 1 82.62 143 ALA B CA 1
ATOM 3594 C C . ALA B 1 143 ? -15.141 19.766 11.539 1 82.62 143 ALA B C 1
ATOM 3596 O O . ALA B 1 143 ? -14.25 20.594 11.383 1 82.62 143 ALA B O 1
ATOM 3597 N N . GLY B 1 144 ? -16.219 19.672 10.742 1 88.12 144 GLY B N 1
ATOM 3598 C CA . GLY B 1 144 ? -16.344 20.562 9.594 1 88.12 144 GLY B CA 1
ATOM 3599 C C . GLY B 1 144 ? -15.359 20.234 8.477 1 88.12 144 GLY B C 1
ATOM 3600 O O . GLY B 1 144 ? -14.969 21.125 7.719 1 88.12 144 GLY B O 1
ATOM 3601 N N . ILE B 1 145 ? -14.898 19.016 8.391 1 91.25 145 ILE B N 1
ATOM 3602 C CA . ILE B 1 145 ? -13.93 18.609 7.387 1 91.25 145 ILE B CA 1
ATOM 3603 C C . ILE B 1 145 ? -14.648 18 6.184 1 91.25 145 ILE B C 1
ATOM 3605 O O . ILE B 1 145 ? -15.352 17 6.312 1 91.25 145 ILE B O 1
ATOM 3609 N N . PRO B 1 146 ? -14.484 18.625 4.973 1 95.44 146 PRO B N 1
ATOM 3610 C CA . PRO B 1 146 ? -15.094 18.062 3.768 1 95.44 146 PRO B CA 1
ATOM 3611 C C . PRO B 1 146 ? -14.609 16.641 3.477 1 95.44 146 PRO B C 1
ATOM 3613 O O . PRO B 1 146 ? -13.445 16.328 3.707 1 95.44 146 PRO B O 1
ATOM 3616 N N . CYS B 1 147 ? -15.555 15.852 2.908 1 96.12 147 CYS B N 1
ATOM 3617 C CA . CYS B 1 147 ? -15.227 14.445 2.672 1 96.12 147 CYS B CA 1
ATOM 3618 C C . CYS B 1 147 ? -15.914 13.93 1.412 1 96.12 147 CYS B C 1
ATOM 3620 O O . CYS B 1 147 ? -17.047 14.336 1.104 1 96.12 147 CYS B O 1
ATOM 3622 N N . VAL B 1 148 ? -15.195 13.117 0.674 1 97.81 148 VAL B N 1
ATOM 3623 C CA . VAL B 1 148 ? -15.75 12.273 -0.383 1 97.81 148 VAL B CA 1
ATOM 3624 C C . VAL B 1 148 ? -15.594 10.805 -0.005 1 97.81 148 VAL B C 1
ATOM 3626 O O . VAL B 1 148 ? -14.617 10.422 0.641 1 97.81 148 VAL B O 1
ATOM 3629 N N . THR B 1 149 ? -16.609 10.016 -0.356 1 97.75 149 THR B N 1
ATOM 3630 C CA . THR B 1 149 ? -16.516 8.602 -0.035 1 97.75 149 THR B CA 1
ATOM 3631 C C . THR B 1 149 ? -16.344 7.766 -1.303 1 97.75 149 THR B C 1
ATOM 3633 O O . THR B 1 149 ? -16.797 8.164 -2.379 1 97.75 149 THR B O 1
ATOM 3636 N N . ILE B 1 150 ? -15.602 6.727 -1.226 1 97.12 150 ILE B N 1
ATOM 3637 C CA . ILE B 1 150 ? -15.586 5.668 -2.23 1 97.12 150 ILE B CA 1
ATOM 3638 C C . ILE B 1 150 ? -16.641 4.621 -1.891 1 97.12 150 ILE B C 1
ATOM 3640 O O . ILE B 1 150 ? -16.469 3.83 -0.96 1 97.12 150 ILE B O 1
ATOM 3644 N N . GLY B 1 151 ? -17.672 4.582 -2.674 1 97.12 151 GLY B N 1
ATOM 3645 C CA . GLY B 1 151 ? -18.891 3.887 -2.303 1 97.12 151 GLY B CA 1
ATOM 3646 C C . GLY B 1 151 ? -19.906 4.785 -1.616 1 97.12 151 GLY B C 1
ATOM 3647 O O . GLY B 1 151 ? -19.547 5.637 -0.805 1 97.12 151 GLY B O 1
ATOM 3648 N N . ARG B 1 152 ? -21.156 4.594 -1.869 1 96.62 152 ARG B N 1
ATOM 3649 C CA . ARG B 1 152 ? -22.234 5.41 -1.319 1 96.62 152 ARG B CA 1
ATOM 3650 C C . ARG B 1 152 ? -22.484 5.078 0.149 1 96.62 152 ARG B C 1
ATOM 3652 O O . ARG B 1 152 ? -22.453 3.91 0.539 1 96.62 152 ARG B O 1
ATOM 3659 N N . THR B 1 153 ? -22.688 6.133 0.944 1 96.12 153 THR B N 1
ATOM 3660 C CA . THR B 1 153 ? -23.062 5.922 2.336 1 96.12 153 THR B CA 1
ATOM 3661 C C . THR B 1 153 ? -24.484 5.371 2.424 1 96.12 153 THR B C 1
ATOM 3663 O O . THR B 1 153 ? -25.422 5.973 1.897 1 96.12 153 THR B O 1
ATOM 3666 N N . PRO B 1 154 ? -24.625 4.266 3.055 1 96.5 154 PRO B N 1
ATOM 3667 C CA . PRO B 1 154 ? -25.969 3.709 3.135 1 96.5 154 PRO B CA 1
ATOM 3668 C C . PRO B 1 154 ? -26.812 4.355 4.23 1 96.5 154 PRO B C 1
ATOM 3670 O O . PRO B 1 154 ? -26.266 4.957 5.16 1 96.5 154 PRO B O 1
ATOM 3673 N N . GLY B 1 155 ? -28.141 4.25 4.078 1 93.25 155 GLY B N 1
ATOM 3674 C CA . GLY B 1 155 ? -29.062 4.574 5.148 1 93.25 155 GLY B CA 1
ATOM 3675 C C . GLY B 1 155 ? -29.266 6.066 5.34 1 93.25 155 GLY B C 1
ATOM 3676 O O . GLY B 1 155 ? -29.625 6.512 6.43 1 93.25 155 GLY B O 1
ATOM 3677 N N . THR B 1 156 ? -28.812 6.82 4.48 1 90.31 156 THR B N 1
ATOM 3678 C CA . THR B 1 156 ? -29.016 8.266 4.562 1 90.31 156 THR B CA 1
ATOM 3679 C C . THR B 1 156 ? -29.578 8.805 3.25 1 90.31 156 THR B C 1
ATOM 3681 O O . THR B 1 156 ? -29.234 8.312 2.174 1 90.31 156 THR B O 1
ATOM 3684 N N . ASP B 1 157 ? -30.344 9.852 3.359 1 86.56 157 ASP B N 1
ATOM 3685 C CA . ASP B 1 157 ? -30.938 10.516 2.197 1 86.56 157 ASP B CA 1
ATOM 3686 C C . ASP B 1 157 ? -30 11.594 1.651 1 86.56 157 ASP B C 1
ATOM 3688 O O . ASP B 1 157 ? -30.203 12.094 0.543 1 86.56 157 ASP B O 1
ATOM 3692 N N . THR B 1 158 ? -29.078 11.961 2.393 1 82.88 158 THR B N 1
ATOM 3693 C CA . THR B 1 158 ? -28.141 13.016 2.006 1 82.88 158 THR B CA 1
ATOM 3694 C C . THR B 1 158 ? -26.703 12.539 2.148 1 82.88 158 THR B C 1
ATOM 3696 O O . THR B 1 158 ? -25.953 13.07 2.971 1 82.88 158 THR B O 1
ATOM 3699 N N . PRO B 1 159 ? -26.406 11.688 1.282 1 83.88 159 PRO B N 1
ATOM 3700 C CA . PRO B 1 159 ? -25.031 11.195 1.364 1 83.88 159 PRO B CA 1
ATOM 3701 C C . PRO B 1 159 ? -24.016 12.258 0.979 1 83.88 159 PRO B C 1
ATOM 3703 O O . PRO B 1 159 ? -24.312 13.156 0.189 1 83.88 159 PRO B O 1
ATOM 3706 N N . VAL B 1 160 ? -22.875 12.172 1.599 1 93 160 VAL B N 1
ATOM 3707 C CA . VAL B 1 160 ? -21.75 12.969 1.119 1 93 160 VAL B CA 1
ATOM 3708 C C . VAL B 1 160 ? -21.406 12.57 -0.312 1 93 160 VAL B C 1
ATOM 3710 O O . VAL B 1 160 ? -21.734 11.461 -0.748 1 93 160 VAL B O 1
ATOM 3713 N N . PRO B 1 161 ? -20.812 13.508 -1.088 1 96.88 161 PRO B N 1
ATOM 3714 C CA . PRO B 1 161 ? -20.406 13.125 -2.445 1 96.88 161 PRO B CA 1
ATOM 3715 C C . PRO B 1 161 ? -19.625 11.82 -2.48 1 96.88 161 PRO B C 1
ATOM 3717 O O . PRO B 1 161 ? -18.828 11.555 -1.578 1 96.88 161 PRO B O 1
ATOM 3720 N N . TRP B 1 162 ? -19.906 11.016 -3.482 1 98 162 TRP B N 1
ATOM 3721 C CA . TRP B 1 162 ? -19.281 9.695 -3.49 1 98 162 TRP B CA 1
ATOM 3722 C C . TRP B 1 162 ? -18.938 9.273 -4.91 1 98 162 TRP B C 1
ATOM 3724 O O . TRP B 1 162 ? -19.438 9.852 -5.883 1 98 162 TRP B O 1
ATOM 3734 N N . VAL B 1 163 ? -17.984 8.328 -5.027 1 98.25 163 VAL B N 1
ATOM 3735 C CA . VAL B 1 163 ? -17.703 7.598 -6.258 1 98.25 163 VAL B CA 1
ATOM 3736 C C . VAL B 1 163 ? -18.406 6.246 -6.227 1 98.25 163 VAL B C 1
ATOM 3738 O O . VAL B 1 163 ? -18.281 5.488 -5.262 1 98.25 163 VAL B O 1
ATOM 3741 N N . GLU B 1 164 ? -19.156 5.969 -7.273 1 97.56 164 GLU B N 1
ATOM 3742 C CA . GLU B 1 164 ? -19.891 4.715 -7.355 1 97.56 164 GLU B CA 1
ATOM 3743 C C . GLU B 1 164 ? -18.953 3.527 -7.555 1 97.56 164 GLU B C 1
ATOM 3745 O O . GLU B 1 164 ? -18.047 3.582 -8.383 1 97.56 164 GLU B O 1
ATOM 3750 N N . LEU B 1 165 ? -19.203 2.426 -6.812 1 96.81 165 LEU B N 1
ATOM 3751 C CA . LEU B 1 165 ? -18.375 1.229 -6.926 1 96.81 165 LEU B CA 1
ATOM 3752 C C . LEU B 1 165 ? -19.109 0.131 -7.688 1 96.81 165 LEU B C 1
ATOM 3754 O O . LEU B 1 165 ? -18.531 -0.913 -7.992 1 9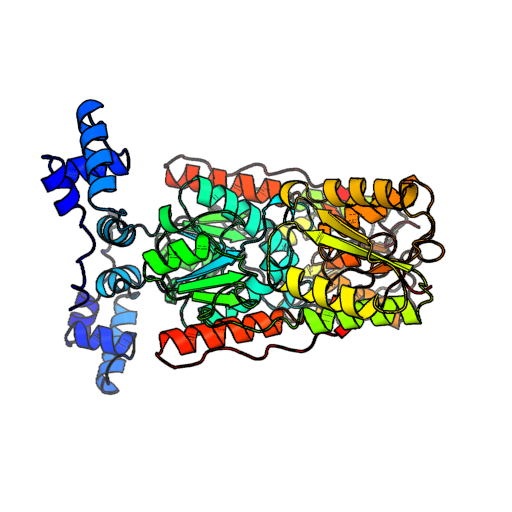6.81 165 LEU B O 1
ATOM 3758 N N . HIS B 1 166 ? -20.359 0.266 -7.98 1 97.44 166 HIS B N 1
ATOM 3759 C CA . HIS B 1 166 ? -21.172 -0.671 -8.75 1 97.44 166 HIS B CA 1
ATOM 3760 C C . HIS B 1 166 ? -21.188 -2.049 -8.094 1 97.44 166 HIS B C 1
ATOM 3762 O O . HIS B 1 166 ? -20.906 -3.057 -8.75 1 97.44 166 HIS B O 1
ATOM 3768 N N . SER B 1 167 ? -21.562 -1.992 -6.801 1 97.44 167 SER B N 1
ATOM 3769 C CA . SER B 1 167 ? -21.594 -3.23 -6.027 1 97.44 167 SER B CA 1
ATOM 3770 C C . SER B 1 167 ? -22.656 -4.188 -6.547 1 97.44 167 SER B C 1
ATOM 3772 O O . SER B 1 167 ? -22.453 -5.402 -6.57 1 97.44 167 SER B O 1
ATOM 3774 N N . ALA B 1 168 ? -23.781 -3.672 -6.984 1 97.75 168 ALA B N 1
ATOM 3775 C CA . ALA B 1 168 ? -24.844 -4.508 -7.539 1 97.75 168 ALA B CA 1
ATOM 3776 C C . ALA B 1 168 ? -24.375 -5.203 -8.812 1 97.75 168 ALA B C 1
ATOM 3778 O O . ALA B 1 168 ? -24.594 -6.406 -8.992 1 97.75 168 ALA B O 1
ATOM 3779 N N . ALA B 1 169 ? -23.766 -4.465 -9.641 1 97.94 169 ALA B N 1
ATOM 3780 C CA . ALA B 1 169 ? -23.25 -5.027 -10.891 1 97.94 169 ALA B CA 1
ATOM 3781 C C . ALA B 1 169 ? -22.203 -6.102 -10.617 1 97.94 169 ALA B C 1
ATOM 3783 O O . ALA B 1 169 ? -22.172 -7.129 -11.297 1 97.94 169 ALA B O 1
ATOM 3784 N N . THR B 1 170 ? -21.375 -5.844 -9.68 1 98.38 170 THR B N 1
ATOM 3785 C CA . THR B 1 170 ? -20.344 -6.809 -9.297 1 98.38 170 THR B CA 1
ATOM 3786 C C . THR B 1 170 ? -20.969 -8.117 -8.844 1 98.38 170 THR B C 1
ATOM 3788 O O . THR B 1 170 ? -20.578 -9.195 -9.297 1 98.38 170 THR B O 1
ATOM 3791 N N . ALA B 1 171 ? -21.953 -7.992 -7.973 1 98.5 171 ALA B N 1
ATOM 3792 C CA . ALA B 1 171 ? -22.625 -9.188 -7.477 1 98.5 171 ALA B CA 1
ATOM 3793 C C . ALA B 1 171 ? -23.312 -9.945 -8.609 1 98.5 171 ALA B C 1
ATOM 3795 O O . ALA B 1 171 ? -23.203 -11.172 -8.695 1 98.5 171 ALA B O 1
ATOM 3796 N N . GLN B 1 172 ? -23.938 -9.25 -9.461 1 97.81 172 GLN B N 1
ATOM 3797 C CA . GLN B 1 172 ? -24.625 -9.867 -10.594 1 97.81 172 GLN B CA 1
ATOM 3798 C C . GLN B 1 172 ? -23.641 -10.594 -11.5 1 97.81 172 GLN B C 1
ATOM 3800 O O . GLN B 1 172 ? -23.891 -11.719 -11.945 1 97.81 172 GLN B O 1
ATOM 3805 N N . LEU B 1 173 ? -22.5 -9.945 -11.789 1 98.25 173 LEU B N 1
ATOM 3806 C CA . LEU B 1 173 ? -21.453 -10.531 -12.625 1 98.25 173 LEU B CA 1
ATOM 3807 C C . LEU B 1 173 ? -20.969 -11.852 -12.031 1 98.25 173 LEU B C 1
ATOM 3809 O O . LEU B 1 173 ? -20.828 -12.844 -12.75 1 98.25 173 LEU B O 1
ATOM 3813 N N . LEU B 1 174 ? -20.797 -11.867 -10.742 1 98.69 174 LEU B N 1
ATOM 3814 C CA . LEU B 1 174 ? -20.219 -13.031 -10.07 1 98.69 174 LEU B CA 1
ATOM 3815 C C . LEU B 1 174 ? -21.25 -14.156 -9.977 1 98.69 174 LEU B C 1
ATOM 3817 O O . LEU B 1 174 ? -20.922 -15.32 -10.211 1 98.69 174 LEU B O 1
ATOM 3821 N N . LEU B 1 175 ? -22.484 -13.836 -9.734 1 98.5 175 LEU B N 1
ATOM 3822 C CA . LEU B 1 175 ? -23.547 -14.836 -9.641 1 98.5 175 LEU B CA 1
ATOM 3823 C C . LEU B 1 175 ? -23.828 -15.453 -11.008 1 98.5 175 LEU B C 1
ATOM 3825 O O . LEU B 1 175 ? -24 -16.672 -11.125 1 98.5 175 LEU B O 1
ATOM 3829 N N . THR B 1 176 ? -23.891 -14.625 -12.008 1 97.94 176 THR B N 1
ATOM 3830 C CA . THR B 1 176 ? -24.078 -15.117 -13.367 1 97.94 176 THR B CA 1
ATOM 3831 C C . THR B 1 176 ? -22.938 -16.062 -13.766 1 97.94 176 THR B C 1
ATOM 3833 O O . THR B 1 176 ? -23.188 -17.109 -14.367 1 97.94 176 THR B O 1
ATOM 3836 N N . HIS B 1 177 ? -21.766 -15.664 -13.391 1 98.62 177 HIS B N 1
ATOM 3837 C CA . HIS B 1 177 ? -20.609 -16.5 -13.719 1 98.62 177 HIS B CA 1
ATOM 3838 C C . HIS B 1 177 ? -20.688 -17.844 -13.016 1 98.62 177 HIS B C 1
ATOM 3840 O O . HIS B 1 177 ? -20.406 -18.891 -13.609 1 98.62 177 HIS B O 1
ATOM 3846 N N . LEU B 1 178 ? -21.047 -17.844 -11.727 1 98.38 178 LEU B N 1
ATOM 3847 C CA . LEU B 1 178 ? -21.219 -19.094 -11 1 98.38 178 LEU B CA 1
ATOM 3848 C C . LEU B 1 178 ? -22.219 -20 -11.703 1 98.38 178 LEU B C 1
ATOM 3850 O O . LEU B 1 178 ? -21.969 -21.188 -11.914 1 98.38 178 LEU B O 1
ATOM 3854 N N . GLU B 1 179 ? -23.281 -19.422 -12.141 1 96.88 179 GLU B N 1
ATOM 3855 C CA . GLU B 1 179 ? -24.328 -20.172 -12.836 1 96.88 179 GLU B CA 1
ATOM 3856 C C . GLU B 1 179 ? -23.812 -20.734 -14.156 1 96.88 179 GLU B C 1
ATOM 3858 O O . GLU B 1 179 ? -24 -21.922 -14.438 1 96.88 179 GLU B O 1
ATOM 3863 N N . THR B 1 180 ? -23.172 -19.922 -14.914 1 97.12 180 THR B N 1
ATOM 3864 C CA . THR B 1 180 ? -22.703 -20.312 -16.234 1 97.12 180 THR B CA 1
ATOM 3865 C C . THR B 1 180 ? -21.578 -21.344 -16.125 1 97.12 180 THR B C 1
ATOM 3867 O O . THR B 1 180 ? -21.375 -22.141 -17.031 1 97.12 180 THR B O 1
ATOM 3870 N N . SER B 1 181 ? -20.891 -21.328 -14.953 1 97.38 181 SER B N 1
ATOM 3871 C CA . SER B 1 181 ? -19.797 -22.266 -14.719 1 97.38 181 SER B CA 1
ATOM 3872 C C . SER B 1 181 ? -20.344 -23.609 -14.227 1 97.38 181 SER B C 1
ATOM 3874 O O . SER B 1 181 ? -19.562 -24.562 -14.031 1 97.38 181 SER B O 1
ATOM 3876 N N . GLY B 1 182 ? -21.672 -23.656 -13.914 1 95.88 182 GLY B N 1
ATOM 3877 C CA . GLY B 1 182 ? -22.297 -24.938 -13.617 1 95.88 182 GLY B CA 1
ATOM 3878 C C . GLY B 1 182 ? -22.828 -25.047 -12.203 1 95.88 182 GLY B C 1
ATOM 3879 O O . GLY B 1 182 ? -23.344 -26.078 -11.805 1 95.88 182 GLY B O 1
ATOM 3880 N N . ALA B 1 183 ? -22.734 -23.984 -11.43 1 97 183 ALA B N 1
ATOM 3881 C CA . ALA B 1 183 ? -23.281 -24.016 -10.078 1 97 183 ALA B CA 1
ATOM 3882 C C . ALA B 1 183 ? -24.812 -24.078 -10.102 1 97 183 ALA B C 1
ATOM 3884 O O . ALA B 1 183 ? -25.453 -23.344 -10.867 1 97 183 ALA B O 1
ATOM 3885 N N . SER B 1 184 ? -25.359 -24.906 -9.289 1 96.12 184 SER B N 1
ATOM 3886 C CA . SER B 1 184 ? -26.797 -25.062 -9.211 1 96.12 184 SER B CA 1
ATOM 3887 C C . SER B 1 184 ? -27.375 -24.359 -7.984 1 96.12 184 SER B C 1
ATOM 3889 O O . SER B 1 184 ? -28.469 -23.797 -8.039 1 96.12 184 SER B O 1
ATOM 3891 N N . LYS B 1 185 ? -26.703 -24.469 -6.887 1 98.12 185 LYS B N 1
ATOM 3892 C CA . LYS B 1 185 ? -27.062 -23.812 -5.633 1 98.12 185 LYS B CA 1
ATOM 3893 C C . LYS B 1 185 ? -25.875 -23.016 -5.082 1 98.12 185 LYS B C 1
ATOM 3895 O O . LYS B 1 185 ? -24.766 -23.516 -5 1 98.12 185 LYS B O 1
ATOM 3900 N N . CYS B 1 186 ? -26.203 -21.734 -4.734 1 98.56 186 CYS B N 1
ATOM 3901 C CA . CYS B 1 186 ? -25.094 -20.875 -4.305 1 98.56 186 CYS B CA 1
ATOM 3902 C C . CYS B 1 186 ? -25.391 -20.266 -2.934 1 98.56 186 CYS B C 1
ATOM 3904 O O . CYS B 1 186 ? -26.531 -19.984 -2.6 1 98.56 186 CYS B O 1
ATOM 3906 N N . ALA B 1 187 ? -24.359 -20.109 -2.172 1 98.94 187 ALA B N 1
ATOM 3907 C CA . ALA B 1 187 ? -24.422 -19.375 -0.913 1 98.94 187 ALA B CA 1
ATOM 3908 C C . ALA B 1 187 ? -23.719 -18.031 -1.029 1 98.94 187 ALA B C 1
ATOM 3910 O O . ALA B 1 187 ? -22.938 -17.797 -1.958 1 98.94 187 ALA B O 1
ATOM 3911 N N . LEU B 1 188 ? -24.062 -17.125 -0.12 1 98.94 188 LEU B N 1
ATOM 3912 C CA . LEU B 1 188 ? -23.453 -15.797 -0.05 1 98.94 188 LEU B CA 1
ATOM 3913 C C . LEU B 1 188 ? -22.828 -15.555 1.32 1 98.94 188 LEU B C 1
ATOM 3915 O O . LEU B 1 188 ? -23.484 -15.734 2.348 1 98.94 188 LEU B O 1
ATOM 3919 N N . PHE B 1 189 ? -21.531 -15.266 1.34 1 98.88 189 PHE B N 1
ATOM 3920 C CA . PHE B 1 189 ? -20.828 -14.805 2.537 1 98.88 189 PHE B CA 1
ATOM 3921 C C . PHE B 1 189 ? -20.656 -13.289 2.502 1 98.88 189 PHE B C 1
ATOM 3923 O O . PHE B 1 189 ? -20.031 -12.758 1.581 1 98.88 189 PHE B O 1
ATOM 3930 N N . VAL B 1 190 ? -21.172 -12.562 3.486 1 98.44 190 VAL B N 1
ATOM 3931 C CA . VAL B 1 190 ? -21 -11.117 3.602 1 98.44 190 VAL B CA 1
ATOM 3932 C C . VAL B 1 190 ? -20.531 -10.766 5.008 1 98.44 190 VAL B C 1
ATOM 3934 O O . VAL B 1 190 ? -20.531 -11.617 5.902 1 98.44 190 VAL B O 1
ATOM 3937 N N . GLY B 1 191 ? -20.016 -9.547 5.129 1 97.38 191 GLY B N 1
ATOM 3938 C CA . GLY B 1 191 ? -19.719 -9.039 6.457 1 97.38 191 GLY B CA 1
ATOM 3939 C C . GLY B 1 191 ? -20.953 -8.562 7.203 1 97.38 191 GLY B C 1
ATOM 3940 O O . GLY B 1 191 ? -21.984 -8.273 6.59 1 97.38 191 GLY B O 1
ATOM 3941 N N . ASN B 1 192 ? -20.766 -8.43 8.484 1 97.06 192 ASN B N 1
ATOM 3942 C CA . ASN B 1 192 ? -21.906 -8.055 9.305 1 97.06 192 ASN B CA 1
ATOM 3943 C C . ASN B 1 192 ? -22.062 -6.539 9.383 1 97.06 192 ASN B C 1
ATOM 3945 O O . ASN B 1 192 ? -22.984 -6.039 10.039 1 97.06 192 ASN B O 1
ATOM 3949 N N . THR B 1 193 ? -21.219 -5.805 8.812 1 95.44 193 THR B N 1
ATOM 3950 C CA . THR B 1 193 ? -21.328 -4.352 8.773 1 95.44 193 THR B CA 1
ATOM 3951 C C . THR B 1 193 ? -22.172 -3.902 7.594 1 95.44 193 THR B C 1
ATOM 3953 O O . THR B 1 193 ? -21.953 -4.34 6.461 1 95.44 193 THR B O 1
ATOM 3956 N N . ARG B 1 194 ? -23.109 -3.051 7.867 1 96.31 194 ARG B N 1
ATOM 3957 C CA . ARG B 1 194 ? -24.031 -2.596 6.824 1 96.31 194 ARG B CA 1
ATOM 3958 C C . ARG B 1 194 ? -23.375 -1.546 5.938 1 96.31 194 ARG B C 1
ATOM 3960 O O . ARG B 1 194 ? -23.359 -0.359 6.27 1 96.31 194 ARG B O 1
ATOM 3967 N N . ARG B 1 195 ? -22.875 -1.979 4.848 1 96.62 195 ARG B N 1
ATOM 3968 C CA . ARG B 1 195 ? -22.312 -1.154 3.783 1 96.62 195 ARG B CA 1
ATOM 3969 C C . ARG B 1 195 ? -23.094 -1.331 2.482 1 96.62 195 ARG B C 1
ATOM 3971 O O . ARG B 1 195 ? -23.781 -2.334 2.299 1 96.62 195 ARG B O 1
ATOM 3978 N N . THR B 1 196 ? -22.969 -0.336 1.641 1 97 196 THR B N 1
ATOM 3979 C CA . THR B 1 196 ? -23.641 -0.422 0.353 1 97 196 THR B CA 1
ATOM 3980 C C . THR B 1 196 ? -23.234 -1.688 -0.393 1 97 196 THR B C 1
ATOM 3982 O O . THR B 1 196 ? -24.062 -2.344 -1.02 1 97 196 THR B O 1
ATOM 3985 N N . SER B 1 197 ? -21.984 -2.064 -0.352 1 96.88 197 SER B N 1
ATOM 3986 C CA . SER B 1 197 ? -21.5 -3.273 -1.014 1 96.88 197 SER B CA 1
ATOM 3987 C C . SER B 1 197 ? -22.234 -4.512 -0.503 1 96.88 197 SER B C 1
ATOM 3989 O O . SER B 1 197 ? -22.609 -5.387 -1.287 1 96.88 197 SER B O 1
ATOM 3991 N N . VAL B 1 198 ? -22.469 -4.574 0.807 1 97.75 198 VAL B N 1
ATOM 3992 C CA . VAL B 1 198 ? -23.141 -5.707 1.428 1 97.75 198 VAL B CA 1
ATOM 3993 C C . VAL B 1 198 ? -24.625 -5.699 1.045 1 97.75 198 VAL B C 1
ATOM 3995 O O . VAL B 1 198 ? -25.141 -6.699 0.552 1 97.75 198 VAL B O 1
ATOM 3998 N N . LEU B 1 199 ? -25.266 -4.562 1.187 1 98.12 199 LEU B N 1
ATOM 3999 C CA . LEU B 1 199 ? -26.703 -4.434 0.948 1 98.12 199 LEU B CA 1
ATOM 4000 C C . LEU B 1 199 ? -27.047 -4.73 -0.51 1 98.12 199 LEU B C 1
ATOM 4002 O O . LEU B 1 199 ? -27.984 -5.48 -0.795 1 98.12 199 LEU B O 1
ATOM 4006 N N . GLU B 1 200 ? -26.25 -4.23 -1.377 1 98.19 200 GLU B N 1
ATOM 4007 C CA . GLU B 1 200 ? -26.516 -4.418 -2.803 1 98.19 200 GLU B CA 1
ATOM 4008 C C . GLU B 1 200 ? -26.188 -5.844 -3.238 1 98.19 200 GLU B C 1
ATOM 4010 O O . GLU B 1 200 ? -26.844 -6.391 -4.125 1 98.19 200 GLU B O 1
ATOM 4015 N N . SER B 1 201 ? -25.188 -6.434 -2.652 1 98.62 201 SER B N 1
ATOM 4016 C CA . SER B 1 201 ? -24.875 -7.824 -2.963 1 98.62 201 SER B CA 1
ATOM 4017 C C . SER B 1 201 ? -25.953 -8.766 -2.453 1 98.62 201 SER B C 1
ATOM 4019 O O . SER B 1 201 ? -26.328 -9.711 -3.143 1 98.62 201 SER B O 1
ATOM 4021 N N . GLU B 1 202 ? -26.453 -8.484 -1.282 1 98.56 202 GLU B N 1
ATOM 4022 C CA . GLU B 1 202 ? -27.547 -9.273 -0.745 1 98.56 202 GLU B CA 1
ATOM 4023 C C . GLU B 1 202 ? -28.797 -9.164 -1.623 1 98.56 202 GLU B C 1
ATOM 4025 O O . GLU B 1 202 ? -29.453 -10.164 -1.9 1 98.56 202 GLU B O 1
ATOM 4030 N N . ALA B 1 203 ? -29.078 -7.98 -2.049 1 98.5 203 ALA B N 1
ATOM 4031 C CA . ALA B 1 203 ? -30.25 -7.758 -2.908 1 98.5 203 ALA B CA 1
ATOM 4032 C C . ALA B 1 203 ? -30.094 -8.492 -4.234 1 98.5 203 ALA B C 1
ATOM 4034 O O . ALA B 1 203 ? -31.031 -9.148 -4.699 1 98.5 203 ALA B O 1
ATOM 4035 N N . ALA B 1 204 ? -28.938 -8.391 -4.801 1 98.44 204 ALA B N 1
ATOM 4036 C CA . ALA B 1 204 ? -28.656 -9.078 -6.059 1 98.44 204 ALA B CA 1
ATOM 4037 C C . ALA B 1 204 ? -28.766 -10.594 -5.895 1 98.44 204 ALA B C 1
ATOM 4039 O O . ALA B 1 204 ? -29.328 -11.281 -6.754 1 98.44 204 ALA B O 1
ATOM 4040 N N . TYR B 1 205 ? -28.297 -11.047 -4.777 1 98.69 205 TYR B N 1
ATOM 4041 C CA . TYR B 1 205 ? -28.344 -12.477 -4.488 1 98.69 205 TYR B CA 1
ATOM 4042 C C . TYR B 1 205 ? -29.781 -12.953 -4.289 1 98.69 205 TYR B C 1
ATOM 4044 O O . TYR B 1 205 ? -30.156 -14.016 -4.785 1 98.69 205 TYR B O 1
ATOM 4052 N N . GLN B 1 206 ? -30.531 -12.188 -3.637 1 98.38 206 GLN B N 1
ATOM 4053 C CA . GLN B 1 206 ? -31.938 -12.523 -3.43 1 98.38 206 GLN B CA 1
ATOM 4054 C C . GLN B 1 206 ? -32.688 -12.609 -4.758 1 98.38 206 GLN B C 1
ATOM 4056 O O . GLN B 1 206 ? -33.469 -13.531 -4.973 1 98.38 206 GLN B O 1
ATOM 4061 N N . ARG B 1 207 ? -32.406 -11.688 -5.594 1 97.81 207 ARG B N 1
ATOM 4062 C CA . ARG B 1 207 ? -33 -11.711 -6.918 1 97.81 207 ARG B CA 1
ATOM 4063 C C . ARG B 1 207 ? -32.562 -12.938 -7.703 1 97.81 207 ARG B C 1
ATOM 4065 O O . ARG B 1 207 ? -33.375 -13.562 -8.398 1 97.81 207 ARG B O 1
ATOM 4072 N N . TRP B 1 208 ? -31.328 -13.227 -7.582 1 97.12 208 TRP B N 1
ATOM 4073 C CA . TRP B 1 208 ? -30.766 -14.398 -8.258 1 97.12 208 TRP B CA 1
ATOM 4074 C C . TRP B 1 208 ? -31.422 -15.68 -7.754 1 97.12 208 TRP B C 1
ATOM 4076 O O . TRP B 1 208 ? -31.703 -16.594 -8.539 1 97.12 208 TRP B O 1
ATOM 4086 N N . CYS B 1 209 ? -31.766 -15.75 -6.48 1 97.81 209 CYS B N 1
ATOM 4087 C CA . CYS B 1 209 ? -32.344 -16.938 -5.84 1 97.81 209 CYS B CA 1
ATOM 4088 C C . CYS B 1 209 ? -33.812 -17.094 -6.219 1 97.81 209 CYS B C 1
ATOM 4090 O O . CYS B 1 209 ? -34.344 -18.203 -6.188 1 97.81 209 CYS B O 1
ATOM 4092 N N . ALA B 1 210 ? -34.406 -15.984 -6.508 1 97.06 210 ALA B N 1
ATOM 4093 C CA . ALA B 1 210 ? -35.844 -16.016 -6.758 1 97.06 210 ALA B CA 1
ATOM 4094 C C . ALA B 1 210 ? -36.188 -17.047 -7.832 1 97.06 210 ALA B C 1
ATOM 4096 O O . ALA B 1 210 ? -35.688 -16.969 -8.953 1 97.06 210 ALA B O 1
ATOM 4097 N N . GLY B 1 211 ? -37 -18.062 -7.488 1 93.94 211 GLY B N 1
ATOM 4098 C CA . GLY B 1 211 ? -37.438 -19.109 -8.414 1 93.94 211 GLY B CA 1
ATOM 4099 C C . GLY B 1 211 ? -36.406 -20.203 -8.594 1 93.94 211 GLY B C 1
ATOM 4100 O O . GLY B 1 211 ? -36.625 -21.156 -9.336 1 93.94 211 GLY B O 1
ATOM 4101 N N . ARG B 1 212 ? -35.281 -20.125 -7.895 1 94.56 212 ARG B N 1
ATOM 4102 C CA . ARG B 1 212 ? -34.188 -21.078 -8.094 1 94.56 212 ARG B CA 1
ATOM 4103 C C . ARG B 1 212 ? -33.906 -21.859 -6.809 1 94.56 212 ARG B C 1
ATOM 4105 O O . ARG B 1 212 ? -33.75 -23.094 -6.844 1 94.56 212 ARG B O 1
ATOM 4112 N N . GLN B 1 213 ? -33.844 -21.078 -5.727 1 97.31 213 GLN B N 1
ATOM 4113 C CA . GLN B 1 213 ? -33.5 -21.688 -4.441 1 97.31 213 GLN B CA 1
ATOM 4114 C C . GLN B 1 213 ? -33.906 -20.781 -3.281 1 97.31 213 GLN B C 1
ATOM 4116 O O . GLN B 1 213 ? -34.188 -19.594 -3.48 1 97.31 213 GLN B O 1
ATOM 4121 N N . ALA B 1 214 ? -33.938 -21.375 -2.051 1 97.44 214 ALA B N 1
ATOM 4122 C CA . ALA B 1 214 ? -34 -20.562 -0.842 1 97.44 214 ALA B CA 1
ATOM 4123 C C . ALA B 1 214 ? -32.625 -19.906 -0.565 1 97.44 214 ALA B C 1
ATOM 4125 O O . ALA B 1 214 ? -31.594 -20.547 -0.718 1 97.44 214 ALA B O 1
ATOM 4126 N N . PRO B 1 215 ? -32.688 -18.688 -0.197 1 98.25 215 PRO B N 1
ATOM 4127 C CA . PRO B 1 215 ? -31.422 -18 0.048 1 98.25 215 PRO B CA 1
ATOM 4128 C C . PRO B 1 215 ? -30.625 -18.625 1.201 1 98.25 215 PRO B C 1
ATOM 4130 O O . PRO B 1 215 ? -31.219 -19.016 2.215 1 98.25 215 PRO B O 1
ATOM 4133 N N . VAL B 1 216 ? -29.312 -18.766 1.055 1 98.75 216 VAL B N 1
ATOM 4134 C CA . VAL B 1 216 ? -28.344 -19.188 2.066 1 98.75 216 VAL B CA 1
ATOM 4135 C C . VAL B 1 216 ? -27.297 -18.094 2.273 1 98.75 216 VAL B C 1
ATOM 4137 O O . VAL B 1 216 ? -26.328 -18 1.522 1 98.75 216 VAL B O 1
ATOM 4140 N N . VAL B 1 217 ? -27.516 -17.266 3.324 1 98.69 217 VAL B N 1
ATOM 4141 C CA . VAL B 1 217 ? -26.656 -16.109 3.553 1 98.69 217 VAL B CA 1
ATOM 4142 C C . VAL B 1 217 ? -25.969 -16.25 4.91 1 98.69 217 VAL B C 1
ATOM 4144 O O . VAL B 1 217 ? -26.625 -16.547 5.914 1 98.69 217 VAL B O 1
ATOM 4147 N N . TYR B 1 218 ? -24.703 -16.125 4.91 1 98.81 218 TYR B N 1
ATOM 4148 C CA . TYR B 1 218 ? -23.906 -16.047 6.137 1 98.81 218 TYR B CA 1
ATOM 4149 C C . TYR B 1 218 ? -23.406 -14.617 6.363 1 98.81 218 TYR B C 1
ATOM 4151 O O . TYR B 1 218 ? -22.656 -14.086 5.539 1 98.81 218 TYR B O 1
ATOM 4159 N N . SER B 1 219 ? -23.828 -13.984 7.43 1 98.56 219 SER B N 1
ATOM 4160 C CA . SER B 1 219 ? -23.312 -12.695 7.875 1 98.56 219 SER B CA 1
ATOM 4161 C C . SER B 1 219 ? -22.188 -12.859 8.891 1 98.56 219 SER B C 1
ATOM 4163 O O . SER B 1 219 ? -22.438 -13.219 10.039 1 98.56 219 SER B O 1
ATOM 4165 N N . LEU B 1 220 ? -21.016 -12.516 8.438 1 98.38 220 LEU B N 1
ATOM 4166 C CA . LEU B 1 220 ? -19.828 -12.891 9.188 1 98.38 220 LEU B CA 1
ATOM 4167 C C . LEU B 1 220 ? -19.281 -11.695 9.961 1 98.38 220 LEU B C 1
ATOM 4169 O O . LEU B 1 220 ? -19.266 -10.57 9.445 1 98.38 220 LEU B O 1
ATOM 4173 N N . ASN B 1 221 ? -18.734 -11.969 11.133 1 96.94 221 ASN B N 1
ATOM 4174 C CA . ASN B 1 221 ? -18.062 -10.938 11.922 1 96.94 221 ASN B CA 1
ATOM 4175 C C . ASN B 1 221 ? -16.734 -10.516 11.297 1 96.94 221 ASN B C 1
ATOM 4177 O O . ASN B 1 221 ? -15.773 -11.273 11.32 1 96.94 221 ASN B O 1
ATOM 4181 N N . GLU B 1 222 ? -16.703 -9.328 10.836 1 93.06 222 GLU B N 1
ATOM 4182 C CA . GLU B 1 222 ? -15.523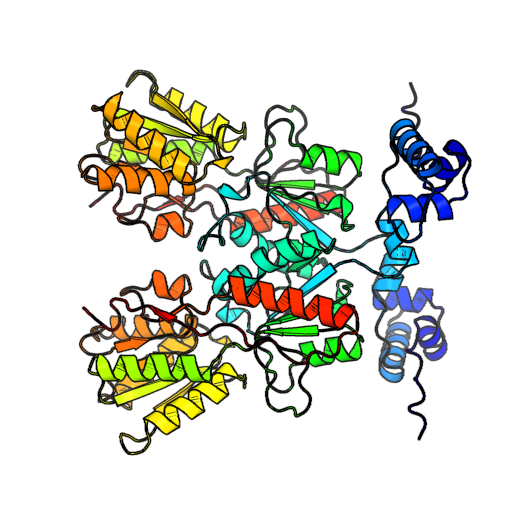 -8.836 10.125 1 93.06 222 GLU B CA 1
ATOM 4183 C C . GLU B 1 222 ? -14.297 -8.828 11.039 1 93.06 222 GLU B C 1
ATOM 4185 O O . GLU B 1 222 ? -13.164 -9 10.57 1 93.06 222 GLU B O 1
ATOM 4190 N N . SER B 1 223 ? -14.5 -8.727 12.32 1 90 223 SER B N 1
ATOM 4191 C CA . SER B 1 223 ? -13.391 -8.656 13.258 1 90 223 SER B CA 1
ATOM 4192 C C . SER B 1 223 ? -12.688 -10 13.383 1 90 223 SER B C 1
ATOM 4194 O O . SER B 1 223 ? -11.578 -10.078 13.922 1 90 223 SER B O 1
ATOM 4196 N N . GLU B 1 224 ? -13.297 -11.023 12.805 1 93.62 224 GLU B N 1
ATOM 4197 C CA . GLU B 1 224 ? -12.711 -12.359 12.914 1 93.62 224 GLU B CA 1
ATOM 4198 C C . GLU B 1 224 ? -11.914 -12.711 11.656 1 93.62 224 GLU B C 1
ATOM 4200 O O . GLU B 1 224 ? -11.289 -13.766 11.594 1 93.62 224 GLU B O 1
ATOM 4205 N N . GLY B 1 225 ? -11.984 -11.898 10.656 1 91.38 225 GLY B N 1
ATOM 4206 C CA . GLY B 1 225 ? -11.133 -12.023 9.484 1 91.38 225 GLY B CA 1
ATOM 4207 C C . GLY B 1 225 ? -11.242 -13.375 8.805 1 91.38 225 GLY B C 1
ATOM 4208 O O . GLY B 1 225 ? -12.344 -13.836 8.508 1 91.38 225 GLY B O 1
ATOM 4209 N N . GLU B 1 226 ? -10.172 -13.969 8.617 1 93.5 226 GLU B N 1
ATOM 4210 C CA . GLU B 1 226 ? -10.086 -15.242 7.902 1 93.5 226 GLU B CA 1
ATOM 4211 C C . GLU B 1 226 ? -10.836 -16.344 8.641 1 93.5 226 GLU B C 1
ATOM 4213 O O . GLU B 1 226 ? -11.461 -17.203 8.023 1 93.5 226 GLU B O 1
ATOM 4218 N N . ASN B 1 227 ? -10.789 -16.266 9.961 1 96.06 227 ASN B N 1
ATOM 4219 C CA . ASN B 1 227 ? -11.438 -17.281 10.773 1 96.06 227 ASN B CA 1
ATOM 4220 C C . ASN B 1 227 ? -12.945 -17.297 10.562 1 96.06 227 ASN B C 1
ATOM 4222 O O . ASN B 1 227 ? -13.578 -18.359 10.602 1 96.06 227 ASN B O 1
ATOM 4226 N N . ALA B 1 228 ? -13.484 -16.172 10.359 1 97.5 228 ALA B N 1
ATOM 4227 C CA . ALA B 1 228 ? -14.914 -16.094 10.109 1 97.5 228 ALA B CA 1
ATOM 4228 C C . ALA B 1 228 ? -15.289 -16.859 8.836 1 97.5 228 ALA B C 1
ATOM 4230 O O . ALA B 1 228 ? -16.266 -17.609 8.828 1 97.5 228 ALA B O 1
ATOM 4231 N N . GLY B 1 229 ? -14.516 -16.719 7.793 1 98.12 229 GLY B N 1
ATOM 4232 C CA . GLY B 1 229 ? -14.742 -17.453 6.555 1 98.12 229 GLY B CA 1
ATOM 4233 C C . GLY B 1 229 ? -14.562 -18.953 6.703 1 98.12 229 GLY B C 1
ATOM 4234 O O . GLY B 1 229 ? -15.336 -19.734 6.141 1 98.12 229 GLY B O 1
ATOM 4235 N N . TYR B 1 230 ? -13.578 -19.266 7.5 1 98.5 230 TYR B N 1
ATOM 4236 C CA . TYR B 1 230 ? -13.281 -20.672 7.762 1 98.5 230 TYR B CA 1
ATOM 4237 C C . TYR B 1 230 ? -14.453 -21.359 8.453 1 98.5 230 TYR B C 1
ATOM 4239 O O . TYR B 1 230 ? -14.93 -22.406 8 1 98.5 230 TYR B O 1
ATOM 4247 N N . GLN B 1 231 ? -14.938 -20.75 9.484 1 98.62 231 GLN B N 1
ATOM 4248 C CA . GLN B 1 231 ? -16.031 -21.312 10.258 1 98.62 231 GLN B CA 1
ATOM 4249 C C . GLN B 1 231 ? -17.312 -21.375 9.43 1 98.62 231 GLN B C 1
ATOM 4251 O O . GLN B 1 231 ? -18.047 -22.359 9.492 1 98.62 231 GLN B O 1
ATOM 4256 N N . ALA B 1 232 ? -17.578 -20.359 8.664 1 98.81 232 ALA B N 1
ATOM 4257 C CA . ALA B 1 232 ? -18.766 -20.312 7.836 1 98.81 232 ALA B CA 1
ATOM 4258 C C . ALA B 1 232 ? -18.766 -21.438 6.797 1 98.81 232 ALA B C 1
ATOM 4260 O O . ALA B 1 232 ? -19.797 -22.047 6.535 1 98.81 232 ALA B O 1
ATOM 4261 N N . ALA B 1 233 ? -17.625 -21.641 6.211 1 98.88 233 ALA B N 1
ATOM 4262 C CA . ALA B 1 233 ? -17.5 -22.703 5.207 1 98.88 233 ALA B CA 1
ATOM 4263 C C . ALA B 1 233 ? -17.781 -24.078 5.812 1 98.88 233 ALA B C 1
ATOM 4265 O O . ALA B 1 233 ? -18.453 -24.906 5.203 1 98.88 233 ALA B O 1
ATOM 4266 N N . GLN B 1 234 ? -17.281 -24.281 7 1 98.56 234 GLN B N 1
ATOM 4267 C CA . GLN B 1 234 ? -17.531 -25.531 7.699 1 98.56 234 GLN B CA 1
ATOM 4268 C C . GLN B 1 234 ? -19.031 -25.719 7.957 1 98.56 234 GLN B C 1
ATOM 4270 O O . GLN B 1 234 ? -19.578 -26.797 7.715 1 98.56 234 GLN B O 1
ATOM 4275 N N . GLN B 1 235 ? -19.609 -24.719 8.43 1 98.69 235 GLN B N 1
ATOM 4276 C CA . GLN B 1 235 ? -21.031 -24.766 8.711 1 98.69 235 GLN B CA 1
ATOM 4277 C C . GLN B 1 235 ? -21.844 -25 7.441 1 98.69 235 GLN B C 1
ATOM 4279 O O . GLN B 1 235 ? -22.812 -25.766 7.449 1 98.69 235 GLN B O 1
ATOM 4284 N N . LEU B 1 236 ? -21.422 -24.359 6.371 1 98.75 236 LEU B N 1
ATOM 4285 C CA . LEU B 1 236 ? -22.109 -24.484 5.09 1 98.75 236 LEU B CA 1
ATOM 4286 C C . LEU B 1 236 ? -22.109 -25.922 4.613 1 98.75 236 LEU B C 1
ATOM 4288 O O . LEU B 1 236 ? -23.156 -26.438 4.191 1 98.75 236 LEU B O 1
ATOM 4292 N N . LEU B 1 237 ? -20.984 -26.578 4.656 1 98.06 237 LEU B N 1
ATOM 4293 C CA . LEU B 1 237 ? -20.844 -27.953 4.18 1 98.06 237 LEU B CA 1
ATOM 4294 C C . LEU B 1 237 ? -21.75 -28.891 4.965 1 98.06 237 LEU B C 1
ATOM 4296 O O . LEU B 1 237 ? -22.25 -29.875 4.41 1 98.06 237 LEU B O 1
ATOM 4300 N N . GLN B 1 238 ? -21.938 -28.562 6.215 1 97.88 238 GLN B N 1
ATOM 4301 C CA . GLN B 1 238 ? -22.766 -29.406 7.078 1 97.88 238 GLN B CA 1
ATOM 4302 C C . GLN B 1 238 ? -24.25 -29.109 6.863 1 97.88 238 GLN B C 1
ATOM 4304 O O . GLN B 1 238 ? -25.047 -30.047 6.699 1 97.88 238 GLN B O 1
ATOM 4309 N N . ALA B 1 239 ? -24.609 -27.891 6.824 1 98.31 239 ALA B N 1
ATOM 4310 C CA . ALA B 1 239 ? -26 -27.469 6.812 1 98.31 239 ALA B CA 1
ATOM 4311 C C . ALA B 1 239 ? -26.578 -27.547 5.402 1 98.31 239 ALA B C 1
ATOM 4313 O O . ALA B 1 239 ? -27.781 -27.781 5.223 1 98.31 239 ALA B O 1
ATOM 4314 N N . HIS B 1 240 ? -25.734 -27.328 4.418 1 98.25 240 HIS B N 1
ATOM 4315 C CA . HIS B 1 240 ? -26.188 -27.266 3.031 1 98.25 240 HIS B CA 1
ATOM 4316 C C . HIS B 1 240 ? -25.234 -28.031 2.109 1 98.25 240 HIS B C 1
ATOM 4318 O O . HIS B 1 240 ? -24.609 -27.438 1.233 1 98.25 240 HIS B O 1
ATOM 4324 N N . PRO B 1 241 ? -25.219 -29.328 2.203 1 97.06 241 PRO B N 1
ATOM 4325 C CA . PRO B 1 241 ? -24.281 -30.141 1.418 1 97.06 241 PRO B CA 1
ATOM 4326 C C . PRO B 1 241 ? -24.547 -30.062 -0.083 1 97.06 241 PRO B C 1
ATOM 4328 O O . PRO B 1 241 ? -23.703 -30.469 -0.887 1 97.06 241 PRO B O 1
ATOM 4331 N N . ASP B 1 242 ? -25.672 -29.5 -0.46 1 97.38 242 ASP B N 1
ATOM 4332 C CA . ASP B 1 242 ? -26.047 -29.438 -1.868 1 97.38 242 ASP B CA 1
ATOM 4333 C C . ASP B 1 242 ? -25.578 -28.141 -2.51 1 97.38 242 ASP B C 1
ATOM 4335 O O . ASP B 1 242 ? -25.672 -27.969 -3.727 1 97.38 242 ASP B O 1
ATOM 4339 N N . VAL B 1 243 ? -25 -27.266 -1.732 1 98.5 243 VAL B N 1
ATOM 4340 C CA . VAL B 1 243 ? -24.422 -26.031 -2.279 1 98.5 243 VAL B CA 1
ATOM 4341 C C . VAL B 1 243 ? -23.141 -26.344 -3.025 1 98.5 243 VAL B C 1
ATOM 4343 O O . VAL B 1 243 ? -22.281 -27.094 -2.523 1 98.5 243 VAL B O 1
ATOM 4346 N N . ASP B 1 244 ? -23.031 -25.812 -4.223 1 98.5 244 ASP B N 1
ATOM 4347 C CA . ASP B 1 244 ? -21.859 -26.109 -5.035 1 98.5 244 ASP B CA 1
ATOM 4348 C C . ASP B 1 244 ? -21.203 -24.828 -5.559 1 98.5 244 ASP B C 1
ATOM 4350 O O . ASP B 1 244 ? -20.312 -24.891 -6.41 1 98.5 244 ASP B O 1
ATOM 4354 N N . GLY B 1 245 ? -21.641 -23.578 -5.133 1 98.62 245 GLY B N 1
ATOM 4355 C CA . GLY B 1 245 ? -21.031 -22.297 -5.406 1 98.62 245 GLY B CA 1
ATOM 4356 C C . GLY B 1 245 ? -21.172 -21.312 -4.25 1 98.62 245 GLY B C 1
ATOM 4357 O O . GLY B 1 245 ? -22.188 -21.297 -3.566 1 98.62 245 GLY B O 1
ATOM 4358 N N . VAL B 1 246 ? -20.172 -20.547 -4.051 1 98.88 246 VAL B N 1
ATOM 4359 C CA . VAL B 1 246 ? -20.25 -19.562 -2.982 1 98.88 246 VAL B CA 1
ATOM 4360 C C . VAL B 1 246 ? -19.656 -18.234 -3.465 1 98.88 246 VAL B C 1
ATOM 4362 O O . VAL B 1 246 ? -18.562 -18.219 -4.047 1 98.88 246 VAL B O 1
ATOM 4365 N N . LEU B 1 247 ? -20.422 -17.188 -3.346 1 98.88 247 LEU B N 1
ATOM 4366 C CA . LEU B 1 247 ? -19.938 -15.82 -3.473 1 98.88 247 LEU B CA 1
ATOM 4367 C C . LEU B 1 247 ? -19.484 -15.273 -2.121 1 98.88 247 LEU B C 1
ATOM 4369 O O . LEU B 1 247 ? -20.312 -15.031 -1.24 1 98.88 247 LEU B O 1
ATOM 4373 N N . VAL B 1 248 ? -18.203 -15.133 -1.955 1 98.75 248 VAL B N 1
ATOM 4374 C CA . VAL B 1 248 ? -17.625 -14.57 -0.734 1 98.75 248 VAL B CA 1
ATOM 4375 C C . VAL B 1 248 ? -17.188 -13.133 -0.983 1 98.75 248 VAL B C 1
ATOM 4377 O O . VAL B 1 248 ? -16.172 -12.891 -1.633 1 98.75 248 VAL B O 1
ATOM 4380 N N . LEU B 1 249 ? -17.844 -12.234 -0.397 1 97.44 249 LEU B N 1
ATOM 4381 C CA . LEU B 1 249 ? -17.703 -10.836 -0.781 1 97.44 249 LEU B CA 1
ATOM 4382 C C . LEU B 1 249 ? -16.344 -10.289 -0.367 1 97.44 249 LEU B C 1
ATOM 4384 O O . LEU B 1 249 ? -15.781 -9.438 -1.062 1 97.44 249 LEU B O 1
ATOM 4388 N N . ILE B 1 250 ? -15.836 -10.688 0.75 1 94.38 250 ILE B N 1
ATOM 4389 C CA . ILE B 1 250 ? -14.57 -10.203 1.289 1 94.38 250 ILE B CA 1
ATOM 4390 C C . ILE B 1 250 ? -13.484 -11.25 1.092 1 94.38 250 ILE B C 1
ATOM 4392 O O . ILE B 1 250 ? -13.648 -12.406 1.499 1 94.38 250 ILE B O 1
ATOM 4396 N N . ASP B 1 251 ? -12.414 -10.875 0.506 1 93.31 251 ASP B N 1
ATOM 4397 C CA . ASP B 1 251 ? -11.383 -11.82 0.101 1 93.31 251 ASP B CA 1
ATOM 4398 C C . ASP B 1 251 ? -10.727 -12.477 1.316 1 93.31 251 ASP B C 1
ATOM 4400 O O . ASP B 1 251 ? -10.289 -13.625 1.249 1 93.31 251 ASP B O 1
ATOM 4404 N N . THR B 1 252 ? -10.672 -11.789 2.434 1 92.75 252 THR B N 1
ATOM 4405 C CA . THR B 1 252 ? -10.172 -12.383 3.666 1 92.75 252 THR B CA 1
ATOM 4406 C C . THR B 1 252 ? -11.047 -13.562 4.094 1 92.75 252 THR B C 1
ATOM 4408 O O . THR B 1 252 ? -10.531 -14.602 4.52 1 92.75 252 THR B O 1
ATOM 4411 N N . PHE B 1 253 ? -12.312 -13.398 3.967 1 96.25 253 PHE B N 1
ATOM 4412 C CA . PHE B 1 253 ? -13.242 -14.492 4.23 1 96.25 253 PHE B CA 1
ATOM 4413 C C . PHE B 1 253 ? -13.031 -15.625 3.234 1 96.25 253 PHE B C 1
ATOM 4415 O O . PHE B 1 253 ? -13.094 -16.797 3.602 1 96.25 253 PHE B O 1
ATOM 4422 N N . ALA B 1 254 ? -12.789 -15.258 2 1 97 254 ALA B N 1
ATOM 4423 C CA . ALA B 1 254 ? -12.594 -16.25 0.956 1 97 254 ALA B CA 1
ATOM 4424 C C . ALA B 1 254 ? -11.375 -17.125 1.253 1 97 254 ALA B C 1
ATOM 4426 O O . ALA B 1 254 ? -11.406 -18.344 1.037 1 97 254 ALA B O 1
ATOM 4427 N N . SER B 1 255 ? -10.336 -16.516 1.743 1 94.06 255 SER B N 1
ATOM 4428 C CA . SER B 1 255 ? -9.141 -17.266 2.127 1 94.06 255 SER B CA 1
ATOM 4429 C C . SER B 1 255 ? -9.469 -18.312 3.184 1 94.06 255 SER B C 1
ATOM 4431 O O . SER B 1 255 ? -9.016 -19.453 3.088 1 94.06 255 SER B O 1
ATOM 4433 N N . GLY B 1 256 ? -10.25 -17.891 4.184 1 97.06 256 GLY B N 1
ATOM 4434 C CA . GLY B 1 256 ? -10.68 -18.812 5.219 1 97.06 256 GLY B CA 1
ATOM 4435 C C . GLY B 1 256 ? -11.555 -19.938 4.691 1 97.06 256 GLY B C 1
ATOM 4436 O O . GLY B 1 256 ? -11.391 -21.094 5.078 1 97.06 256 GLY B O 1
ATOM 4437 N N . ALA B 1 257 ? -12.453 -19.625 3.814 1 98.69 257 ALA B N 1
ATOM 4438 C CA . ALA B 1 257 ? -13.359 -20.609 3.23 1 98.69 257 ALA B CA 1
ATOM 4439 C C . ALA B 1 257 ? -12.586 -21.656 2.426 1 98.69 257 ALA B C 1
ATOM 4441 O O . ALA B 1 257 ? -12.836 -22.859 2.561 1 98.69 257 ALA B O 1
ATOM 4442 N N . VAL B 1 258 ? -11.672 -21.203 1.602 1 98.38 258 VAL B N 1
ATOM 4443 C CA . VAL B 1 258 ? -10.875 -22.094 0.775 1 98.38 258 VAL B CA 1
ATOM 4444 C C . VAL B 1 258 ? -10.094 -23.062 1.665 1 98.38 258 VAL B C 1
ATOM 4446 O O . VAL B 1 258 ? -10.047 -24.266 1.39 1 98.38 258 VAL B O 1
ATOM 4449 N N . ARG B 1 259 ? -9.547 -22.531 2.734 1 97.75 259 ARG B N 1
ATOM 4450 C CA . ARG B 1 259 ? -8.812 -23.391 3.666 1 97.75 259 ARG B CA 1
ATOM 4451 C C . ARG B 1 259 ? -9.711 -24.469 4.246 1 97.75 259 ARG B C 1
ATOM 4453 O O . ARG B 1 259 ? -9.312 -25.641 4.32 1 97.75 259 ARG B O 1
ATOM 4460 N N . ALA B 1 260 ? -10.867 -24.094 4.625 1 98.56 260 ALA B N 1
ATOM 4461 C CA . ALA B 1 260 ? -11.82 -25.047 5.184 1 98.56 260 ALA B CA 1
ATOM 4462 C C . ALA B 1 260 ? -12.195 -26.125 4.16 1 98.56 260 ALA B C 1
ATOM 4464 O O . ALA B 1 260 ? -12.227 -27.312 4.48 1 98.56 260 ALA B O 1
ATOM 4465 N N . PHE B 1 261 ? -12.477 -25.734 2.922 1 98.56 261 PHE B N 1
ATOM 4466 C CA . PHE B 1 261 ? -12.836 -26.656 1.862 1 98.56 261 PHE B CA 1
ATOM 4467 C C . PHE B 1 261 ? -11.703 -27.641 1.594 1 98.56 261 PHE B C 1
ATOM 4469 O O . PHE B 1 261 ? -11.93 -28.844 1.459 1 98.56 261 PHE B O 1
ATOM 4476 N N . GLN B 1 262 ? -10.539 -27.125 1.577 1 97.25 262 GLN B N 1
ATOM 4477 C CA . GLN B 1 262 ? -9.375 -27.953 1.312 1 97.25 262 GLN B CA 1
ATOM 4478 C C . GLN B 1 262 ? -9.156 -28.969 2.436 1 97.25 262 GLN B C 1
ATOM 4480 O O . GLN B 1 262 ? -8.906 -30.141 2.18 1 97.25 262 GLN B O 1
ATOM 4485 N N . GLU B 1 263 ? -9.258 -28.484 3.621 1 97 263 GLU B N 1
ATOM 4486 C CA . GLU B 1 263 ? -9.055 -29.359 4.773 1 97 263 GLU B CA 1
ATOM 4487 C C . GLU B 1 263 ? -10.086 -30.484 4.809 1 97 263 GLU B C 1
ATOM 4489 O O . GLU B 1 263 ? -9.828 -31.562 5.348 1 97 263 GLU B O 1
ATOM 4494 N N . GLN B 1 264 ? -11.18 -30.25 4.18 1 97.31 264 GLN B N 1
ATOM 4495 C CA . GLN B 1 264 ? -12.25 -31.25 4.152 1 97.31 264 GLN B CA 1
ATOM 4496 C C . GLN B 1 264 ? -12.273 -31.984 2.82 1 97.31 264 GLN B C 1
ATOM 4498 O O . GLN B 1 264 ? -13.258 -32.656 2.502 1 97.31 264 GLN B O 1
ATOM 4503 N N . ALA B 1 265 ? -11.336 -31.75 2.027 1 97.38 265 ALA B N 1
ATOM 4504 C CA . ALA B 1 265 ? -11.125 -32.406 0.746 1 97.38 265 ALA B CA 1
ATOM 4505 C C . ALA B 1 265 ? -12.258 -32.094 -0.226 1 97.38 265 ALA B C 1
ATOM 4507 O O . ALA B 1 265 ? -12.703 -32.969 -0.982 1 97.38 265 ALA B O 1
ATOM 4508 N 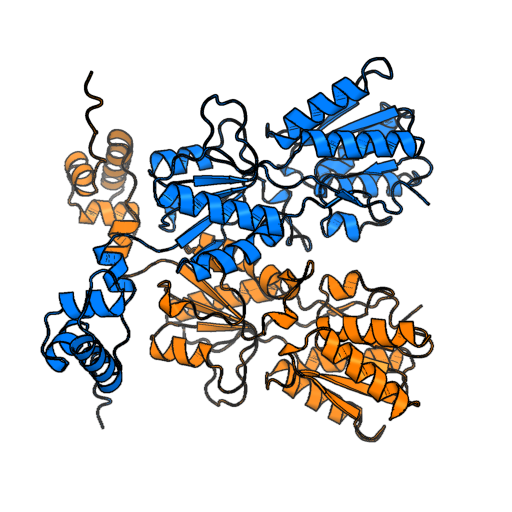N . VAL B 1 266 ? -12.766 -30.984 -0.056 1 97.88 266 VAL B N 1
ATOM 4509 C CA . VAL B 1 266 ? -13.742 -30.484 -1.024 1 97.88 266 VAL B CA 1
ATOM 4510 C C . VAL B 1 266 ? -13.016 -29.891 -2.229 1 97.88 266 VAL B C 1
ATOM 4512 O O . VAL B 1 266 ? -12.328 -28.875 -2.104 1 97.88 266 VAL B O 1
ATOM 4515 N N . ALA B 1 267 ? -13.227 -30.438 -3.367 1 97.56 267 ALA B N 1
ATOM 4516 C CA . ALA B 1 267 ? -12.5 -30.031 -4.566 1 97.56 267 ALA B CA 1
ATOM 4517 C C . ALA B 1 267 ? -13.008 -28.688 -5.09 1 97.56 267 ALA B C 1
ATOM 4519 O O . ALA B 1 267 ? -14.219 -28.469 -5.191 1 97.56 267 ALA B O 1
ATOM 4520 N N . ILE B 1 268 ? -12.156 -27.844 -5.383 1 98.25 268 ILE B N 1
ATOM 4521 C CA . ILE B 1 268 ? -12.422 -26.578 -6.059 1 98.25 268 ILE B CA 1
ATOM 4522 C C . ILE B 1 268 ? -11.797 -26.594 -7.449 1 98.25 268 ILE B C 1
ATOM 4524 O O . ILE B 1 268 ? -10.578 -26.75 -7.586 1 98.25 268 ILE B O 1
ATOM 4528 N N . PRO B 1 269 ? -12.57 -26.406 -8.461 1 97.5 269 PRO B N 1
ATOM 4529 C CA . PRO B 1 269 ? -13.961 -25.938 -8.492 1 97.5 269 PRO B CA 1
ATOM 4530 C C . PRO B 1 269 ? -14.961 -27.078 -8.602 1 97.5 269 PRO B C 1
ATOM 4532 O O . PRO B 1 269 ? -16.172 -26.844 -8.602 1 97.5 269 PRO B O 1
ATOM 4535 N N . GLU B 1 270 ? -14.531 -28.328 -8.719 1 97 270 GLU B N 1
ATOM 4536 C CA . GLU B 1 270 ? -15.391 -29.438 -9.156 1 97 270 GLU B CA 1
ATOM 4537 C C . GLU B 1 270 ? -16.578 -29.609 -8.219 1 97 270 GLU B C 1
ATOM 4539 O O . GLU B 1 270 ? -17.703 -29.844 -8.68 1 97 270 GLU B O 1
ATOM 4544 N N . ARG B 1 271 ? -16.359 -29.531 -7.016 1 97.56 271 ARG B N 1
ATOM 4545 C CA . ARG B 1 271 ? -17.422 -29.719 -6.031 1 97.56 271 ARG B CA 1
ATOM 4546 C C . ARG B 1 271 ? -17.938 -28.375 -5.527 1 97.56 271 ARG B C 1
ATOM 4548 O O . ARG B 1 271 ? -19.125 -28.234 -5.23 1 97.56 271 ARG B O 1
ATOM 4555 N N . MET B 1 272 ? -16.984 -27.422 -5.355 1 98.62 272 MET B N 1
ATOM 4556 C CA . MET B 1 272 ? -17.328 -26.109 -4.832 1 98.62 272 MET B CA 1
ATOM 4557 C C . MET B 1 272 ? -16.641 -25 -5.629 1 98.62 272 MET B C 1
ATOM 4559 O O . MET B 1 272 ? -15.422 -24.875 -5.59 1 98.62 272 MET B O 1
ATOM 4563 N N . ARG B 1 273 ? -17.438 -24.219 -6.336 1 98.75 273 ARG B N 1
ATOM 4564 C CA . ARG B 1 273 ? -16.906 -23.047 -7.004 1 98.75 273 ARG B CA 1
ATOM 4565 C C . ARG B 1 273 ? -16.875 -21.844 -6.062 1 98.75 273 ARG B C 1
ATOM 4567 O O . ARG B 1 273 ? -17.828 -21.641 -5.289 1 98.75 273 ARG B O 1
ATOM 4574 N N . VAL B 1 274 ? -15.797 -21.078 -6.059 1 98.88 274 VAL B N 1
ATOM 4575 C CA . VAL B 1 274 ? -15.625 -19.938 -5.148 1 98.88 274 VAL B CA 1
ATOM 4576 C C . VAL B 1 274 ? -15.312 -18.688 -5.945 1 98.88 274 VAL B C 1
ATOM 4578 O O . VAL B 1 274 ? -14.438 -18.688 -6.812 1 98.88 274 VAL B O 1
ATOM 4581 N N . VAL B 1 275 ? -16.078 -17.641 -5.73 1 98.81 275 VAL B N 1
ATOM 4582 C CA . VAL B 1 275 ? -15.797 -16.328 -6.309 1 98.81 275 VAL B CA 1
ATOM 4583 C C . VAL B 1 275 ? -15.742 -15.273 -5.207 1 98.81 275 VAL B C 1
ATOM 4585 O O . VAL B 1 275 ? -16.344 -15.445 -4.145 1 98.81 275 VAL B O 1
ATOM 4588 N N . THR B 1 276 ? -14.977 -14.219 -5.414 1 98.25 276 THR B N 1
ATOM 4589 C CA . THR B 1 276 ? -14.914 -13.102 -4.48 1 98.25 276 THR B CA 1
ATOM 4590 C C . THR B 1 276 ? -14.969 -11.766 -5.223 1 98.25 276 THR B C 1
ATOM 4592 O O . THR B 1 276 ? -14.883 -11.734 -6.453 1 98.25 276 THR B O 1
ATOM 4595 N N . ARG B 1 277 ? -15.086 -10.688 -4.543 1 96.5 277 ARG B N 1
ATOM 4596 C CA . ARG B 1 277 ? -15.359 -9.383 -5.125 1 96.5 277 ARG B CA 1
ATOM 4597 C C . ARG B 1 277 ? -14.086 -8.734 -5.652 1 96.5 277 ARG B C 1
ATOM 4599 O O . ARG B 1 277 ? -14.062 -8.219 -6.773 1 96.5 277 ARG B O 1
ATOM 4606 N N . TYR B 1 278 ? -13.102 -8.734 -4.953 1 92.5 278 TYR B N 1
ATOM 4607 C CA . TYR B 1 278 ? -11.93 -7.891 -5.184 1 92.5 278 TYR B CA 1
ATOM 4608 C C . TYR B 1 278 ? -10.75 -8.719 -5.68 1 92.5 278 TYR B C 1
ATOM 4610 O O . TYR B 1 278 ? -10.32 -9.664 -5.016 1 92.5 278 TYR B O 1
ATOM 4618 N N . ASP B 1 279 ? -10.281 -8.336 -6.844 1 92 279 ASP B N 1
ATOM 4619 C CA . ASP B 1 279 ? -9.141 -9.016 -7.453 1 92 279 ASP B CA 1
ATOM 4620 C C . ASP B 1 279 ? -7.824 -8.539 -6.836 1 92 279 ASP B C 1
ATOM 4622 O O . ASP B 1 279 ? -6.945 -8.047 -7.539 1 92 279 ASP B O 1
ATOM 4626 N N . GLY B 1 280 ? -7.73 -8.781 -5.516 1 87.38 280 GLY B N 1
ATOM 4627 C CA . GLY B 1 280 ? -6.523 -8.438 -4.781 1 87.38 280 GLY B CA 1
ATOM 4628 C C . GLY B 1 280 ? -5.535 -9.586 -4.695 1 87.38 280 GLY B C 1
ATOM 4629 O O . GLY B 1 280 ? -5.723 -10.625 -5.328 1 87.38 280 GLY B O 1
ATOM 4630 N N . ILE B 1 281 ? -4.551 -9.406 -3.93 1 82.94 281 ILE B N 1
ATOM 4631 C CA . ILE B 1 281 ? -3.439 -10.344 -3.812 1 82.94 281 ILE B CA 1
ATOM 4632 C C . ILE B 1 281 ? -3.943 -11.672 -3.266 1 82.94 281 ILE B C 1
ATOM 4634 O O . ILE B 1 281 ? -3.51 -12.742 -3.713 1 82.94 281 ILE B O 1
ATOM 4638 N N . ARG B 1 282 ? -4.859 -11.625 -2.338 1 87.94 282 ARG B N 1
ATOM 4639 C CA . ARG B 1 282 ? -5.391 -12.852 -1.744 1 87.94 282 ARG B CA 1
ATOM 4640 C C . ARG B 1 282 ? -6.086 -13.711 -2.793 1 87.94 282 ARG B C 1
ATOM 4642 O O . ARG B 1 282 ? -5.941 -14.938 -2.795 1 87.94 282 ARG B O 1
ATOM 4649 N N . ALA B 1 283 ? -6.82 -13.047 -3.627 1 91.88 283 ALA B N 1
ATOM 4650 C CA . ALA B 1 283 ? -7.508 -13.773 -4.691 1 91.88 283 ALA B CA 1
ATOM 4651 C C . ALA B 1 283 ? -6.512 -14.383 -5.672 1 91.88 283 ALA B C 1
ATOM 4653 O O . ALA B 1 283 ? -6.637 -15.555 -6.047 1 91.88 283 ALA B O 1
ATOM 4654 N N . ARG B 1 284 ? -5.535 -13.664 -5.98 1 87.69 284 ARG B N 1
ATOM 4655 C CA . ARG B 1 284 ? -4.566 -14.055 -7 1 87.69 284 ARG B CA 1
ATOM 4656 C C . ARG B 1 284 ? -3.648 -15.156 -6.492 1 87.69 284 ARG B C 1
ATOM 4658 O O . ARG B 1 284 ? -3.244 -16.031 -7.254 1 87.69 284 ARG B O 1
ATOM 4665 N N . GLU B 1 285 ? -3.396 -15.156 -5.207 1 84.25 285 GLU B N 1
ATOM 4666 C CA . GLU B 1 285 ? -2.396 -16.078 -4.668 1 84.25 285 GLU B CA 1
ATOM 4667 C C . GLU B 1 285 ? -3.051 -17.312 -4.07 1 84.25 285 GLU B C 1
ATOM 4669 O O . GLU B 1 285 ? -2.361 -18.266 -3.697 1 84.25 285 GLU B O 1
ATOM 4674 N N . SER B 1 286 ? -4.328 -17.266 -3.961 1 91.31 286 SER B N 1
ATOM 4675 C CA . SER B 1 286 ? -5.043 -18.438 -3.453 1 91.31 286 SER B CA 1
ATOM 4676 C C . SER B 1 286 ? -4.727 -19.672 -4.281 1 91.31 286 SER B C 1
ATOM 4678 O O . SER B 1 286 ? -4.324 -19.578 -5.441 1 91.31 286 SER B O 1
ATOM 4680 N N . LEU B 1 287 ? -4.871 -20.844 -3.652 1 89.94 287 LEU B N 1
ATOM 4681 C CA . LEU B 1 287 ? -4.758 -22.125 -4.344 1 89.94 287 LEU B CA 1
ATOM 4682 C C . LEU B 1 287 ? -6.051 -22.938 -4.223 1 89.94 287 LEU B C 1
ATOM 4684 O O . LEU B 1 287 ? -6.34 -23.484 -3.16 1 89.94 287 LEU B O 1
ATOM 4688 N N . PRO B 1 288 ? -6.773 -23.047 -5.293 1 95.62 288 PRO B N 1
ATOM 4689 C CA . PRO B 1 288 ? -6.59 -22.422 -6.605 1 95.62 288 PRO B CA 1
ATOM 4690 C C . PRO B 1 288 ? -6.809 -20.922 -6.582 1 95.62 288 PRO B C 1
ATOM 4692 O O . PRO B 1 288 ? -7.449 -20.391 -5.66 1 95.62 288 PRO B O 1
ATOM 4695 N N . PRO B 1 289 ? -6.25 -20.125 -7.598 1 94.56 289 PRO B N 1
ATOM 4696 C CA . PRO B 1 289 ? -6.574 -18.703 -7.691 1 94.56 289 PRO B CA 1
ATOM 4697 C C . PRO B 1 289 ? -8.07 -18.453 -7.867 1 94.56 289 PRO B C 1
ATOM 4699 O O . PRO B 1 289 ? -8.75 -19.203 -8.562 1 94.56 289 PRO B O 1
ATOM 4702 N N . LEU B 1 290 ? -8.508 -17.422 -7.227 1 97.5 290 LEU B N 1
ATOM 4703 C CA . LEU B 1 290 ? -9.945 -17.188 -7.148 1 97.5 290 LEU B CA 1
ATOM 4704 C C . LEU B 1 290 ? -10.43 -16.312 -8.305 1 97.5 290 LEU B C 1
ATOM 4706 O O . LEU B 1 290 ? -9.773 -15.336 -8.656 1 97.5 290 LEU B O 1
ATOM 4710 N N . THR B 1 291 ? -11.508 -16.688 -8.898 1 98.56 291 THR B N 1
ATOM 4711 C CA . THR B 1 291 ? -12.266 -15.781 -9.766 1 98.56 291 THR B CA 1
ATOM 4712 C C . THR B 1 291 ? -12.75 -14.57 -8.984 1 98.56 291 THR B C 1
ATOM 4714 O O . THR B 1 291 ? -13.273 -14.711 -7.871 1 98.56 291 THR B O 1
ATOM 4717 N N . ALA B 1 292 ? -12.492 -13.414 -9.523 1 97.56 292 ALA B N 1
ATOM 4718 C CA . ALA B 1 292 ? -12.852 -12.164 -8.867 1 97.56 292 ALA B CA 1
ATOM 4719 C C . ALA B 1 292 ? -13.203 -11.086 -9.898 1 97.56 292 ALA B C 1
ATOM 4721 O O . ALA B 1 292 ? -13.625 -11.406 -11.016 1 97.56 292 ALA B O 1
ATOM 4722 N N . VAL B 1 293 ? -13.266 -9.852 -9.422 1 97.38 293 VAL B N 1
ATOM 4723 C CA . VAL B 1 293 ? -13.602 -8.773 -10.352 1 97.38 293 VAL B CA 1
ATOM 4724 C C . VAL B 1 293 ? -12.555 -7.66 -10.25 1 97.38 293 VAL B C 1
ATOM 4726 O O . VAL B 1 293 ? -12.086 -7.34 -9.156 1 97.38 293 VAL B O 1
ATOM 4729 N N . ASN B 1 294 ? -12.094 -7.191 -11.414 1 95.75 294 ASN B N 1
ATOM 4730 C CA . ASN B 1 294 ? -11.32 -5.953 -11.477 1 95.75 294 ASN B CA 1
ATOM 4731 C C . ASN B 1 294 ? -12.203 -4.73 -11.234 1 95.75 294 ASN B C 1
ATOM 4733 O O . ASN B 1 294 ? -13.086 -4.426 -12.039 1 95.75 294 ASN B O 1
ATOM 4737 N N . MET B 1 295 ? -11.992 -4.051 -10.18 1 94.5 295 MET B N 1
ATOM 4738 C CA . MET B 1 295 ? -12.82 -2.918 -9.773 1 94.5 295 MET B CA 1
ATOM 4739 C C . MET B 1 295 ? -12.227 -1.605 -10.273 1 94.5 295 MET B C 1
ATOM 4741 O O . MET B 1 295 ? -12.781 -0.534 -10.031 1 94.5 295 MET B O 1
ATOM 4745 N N . HIS B 1 296 ? -11.125 -1.655 -10.922 1 93.88 296 HIS B N 1
ATOM 4746 C CA . HIS B 1 296 ? -10.445 -0.491 -11.484 1 93.88 296 HIS B CA 1
ATOM 4747 C C . HIS B 1 296 ? -10.211 0.573 -10.414 1 93.88 296 HIS B C 1
ATOM 4749 O O . HIS B 1 296 ? -10.594 1.731 -10.594 1 93.88 296 HIS B O 1
ATOM 4755 N N . LEU B 1 297 ? -9.477 0.171 -9.375 1 92 297 LEU B N 1
ATOM 4756 C CA . LEU B 1 297 ? -9.352 1.022 -8.195 1 92 297 LEU B CA 1
ATOM 4757 C C . LEU B 1 297 ? -8.461 2.227 -8.492 1 92 297 LEU B C 1
ATOM 4759 O O . LEU B 1 297 ? -8.594 3.271 -7.848 1 92 297 LEU B O 1
ATOM 4763 N N . ASP B 1 298 ? -7.574 2.121 -9.438 1 90.5 298 ASP B N 1
ATOM 4764 C CA . ASP B 1 298 ? -6.789 3.279 -9.852 1 90.5 298 ASP B CA 1
ATOM 4765 C C . ASP B 1 298 ? -7.691 4.383 -10.406 1 90.5 298 ASP B C 1
ATOM 4767 O O . ASP B 1 298 ? -7.535 5.555 -10.055 1 90.5 298 ASP B O 1
ATOM 4771 N N . GLU B 1 299 ? -8.602 3.943 -11.234 1 94.62 299 GLU B N 1
ATOM 4772 C CA . GLU B 1 299 ? -9.547 4.898 -11.805 1 94.62 299 GLU B CA 1
ATOM 4773 C C . GLU B 1 299 ? -10.5 5.434 -10.734 1 94.62 299 GLU B C 1
ATOM 4775 O O . GLU B 1 299 ? -10.844 6.621 -10.742 1 94.62 299 GLU B O 1
ATOM 4780 N N . VAL B 1 300 ? -10.906 4.613 -9.852 1 95.81 300 VAL B N 1
ATOM 4781 C CA . VAL B 1 300 ? -11.758 5.02 -8.742 1 95.81 300 VAL B CA 1
ATOM 4782 C C . VAL B 1 300 ? -11.047 6.082 -7.906 1 95.81 300 VAL B C 1
ATOM 4784 O O . VAL B 1 300 ? -11.648 7.094 -7.535 1 95.81 300 VAL B O 1
ATOM 4787 N N . ALA B 1 301 ? -9.82 5.848 -7.648 1 95.38 301 ALA B N 1
ATOM 4788 C CA . ALA B 1 301 ? -9.016 6.797 -6.879 1 95.38 301 ALA B CA 1
ATOM 4789 C C . ALA B 1 301 ? -8.93 8.141 -7.598 1 95.38 301 ALA B C 1
ATOM 4791 O O . ALA B 1 301 ? -9.07 9.195 -6.977 1 95.38 301 ALA B O 1
ATOM 4792 N N . ARG B 1 302 ? -8.695 8.102 -8.891 1 96.81 302 ARG B N 1
ATOM 4793 C CA . ARG B 1 302 ? -8.617 9.312 -9.695 1 96.81 302 ARG B CA 1
ATOM 4794 C C . ARG B 1 302 ? -9.914 10.109 -9.602 1 96.81 302 ARG B C 1
ATOM 4796 O O . ARG B 1 302 ? -9.891 11.336 -9.43 1 96.81 302 ARG B O 1
ATOM 4803 N N . GLN B 1 303 ? -10.953 9.43 -9.695 1 97.94 303 GLN B N 1
ATOM 4804 C CA . GLN B 1 303 ? -12.258 10.086 -9.633 1 97.94 303 GLN B CA 1
ATOM 4805 C C . GLN B 1 303 ? -12.523 10.648 -8.234 1 97.94 303 GLN B C 1
ATOM 4807 O O . GLN B 1 303 ? -13.117 11.719 -8.102 1 97.94 303 GLN B O 1
ATOM 4812 N N . ALA B 1 304 ? -12.102 9.922 -7.227 1 98 304 ALA B N 1
ATOM 4813 C CA . ALA B 1 304 ? -12.312 10.383 -5.855 1 98 304 ALA B CA 1
ATOM 4814 C C . ALA B 1 304 ? -11.57 11.695 -5.598 1 98 304 ALA B C 1
ATOM 4816 O O . ALA B 1 304 ? -12.141 12.633 -5.035 1 98 304 ALA B O 1
ATOM 4817 N N . ILE B 1 305 ? -10.32 11.781 -6.008 1 97.81 305 ILE B N 1
ATOM 4818 C CA . ILE B 1 305 ? -9.523 12.984 -5.816 1 97.81 305 ILE B CA 1
ATOM 4819 C C . ILE B 1 305 ? -10.102 14.133 -6.645 1 97.81 305 ILE B C 1
ATOM 4821 O O . ILE B 1 305 ? -10.234 15.258 -6.152 1 97.81 305 ILE B O 1
ATOM 4825 N N . THR B 1 306 ? -10.469 13.828 -7.883 1 97.5 306 THR B N 1
ATOM 4826 C CA . THR B 1 306 ? -11.086 14.836 -8.742 1 97.5 306 THR B CA 1
ATOM 4827 C C . THR B 1 306 ? -12.352 15.398 -8.094 1 97.5 306 THR B C 1
ATOM 4829 O O . THR B 1 306 ? -12.531 16.609 -8.023 1 97.5 306 THR B O 1
ATOM 4832 N N . LEU B 1 307 ? -13.172 14.531 -7.645 1 97.81 307 LEU B N 1
ATOM 4833 C CA . LEU B 1 307 ? -14.422 14.93 -6.992 1 97.81 307 LEU B CA 1
ATOM 4834 C C . LEU B 1 307 ? -14.141 15.75 -5.738 1 97.81 307 LEU B C 1
ATOM 4836 O O . LEU B 1 307 ? -14.805 16.75 -5.492 1 97.81 307 LEU B O 1
ATOM 4840 N N . LEU B 1 308 ? -13.188 15.289 -4.934 1 97.69 308 LEU B N 1
ATOM 4841 C CA . LEU B 1 308 ? -12.836 15.984 -3.699 1 97.69 308 LEU B CA 1
ATOM 4842 C C . LEU B 1 308 ? -12.445 17.438 -3.98 1 97.69 308 LEU B C 1
ATOM 4844 O O . LEU B 1 308 ? -12.914 18.344 -3.309 1 97.69 308 LEU B O 1
ATOM 4848 N N . PHE B 1 309 ? -11.641 17.656 -4.945 1 96.19 309 PHE B N 1
ATOM 4849 C CA . PHE B 1 309 ? -11.172 19 -5.227 1 96.19 309 PHE B CA 1
ATOM 4850 C C . PHE B 1 309 ? -12.281 19.844 -5.844 1 96.19 309 PHE B C 1
ATOM 4852 O O . PHE B 1 309 ? -12.328 21.062 -5.648 1 96.19 309 PHE B O 1
ATOM 4859 N N . ALA B 1 310 ? -13.172 19.219 -6.609 1 95.56 310 ALA B N 1
ATOM 4860 C CA . ALA B 1 310 ? -14.367 19.922 -7.062 1 95.56 310 ALA B CA 1
ATOM 4861 C C . ALA B 1 310 ? -15.195 20.422 -5.879 1 95.56 310 ALA B C 1
ATOM 4863 O O . ALA B 1 310 ? -15.648 21.562 -5.863 1 95.56 310 ALA B O 1
ATOM 4864 N N . VAL B 1 311 ? -15.359 19.547 -4.891 1 93 311 VAL B N 1
ATOM 4865 C CA . VAL B 1 311 ? -16.094 19.891 -3.676 1 93 311 VAL B CA 1
ATOM 4866 C C . VAL B 1 311 ? -15.391 21.047 -2.955 1 93 311 VAL B C 1
ATOM 4868 O O . VAL B 1 311 ? -16.031 22 -2.516 1 93 311 VAL B O 1
ATOM 4871 N N . LEU B 1 312 ? -14.094 20.953 -2.865 1 91.44 312 LEU B N 1
ATOM 4872 C CA . LEU B 1 312 ? -13.305 21.969 -2.174 1 91.44 312 LEU B CA 1
ATOM 4873 C C . LEU B 1 312 ? -13.383 23.312 -2.895 1 91.44 312 LEU B C 1
ATOM 4875 O O . LEU B 1 312 ? -13.258 24.359 -2.268 1 91.44 312 LEU B O 1
ATOM 4879 N N . SER B 1 313 ? -13.633 23.234 -4.156 1 91 313 SER B N 1
ATOM 4880 C CA . SER B 1 313 ? -13.734 24.453 -4.957 1 91 313 SER B CA 1
ATOM 4881 C C . SER B 1 313 ? -15.148 25.016 -4.922 1 91 313 SER B C 1
ATOM 4883 O O . SER B 1 313 ? -15.43 26.047 -5.539 1 91 313 SER B O 1
ATOM 4885 N N . GLY B 1 314 ? -16.047 24.297 -4.328 1 89.94 314 GLY B N 1
ATOM 4886 C CA . GLY B 1 314 ? -17.406 24.812 -4.145 1 89.94 314 GLY B CA 1
ATOM 4887 C C . GLY B 1 314 ? -18.375 24.312 -5.207 1 89.94 314 GLY B C 1
ATOM 4888 O O . GLY B 1 314 ? -19.516 24.781 -5.277 1 89.94 314 GLY B O 1
ATOM 4889 N N . GLU B 1 315 ? -17.859 23.453 -6.027 1 88.12 315 GLU B N 1
ATOM 4890 C CA . GLU B 1 315 ? -18.766 22.891 -7.031 1 88.12 315 GLU B CA 1
ATOM 4891 C C . GLU B 1 315 ? -19.844 22.031 -6.391 1 88.12 315 GLU B C 1
ATOM 4893 O O . GLU B 1 315 ? -19.594 21.328 -5.406 1 88.12 315 GLU B O 1
ATOM 4898 N N . LYS B 1 316 ? -21.047 22.109 -6.98 1 87.19 316 LYS B N 1
ATOM 4899 C CA . LYS B 1 316 ? -22.172 21.297 -6.492 1 87.19 316 LYS B CA 1
ATOM 4900 C C . LYS B 1 316 ? -22.25 19.969 -7.242 1 87.19 316 LYS B C 1
ATOM 4902 O O . LYS B 1 316 ? -22.984 19.859 -8.227 1 87.19 316 LYS B O 1
ATOM 4907 N N . ILE B 1 317 ? -21.469 19.078 -6.961 1 84.12 317 ILE B N 1
ATOM 4908 C CA . ILE B 1 317 ? -21.438 17.75 -7.547 1 84.12 317 ILE B CA 1
ATOM 4909 C C . ILE B 1 317 ? -21.672 16.703 -6.461 1 84.12 317 ILE B C 1
ATOM 4911 O O . ILE B 1 317 ? -21.078 16.781 -5.383 1 84.12 317 ILE B O 1
ATOM 4915 N N . SER B 1 318 ? -22.578 15.773 -6.883 1 84.25 318 SER B N 1
ATOM 4916 C CA . SER B 1 318 ? -22.969 14.828 -5.844 1 84.25 318 SER B CA 1
ATOM 4917 C C . SER B 1 318 ? -22.188 13.523 -5.953 1 84.25 318 SER B C 1
ATOM 4919 O O . SER B 1 318 ? -21.859 12.898 -4.941 1 84.25 318 SER B O 1
ATOM 4921 N N . TYR B 1 319 ? -22.047 13.07 -7.191 1 88.19 319 TYR B N 1
ATOM 4922 C CA . TYR B 1 319 ? -21.344 11.789 -7.25 1 88.19 319 TYR B CA 1
ATOM 4923 C C . TYR B 1 319 ? -20.641 11.609 -8.594 1 88.19 319 TYR B C 1
ATOM 4925 O O . TYR B 1 319 ? -20.859 12.391 -9.516 1 88.19 319 TYR B O 1
ATOM 4933 N N . SER B 1 320 ? -19.656 10.75 -8.656 1 91.94 320 SER B N 1
ATOM 4934 C CA . SER B 1 320 ? -19.016 10.25 -9.859 1 91.94 320 SER B CA 1
ATOM 4935 C C . SER B 1 320 ? -19.453 8.828 -10.188 1 91.94 320 SER B C 1
ATOM 4937 O O . SER B 1 320 ? -19.641 8.008 -9.281 1 91.94 320 SER B O 1
ATOM 4939 N N . ASP B 1 321 ? -19.625 8.539 -11.391 1 93.06 321 ASP B N 1
ATOM 4940 C CA . ASP B 1 321 ? -20.25 7.301 -11.844 1 93.06 321 ASP B CA 1
ATOM 4941 C C . ASP B 1 321 ? -19.312 6.109 -11.633 1 93.06 321 ASP B C 1
ATOM 4943 O O . ASP B 1 321 ? -19.75 4.957 -11.695 1 93.06 321 ASP B O 1
ATOM 4947 N N . GLY B 1 322 ? -18.109 6.402 -11.367 1 94.38 322 GLY B N 1
ATOM 4948 C CA . GLY B 1 322 ? -17.188 5.285 -11.25 1 94.38 322 GLY B CA 1
ATOM 4949 C C . GLY B 1 322 ? -16.922 4.602 -12.578 1 94.38 322 GLY B C 1
ATOM 4950 O O . GLY B 1 322 ? -16.844 5.258 -13.617 1 94.38 322 GLY B O 1
ATOM 4951 N N . ILE B 1 323 ? -16.531 3.365 -12.547 1 95.75 323 ILE B N 1
ATOM 4952 C CA . ILE B 1 323 ? -16.219 2.535 -13.703 1 95.75 323 ILE B CA 1
ATOM 4953 C C . ILE B 1 323 ? -16.766 1.124 -13.492 1 95.75 323 ILE B C 1
ATOM 4955 O O . ILE B 1 323 ? -16.703 0.586 -12.383 1 95.75 323 ILE B O 1
ATOM 4959 N N . MET B 1 324 ? -17.328 0.55 -14.547 1 97.25 324 MET B N 1
ATOM 4960 C CA . MET B 1 324 ? -17.922 -0.779 -14.445 1 97.25 324 MET B CA 1
ATOM 4961 C C . MET B 1 324 ? -16.859 -1.837 -14.188 1 97.25 324 MET B C 1
ATOM 4963 O O . MET B 1 324 ? -15.773 -1.796 -14.789 1 97.25 324 MET B O 1
ATOM 4967 N N . PRO B 1 325 ? -17.156 -2.762 -13.242 1 96.94 325 PRO B N 1
ATOM 4968 C CA . PRO B 1 325 ? -16.203 -3.836 -12.961 1 96.94 325 PRO B CA 1
ATOM 4969 C C . PRO B 1 325 ? -16.094 -4.836 -14.109 1 96.94 325 PRO B C 1
ATOM 4971 O O . PRO B 1 325 ? -16.953 -4.879 -14.984 1 96.94 325 PRO B O 1
ATOM 4974 N N . GLU B 1 326 ? -14.992 -5.574 -14.156 1 98 326 GLU B N 1
ATOM 4975 C CA . GLU B 1 326 ? -14.75 -6.613 -15.148 1 98 326 GLU B CA 1
ATOM 4976 C C . GLU B 1 326 ? -14.438 -7.953 -14.484 1 98 326 GLU B C 1
ATOM 4978 O O . GLU B 1 326 ? -13.648 -8.016 -13.539 1 98 326 GLU B O 1
ATOM 4983 N N . LEU B 1 327 ? -15.047 -8.977 -15.023 1 98.12 327 LEU B N 1
ATOM 4984 C CA . LEU B 1 327 ? -14.836 -10.32 -14.492 1 98.12 327 LEU B CA 1
ATOM 4985 C C . LEU B 1 327 ? -13.438 -10.82 -14.828 1 98.12 327 LEU B C 1
ATOM 4987 O O . LEU B 1 327 ? -12.961 -10.648 -15.961 1 98.12 327 LEU B O 1
ATOM 4991 N N . VAL B 1 328 ? -12.758 -11.352 -13.875 1 97.5 328 VAL B N 1
ATOM 4992 C CA . VAL B 1 328 ? -11.477 -12.039 -14.055 1 97.5 328 VAL B CA 1
ATOM 4993 C C . VAL B 1 328 ? -11.617 -13.5 -13.648 1 97.5 328 VAL B C 1
ATOM 4995 O O . VAL B 1 328 ? -11.609 -13.828 -12.461 1 97.5 328 VAL B O 1
ATOM 4998 N N . VAL B 1 329 ? -11.68 -14.359 -14.602 1 98.12 329 VAL B N 1
ATOM 4999 C CA . VAL B 1 329 ? -11.945 -15.781 -14.375 1 98.12 329 VAL B CA 1
ATOM 5000 C C . VAL B 1 329 ? -10.641 -16.5 -14.055 1 98.12 329 VAL B C 1
ATOM 5002 O O . VAL B 1 329 ? -9.625 -16.281 -14.719 1 98.12 329 VAL B O 1
ATOM 5005 N N . ARG B 1 330 ? -10.68 -17.344 -12.992 1 96.94 330 ARG B N 1
ATOM 5006 C CA . ARG B 1 330 ? -9.508 -18.141 -12.633 1 96.94 330 ARG B CA 1
ATOM 5007 C C . ARG B 1 330 ? -9.906 -19.578 -12.289 1 96.94 330 ARG B C 1
ATOM 5009 O O . ARG B 1 330 ? -11.031 -19.984 -12.57 1 96.94 330 ARG B O 1
ATOM 5016 N N . ALA B 1 331 ? -9.055 -20.312 -11.664 1 97.12 331 ALA B N 1
ATOM 5017 C CA . ALA B 1 331 ? -9.164 -21.766 -11.547 1 97.12 331 ALA B CA 1
ATOM 5018 C C . ALA B 1 331 ? -10.172 -22.156 -10.469 1 97.12 331 ALA B C 1
ATOM 5020 O O . ALA B 1 331 ? -10.586 -23.312 -10.383 1 97.12 331 ALA B O 1
ATOM 5021 N N . SER B 1 332 ? -10.672 -21.188 -9.688 1 98.44 332 SER B N 1
ATOM 5022 C CA . SER B 1 332 ? -11.625 -21.5 -8.633 1 98.44 332 SER B CA 1
ATOM 5023 C C . SER B 1 332 ? -13.016 -21.766 -9.195 1 98.44 332 SER B C 1
ATOM 5025 O O . SER B 1 332 ? -13.914 -22.219 -8.484 1 98.44 332 SER B O 1
ATOM 5027 N N . THR B 1 333 ? -13.227 -21.422 -10.523 1 98 333 THR B N 1
ATOM 5028 C CA . THR B 1 333 ? -14.547 -21.625 -11.117 1 98 333 THR B CA 1
ATOM 5029 C C . THR B 1 333 ? -14.43 -22.391 -12.438 1 98 333 THR B C 1
ATOM 5031 O O . THR B 1 333 ? -15.414 -22.906 -12.945 1 98 333 THR B O 1
ATOM 5034 N N . CYS B 1 334 ? -13.359 -22.25 -13.102 1 85.88 334 CYS B N 1
ATOM 5035 C CA . CYS B 1 334 ? -13.188 -22.922 -14.383 1 85.88 334 CYS B CA 1
ATOM 5036 C C . CYS B 1 334 ? -11.836 -23.625 -14.445 1 85.88 334 CYS B C 1
ATOM 5038 O O . CYS B 1 334 ? -10.852 -23.141 -13.883 1 85.88 334 CYS B O 1
ATOM 5040 N N . ARG B 1 335 ? -11.852 -24.922 -14.914 1 68.25 335 ARG B N 1
ATOM 5041 C CA . ARG B 1 335 ? -10.586 -25.625 -15.117 1 68.25 335 ARG B CA 1
ATOM 5042 C C . ARG B 1 335 ? -9.844 -25.078 -16.328 1 68.25 335 ARG B C 1
ATOM 5044 O O . ARG B 1 335 ? -10.461 -24.625 -17.297 1 68.25 335 ARG B O 1
#

Nearest PDB structures (foldseek):
  1efa-assembly1_B  TM=7.766E-01  e=8.005E-21  Escherichia coli
  4rzs-assembly1_B  TM=6.821E-01  e=6.929E-18  Escherichia coli DH1
  4rzs-assembly1_A  TM=6.826E-01  e=1.579E-17  Escherichia coli DH1
  1tlf-assembly1_A  TM=8.292E-01  e=1.551E-15  Escherichia coli
  4rzt-assembly1_A  TM=8.206E-01  e=2.299E-13  Escherichia coli DH1

InterPro domains:
  IPR000843 LacI-type HTH domain [PF00356] (11-55)
  IPR000843 LacI-type HTH domain [PS50932] (9-63)
  IPR000843 LacI-type HTH domain [SM00354] (8-78)
  IPR000843 LacI-type HTH domain [cd01392] (13-63)
  IPR010982 Lambda repressor-like, DNA-binding domain superfamily [G3DSA:1.10.260.40] (1-65)
  IPR010982 Lambda repressor-like, DNA-binding domain superfamily [SSF47413] (7-67)
  IPR028082 Periplasmic binding protein-like I [SSF53822] (121-329)
  IPR046335 Transcriptional regulator LacI/GalR-like, sensor domain [PF13377] (176-333)

Sequence (670 aa):
MAVQNKKRAKLIDVARHAGVSPGTVSNALHNTRFVEPQTRRRIEEAIAALNYTPNIRARQLRTGKTNTIALLSSVPLAIASGASRLGFMMEVALTSAMMALEKQHALILVPPGANPLDAVSFDAAILIEPAENDPQLQALAQAGIPCVTIGRTPGTDTPVPWVELHSAATAQLLLTHLETSGASKCALFVGNTRRTSVLESEAAYQRWCAGRQAPVVYSLNESEGENAGYQAAQQLLQAHPDVDGVLVLIDTFASGAVRAFQEQAVAIPERMRVVTRYDGIRARESLPPLTAVNMHLDEVARQAITLLFAVLSGEKISYSDGIMPELVVRASTCRMAVQNKKRAKLIDVARHAGVSPGTVSNALHNTRFVEPQTRRRIEEAIAALNYTPNIRARQLRTGKTNTIALLSSVPLAIASGASRLGFMMEVALTSAMMALEKQHALILVPPGANPLDAVSFDAAILIEPAENDPQLQALAQAGIPCVTIGRTPGTDTPVPWVELHSAATAQLLLTHLETSGASKCALFVGNTRRTSVLESEAAYQRWCAGRQAPVVYSLNESEGENAGYQAAQQLLQAHPDVDGVLVLIDTFASGAVRAFQEQAVAIPERMRVVTRYDGIRARESLPPLTAVNMHLDEVARQAITLLFAVLSGEKISYSDGIMPELVVRASTCR

pLDDT: mean 89.27, std 12.88, range [28.19, 98.94]

Solvent-accessible surface area (backbone atoms only — not comparable to full-atom values): 34326 Å² total; per-residue (Å²): 129,79,77,67,77,72,72,77,48,45,66,59,48,34,8,60,66,40,71,46,53,49,64,58,47,50,19,52,76,63,62,74,46,94,58,58,69,72,56,43,50,39,40,53,49,24,26,62,74,53,63,44,60,86,57,56,57,59,51,25,54,72,69,69,46,53,37,26,32,36,43,41,36,62,51,52,46,48,52,46,53,66,94,50,47,67,31,75,64,48,52,27,43,55,50,34,17,47,54,32,42,75,69,42,20,39,23,30,49,47,47,44,70,63,74,58,73,85,38,34,69,57,55,29,36,37,35,38,49,32,33,48,84,33,64,66,60,51,51,32,55,74,69,68,36,53,56,28,24,44,25,54,44,32,95,54,94,74,53,65,30,21,25,40,62,54,37,41,57,47,37,45,54,53,52,51,46,41,44,76,59,64,34,82,33,62,35,38,40,36,56,62,63,58,23,40,55,44,55,32,29,51,52,39,47,53,59,63,21,60,98,71,50,81,84,46,76,46,70,29,54,52,80,47,16,35,57,34,19,22,54,49,40,52,49,40,55,70,78,40,67,74,48,24,24,34,43,20,51,45,45,40,28,38,55,18,24,52,50,38,33,52,76,67,69,47,45,63,32,86,53,36,22,41,35,30,46,52,63,40,62,60,25,63,66,34,89,58,26,36,17,22,21,46,61,53,48,55,58,44,22,50,50,42,52,52,49,40,54,39,48,74,71,64,48,94,67,58,67,44,81,52,55,86,61,40,84,41,87,32,43,12,48,42,133,128,78,77,67,77,72,72,76,49,44,67,60,49,34,9,58,67,40,72,46,53,48,64,56,47,50,19,54,76,62,63,73,46,95,57,59,68,71,56,43,50,39,41,52,50,24,27,62,75,51,64,44,61,87,55,54,58,60,50,25,54,72,70,69,46,54,38,25,32,34,41,40,36,62,50,52,46,47,52,38,52,65,95,59,22,57,42,74,63,47,52,28,44,55,48,34,17,48,54,33,41,75,69,42,20,40,25,31,50,46,46,45,70,62,74,56,74,82,40,34,68,56,54,30,35,38,36,38,48,31,34,49,83,30,65,65,60,50,51,32,56,74,70,69,36,54,56,28,25,44,25,52,44,33,96,53,93,73,54,64,30,20,26,38,62,54,36,41,59,47,36,46,54,52,51,52,46,40,44,76,59,63,34,82,33,62,35,40,40,36,55,63,63,58,22,40,55,44,55,33,28,51,52,39,48,51,59,64,22,59,97,71,51,80,85,46,76,45,71,30,56,51,79,48,18,35,57,36,18,21,54,50,39,51,49,39,54,69,77,40,68,76,49,23,23,36,44,21,51,46,46,41,28,37,55,16,23,52,51,38,32,51,76,67,69,46,47,64,30,86,52,37,22,42,36,31,47,52,63,37,60,58,25,65,68,34,90,58,26,35,18,22,21,45,62,53,47,53,59,44,22,51,50,43,52,53,49,41,52,39,48,75,70,66,49,93,67,59,67,43,83,53,56,86,62,42,83,41,87,32,42,12,48,43,132

Secondary structure (DSSP, 8-state):
----------HHHHHHHHTS-HHHHHHHHHTSS---HHHHHHHHHHHHHHT----HHHHHHHH----EEEEEE-S-HHHH-SGGGS-HHHHHHHHHHHHHHHTT-EEEE--TT--GGGT---SEEEEESPBTT-HHHHHHHHHT--EEEESPPTT-SSPPPEE---HHHHHHHHHHHHHHTT-SSEEEEEESS-BHHHHHHHHHHHHHHTTT----EEEE-GGGHHHHHHHHHHHHHHH-TT--EEEESSHHHHHHHHHHHHHTT--TTTT-EEEEEE-SHHHHHSSSPPEEEE--HHHHHHHHHHHHHHHHTT----EE-----EEE--TTT--/----------HHHHHHHHTS-HHHHHHHHHTSS---HHHHHHHHHHHHHHT----HHHHHHHH----EEEEEE-S-HHHH-STTTTHHHHHHHHHHHHHHHHTT-EEEE--TT--GGGT---SEEEEESPBTT-HHHHHHHHTT--EEEESPPTT-SSPPPEE---HHHHHHHHHHHHHHTT-SSEEEEEESS-BHHHHHHHHHHHHHHTTT----EEEE-GGGHHHHHHHHHHHHHHH-TT--EEEESSHHHHHHHHHHHHHTT--TTTT-EEEEEE-SHHHHHSSSPPEEEE--HHHHHHHHHHHHHHHHTT----EE-----EEE--TTT--

Radius of gyration: 27.8 Å; Cα contacts (8 Å, |Δi|>4): 1408; chains: 2; bounding box: 75×79×68 Å